Protein AF-0000000074578973 (afdb_homodimer)

Foldseek 3Di:
DPLVVLLVLLQVLLVLLCVQPNQEAEAAEEQEQFLAAPQPDAFQQDPSVVCHVVDPDRVVRGDDLLLSLLVLLLCLLQQHYYPAHEYHEDDDQVVVQLSLQLSCVSLLAAGEYEYAQDDVVSHDCQRHQAYEAAQAALPQVLSCVRGVSHDVVSSLVRLQVRVVVVHAYEYEYEADSDDDPVCLVSVLVSCVVSVHQEYEYEWRDGDPPGPCHPHDTDDLSRLLNSLSVNCVSPVNHAYEYEDELVPLLSLLSNSSSNHRYYYDYPQLLCQQAPSQVSNVVSSVVNVGHYQGGRRDLCSSVVVDGRDRHPRDRHDGDHDPVSVVVCVVCVVVSVVSSVVSSVSSVVNNVD/DPLVVLLVLLQVLLVLLCVQPNQEAEAAEEQEQFLAAPQPDAFQQDPSVVCHVVDPDRVVRGDDLLLSLLVLLLCLLQQHYYPAHEYHEDDDQVVVQLSLQSSCVSLLAAGEYEYAQDDVVSHDCQRHQAYEAAQAALPQVLSCVRGVSHPVVSSLVSLQVRVVVVHAYEYEYEADSPDDPVCLVSVLVSCVVSVHQEYEYEWRDGDPPGPCHPHDTDDLSRLLNSLSVNCVSPVNHAYEYEDELVPLLSLLSNSSSNHRYYYDYPQLLCQQAPSQVSNVVSSVVNVGHYQGGRRDLCSSVVVDGRDRHPRDRHDGDHDPVSVVVCVVCVVVSVVSSVVSSVSSVVNNVD

Structure (mmCIF, N/CA/C/O backbone):
data_AF-0000000074578973-model_v1
#
loop_
_entity.id
_entity.type
_entity.pdbx_description
1 polymer 'Radical SAM core domain-containing protein'
#
loop_
_atom_site.group_PDB
_atom_site.id
_atom_site.type_symbol
_atom_site.label_atom_id
_atom_site.label_alt_id
_atom_site.label_comp_id
_atom_site.label_asym_id
_atom_site.label_entity_id
_atom_site.label_seq_id
_atom_site.pdbx_PDB_ins_code
_atom_site.Cartn_x
_atom_site.Cartn_y
_atom_site.Cartn_z
_atom_site.occupancy
_atom_site.B_iso_or_equiv
_atom_site.auth_seq_id
_atom_site.auth_comp_id
_atom_site.auth_asym_id
_atom_site.auth_atom_id
_atom_site.pdbx_PDB_model_num
ATOM 1 N N . MET A 1 1 ? 8.625 7.176 -18.844 1 73.88 1 MET A N 1
ATOM 2 C CA . MET A 1 1 ? 7.27 6.695 -18.609 1 73.88 1 MET A CA 1
ATOM 3 C C . MET A 1 1 ? 6.281 7.859 -18.578 1 73.88 1 MET A C 1
ATOM 5 O O . MET A 1 1 ? 6.574 8.914 -18 1 73.88 1 MET A O 1
ATOM 9 N N . ASN A 1 2 ? 5.254 7.711 -19.375 1 93.31 2 ASN A N 1
ATOM 10 C CA . ASN A 1 2 ? 4.152 8.672 -19.344 1 93.31 2 ASN A CA 1
ATOM 11 C C . ASN A 1 2 ? 3.035 8.219 -18.406 1 93.31 2 ASN A C 1
ATOM 13 O O . ASN A 1 2 ? 2.207 7.387 -18.781 1 93.31 2 ASN A O 1
ATOM 17 N N . SER A 1 3 ? 3.033 8.812 -17.203 1 97.69 3 SER A N 1
ATOM 18 C CA . SER A 1 3 ? 2.16 8.336 -16.125 1 97.69 3 SER A CA 1
ATOM 19 C C . SER A 1 3 ? 0.691 8.547 -16.484 1 97.69 3 SER A C 1
ATOM 21 O O . SER A 1 3 ? -0.156 7.711 -16.172 1 97.69 3 SER A O 1
ATOM 23 N N . ALA A 1 4 ? 0.362 9.648 -17.156 1 98.38 4 ALA A N 1
ATOM 24 C CA . ALA A 1 4 ? -1.012 9.875 -17.594 1 98.38 4 ALA A CA 1
ATOM 25 C C . ALA A 1 4 ? -1.459 8.797 -18.578 1 98.38 4 ALA A C 1
ATOM 27 O O . ALA A 1 4 ? -2.596 8.32 -18.5 1 98.38 4 ALA A O 1
ATOM 28 N N . GLU A 1 5 ? -0.584 8.477 -19.484 1 98.56 5 GLU A N 1
ATOM 29 C CA . GLU A 1 5 ? -0.882 7.43 -20.453 1 98.56 5 GLU A CA 1
ATOM 30 C C . GLU A 1 5 ? -1.122 6.09 -19.766 1 98.56 5 GLU A C 1
ATOM 32 O O . GLU A 1 5 ? -1.96 5.301 -20.203 1 98.56 5 GLU A O 1
ATOM 37 N N . ILE A 1 6 ? -0.381 5.816 -18.719 1 98.81 6 ILE A N 1
ATOM 38 C CA . ILE A 1 6 ? -0.566 4.582 -17.953 1 98.81 6 ILE A CA 1
ATOM 39 C C . ILE A 1 6 ? -1.992 4.52 -17.406 1 98.81 6 ILE A C 1
ATOM 41 O O . ILE A 1 6 ? -2.65 3.48 -17.5 1 98.81 6 ILE A O 1
ATOM 45 N N . LEU A 1 7 ? -2.488 5.613 -16.844 1 98.88 7 LEU A N 1
ATOM 46 C CA . LEU A 1 7 ? -3.855 5.629 -16.328 1 98.88 7 LEU A CA 1
ATOM 47 C C . LEU A 1 7 ? -4.859 5.512 -17.469 1 98.88 7 LEU A C 1
ATOM 49 O O . LEU A 1 7 ? -5.883 4.836 -17.328 1 98.88 7 LEU A O 1
ATOM 53 N N . GLU A 1 8 ? -4.566 6.18 -18.609 1 98.88 8 GLU A N 1
ATOM 54 C CA . GLU A 1 8 ? -5.434 6.051 -19.781 1 98.88 8 GLU A CA 1
ATOM 55 C C . GLU A 1 8 ? -5.52 4.602 -20.25 1 98.88 8 GLU A C 1
ATOM 57 O O . GLU A 1 8 ? -6.613 4.09 -20.5 1 98.88 8 GLU A O 1
ATOM 62 N N . ASN A 1 9 ? -4.359 3.998 -20.344 1 98.81 9 ASN A N 1
ATOM 63 C CA . ASN A 1 9 ? -4.305 2.596 -20.734 1 98.81 9 ASN A CA 1
ATOM 64 C C . ASN A 1 9 ? -5.012 1.697 -19.719 1 98.81 9 ASN A C 1
ATOM 66 O O . ASN A 1 9 ? -5.648 0.711 -20.109 1 98.81 9 ASN A O 1
ATOM 70 N N . SER A 1 10 ? -4.918 2.033 -18.5 1 98.94 10 SER A N 1
ATOM 71 C CA . SER A 1 10 ? -5.551 1.243 -17.453 1 98.94 10 SER A CA 1
ATOM 72 C C . SER A 1 10 ? -7.07 1.311 -17.547 1 98.94 10 SER A C 1
ATOM 74 O O . SER A 1 10 ? -7.758 0.309 -17.344 1 98.94 10 SER A O 1
ATOM 76 N N . ILE A 1 11 ? -7.574 2.502 -17.906 1 98.88 11 ILE A N 1
ATOM 77 C CA . ILE A 1 11 ? -9.016 2.646 -18.109 1 98.88 11 ILE A CA 1
ATOM 78 C C . ILE A 1 11 ? -9.477 1.731 -19.25 1 98.88 11 ILE A C 1
ATOM 80 O O . ILE A 1 11 ? -10.461 1.007 -19.109 1 98.88 11 ILE A O 1
ATOM 84 N N . LYS A 1 12 ? -8.711 1.76 -20.328 1 98.88 12 LYS A N 1
ATOM 85 C CA . LYS A 1 12 ? -9.039 0.903 -21.469 1 98.88 12 LYS A CA 1
ATOM 86 C C . LYS A 1 12 ? -8.93 -0.572 -21.094 1 98.88 12 LYS A C 1
ATOM 88 O O . LYS A 1 12 ? -9.797 -1.372 -21.453 1 98.88 12 LYS A O 1
ATOM 93 N N . ALA A 1 13 ? -7.898 -0.905 -20.391 1 98.94 13 ALA A N 1
ATOM 94 C CA . ALA A 1 13 ? -7.672 -2.281 -19.953 1 98.94 13 ALA A CA 1
ATOM 95 C C . ALA A 1 13 ? -8.797 -2.76 -19.047 1 98.94 13 ALA A C 1
ATOM 97 O O . ALA A 1 13 ? -9.266 -3.895 -19.172 1 98.94 13 ALA A O 1
ATOM 98 N N . PHE A 1 14 ? -9.195 -1.897 -18.188 1 98.88 14 PHE A N 1
ATOM 99 C CA . PHE A 1 14 ? -10.266 -2.188 -17.25 1 98.88 14 PHE A CA 1
ATOM 100 C C . PHE A 1 14 ? -11.547 -2.553 -17.984 1 98.88 14 PHE A C 1
ATOM 102 O O . PHE A 1 14 ? -12.203 -3.545 -17.656 1 98.88 14 PHE A O 1
ATOM 109 N N . LYS A 1 15 ? -11.852 -1.744 -18.953 1 98.69 15 LYS A N 1
ATOM 110 C CA . LYS A 1 15 ? -13.047 -1.964 -19.766 1 98.69 15 LYS A CA 1
ATOM 111 C C . LYS A 1 15 ? -12.922 -3.23 -20.609 1 98.69 15 LYS A C 1
ATOM 113 O O . LYS A 1 15 ? -13.883 -3.988 -20.75 1 98.69 15 LYS A O 1
ATOM 118 N N . LEU A 1 16 ? -11.773 -3.473 -21.125 1 98.81 16 LEU A N 1
ATOM 119 C CA . LEU A 1 16 ? -11.531 -4.668 -21.938 1 98.81 16 LEU A CA 1
ATOM 120 C C . LEU A 1 16 ? -11.664 -5.926 -21.078 1 98.81 16 LEU A C 1
ATOM 122 O O . LEU A 1 16 ? -12.141 -6.957 -21.562 1 98.81 16 LEU A O 1
ATOM 126 N N . THR A 1 17 ? -11.227 -5.82 -19.859 1 98.81 17 THR A N 1
ATOM 127 C CA . THR A 1 17 ? -11.352 -6.953 -18.953 1 98.81 17 THR A CA 1
ATOM 128 C C . THR A 1 17 ? -12.82 -7.305 -18.734 1 98.81 17 THR A C 1
ATOM 130 O O . THR A 1 17 ? -13.195 -8.477 -18.781 1 98.81 17 THR A O 1
ATOM 133 N N . GLU A 1 18 ? -13.594 -6.316 -18.484 1 98.44 18 GLU A N 1
ATOM 134 C CA . GLU A 1 18 ? -15.023 -6.551 -18.281 1 98.44 18 GLU A CA 1
ATOM 135 C C . GLU A 1 18 ? -15.656 -7.164 -19.531 1 98.44 18 GLU A C 1
ATOM 137 O O . GLU A 1 18 ? -16.453 -8.094 -19.438 1 98.44 18 GLU A O 1
ATOM 142 N N . LYS A 1 19 ? -15.289 -6.648 -20.688 1 98.62 19 LYS A N 1
ATOM 143 C CA . LYS A 1 19 ? -15.852 -7.102 -21.953 1 98.62 19 LYS A CA 1
ATOM 144 C C . LYS A 1 19 ? -15.57 -8.578 -22.188 1 98.62 19 LYS A C 1
ATOM 146 O O . LYS A 1 19 ? -16.438 -9.328 -22.641 1 98.62 19 LYS A O 1
ATOM 151 N N . HIS A 1 20 ? -14.375 -9.039 -21.844 1 98.62 20 HIS A N 1
ATOM 152 C CA . HIS A 1 20 ? -13.945 -10.367 -22.266 1 98.62 20 HIS A CA 1
ATOM 153 C C . HIS A 1 20 ? -14.008 -11.352 -21.094 1 98.62 20 HIS A C 1
ATOM 155 O O . HIS A 1 20 ? -14.039 -12.57 -21.312 1 98.62 20 HIS A O 1
ATOM 161 N N . HIS A 1 21 ? -14.023 -10.883 -19.859 1 98.19 21 HIS A N 1
ATOM 162 C CA . HIS A 1 21 ? -13.93 -11.789 -18.719 1 98.19 21 HIS A CA 1
ATOM 163 C C . HIS A 1 21 ? -15.078 -11.562 -17.734 1 98.19 21 HIS A C 1
ATOM 165 O O . HIS A 1 21 ? -15.195 -12.281 -16.734 1 98.19 21 HIS A O 1
ATOM 171 N N . GLY A 1 22 ? -15.914 -10.523 -17.984 1 97.81 22 GLY A N 1
ATOM 172 C CA . GLY A 1 22 ? -16.984 -10.188 -17.062 1 97.81 22 GLY A CA 1
ATOM 173 C C . GLY A 1 22 ? -16.547 -9.266 -15.945 1 97.81 22 GLY A C 1
ATOM 174 O O . GLY A 1 22 ? -15.383 -8.836 -15.906 1 97.81 22 GLY A O 1
ATOM 175 N N . ASN A 1 23 ? -17.391 -8.867 -15.07 1 97.81 23 ASN A N 1
ATOM 176 C CA . ASN A 1 23 ? -17.125 -7.938 -13.984 1 97.81 23 ASN A CA 1
ATOM 177 C C . ASN A 1 23 ? -16.719 -8.672 -12.703 1 97.81 23 ASN A C 1
ATOM 179 O O . ASN A 1 23 ? -17.281 -8.422 -11.641 1 97.81 23 ASN A O 1
ATOM 183 N N . ILE A 1 24 ? -15.758 -9.594 -12.781 1 97.81 24 ILE A N 1
ATOM 184 C CA . ILE A 1 24 ? -15.414 -10.469 -11.672 1 97.81 24 ILE A CA 1
ATOM 185 C C . ILE A 1 24 ? -13.906 -10.414 -11.422 1 97.81 24 ILE A C 1
ATOM 187 O O . ILE A 1 24 ? -13.117 -10.367 -12.367 1 97.81 24 ILE A O 1
ATOM 191 N N . THR A 1 25 ? -13.547 -10.359 -10.172 1 98.38 25 THR A N 1
ATOM 192 C CA . THR A 1 25 ? -12.188 -10.617 -9.719 1 98.38 25 THR A CA 1
ATOM 193 C C . THR A 1 25 ? -12.164 -11.758 -8.703 1 98.38 25 THR A C 1
ATOM 195 O O . THR A 1 25 ? -13.102 -11.922 -7.922 1 98.38 25 THR A O 1
ATOM 198 N N . THR A 1 26 ? -11.117 -12.578 -8.695 1 98.12 26 THR A N 1
ATOM 199 C CA . THR A 1 26 ? -11 -13.695 -7.762 1 98.12 26 THR A CA 1
ATOM 200 C C . THR A 1 26 ? -9.656 -13.648 -7.039 1 98.12 26 THR A C 1
ATOM 202 O O . THR A 1 26 ? -8.766 -12.891 -7.418 1 98.12 26 THR A O 1
ATOM 205 N N . LEU A 1 27 ? -9.586 -14.359 -5.977 1 98.12 27 LEU A N 1
ATOM 206 C CA . LEU A 1 27 ? -8.328 -14.617 -5.277 1 98.12 27 LEU A CA 1
ATOM 207 C C . LEU A 1 27 ? -7.848 -16.047 -5.539 1 98.12 27 LEU A C 1
ATOM 209 O O . LEU A 1 27 ? -8.656 -16.969 -5.598 1 98.12 27 LEU A O 1
ATOM 213 N N . GLU A 1 28 ? -6.586 -16.172 -5.793 1 97.62 28 GLU A N 1
ATOM 214 C CA . GLU A 1 28 ? -5.984 -17.484 -6 1 97.62 28 GLU A CA 1
ATOM 215 C C . GLU A 1 28 ? -4.684 -17.625 -5.211 1 97.62 28 GLU A C 1
ATOM 217 O O . GLU A 1 28 ? -4.172 -16.641 -4.668 1 97.62 28 GLU A O 1
ATOM 222 N N . ARG A 1 29 ? -4.242 -18.859 -5.129 1 95.69 29 ARG A N 1
ATOM 223 C CA . ARG A 1 29 ? -3.045 -19.141 -4.344 1 95.69 29 ARG A CA 1
ATOM 224 C C . ARG A 1 29 ? -2.266 -20.312 -4.926 1 95.69 29 ARG A C 1
ATOM 226 O O . ARG A 1 29 ? -2.859 -21.297 -5.375 1 95.69 29 ARG A O 1
ATOM 233 N N . ALA A 1 30 ? -0.978 -20.172 -4.867 1 96.56 30 ALA A N 1
ATOM 234 C CA . ALA A 1 30 ? -0.124 -21.312 -5.176 1 96.56 30 ALA A CA 1
ATOM 235 C C . ALA A 1 30 ? -0.152 -22.328 -4.043 1 96.56 30 ALA A C 1
ATOM 237 O O . ALA A 1 30 ? -0.093 -21.969 -2.865 1 96.56 30 ALA A O 1
ATOM 238 N N . LEU A 1 31 ? -0.315 -23.547 -4.336 1 97 31 LEU A N 1
ATOM 239 C CA . LEU A 1 31 ? -0.186 -24.641 -3.381 1 97 31 LEU A CA 1
ATOM 240 C C . LEU A 1 31 ? 1.229 -25.219 -3.395 1 97 31 LEU A C 1
ATOM 242 O O . LEU A 1 31 ? 1.595 -25.953 -4.305 1 97 31 LEU A O 1
ATOM 246 N N . PHE A 1 32 ? 1.979 -24.953 -2.387 1 96.62 32 PHE A N 1
ATOM 247 C CA . PHE A 1 32 ? 3.383 -25.359 -2.35 1 96.62 32 PHE A CA 1
ATOM 248 C C . PHE A 1 32 ? 3.539 -26.766 -1.799 1 96.62 32 PHE A C 1
ATOM 250 O O . PHE A 1 32 ? 2.932 -27.109 -0.782 1 96.62 32 PHE A O 1
ATOM 257 N N . LEU A 1 33 ? 4.383 -27.516 -2.42 1 97 33 LEU A N 1
ATOM 258 C CA . LEU A 1 33 ? 4.625 -28.891 -2.006 1 97 33 LEU A CA 1
ATOM 259 C C . LEU A 1 33 ? 5.801 -28.969 -1.035 1 97 33 LEU A C 1
ATOM 261 O O . LEU A 1 33 ? 5.973 -29.969 -0.34 1 97 33 LEU A O 1
ATOM 265 N N . GLY A 1 34 ? 6.574 -27.984 -1.013 1 94.12 34 GLY A N 1
ATOM 266 C CA . GLY A 1 34 ? 7.766 -27.906 -0.185 1 94.12 34 GLY A CA 1
ATOM 267 C C . GLY A 1 34 ? 8.562 -26.641 -0.417 1 94.12 34 GLY A C 1
ATOM 268 O O . GLY A 1 34 ? 8.125 -25.75 -1.15 1 94.12 34 GLY A O 1
ATOM 269 N N . TRP A 1 35 ? 9.758 -26.562 0.202 1 93 35 TRP A N 1
ATOM 270 C CA . TRP A 1 35 ? 10.5 -25.312 0.13 1 93 35 TRP A CA 1
ATOM 271 C C . TRP A 1 35 ? 11.953 -25.562 -0.236 1 93 35 TRP A C 1
ATOM 273 O O . TRP A 1 35 ? 12.828 -24.75 0.076 1 93 35 TRP A O 1
ATOM 283 N N . TYR A 1 36 ? 12.148 -26.734 -0.782 1 94.5 36 TYR A N 1
ATOM 284 C CA . TYR A 1 36 ? 13.484 -27.047 -1.271 1 94.5 36 TYR A CA 1
ATOM 285 C C . TYR A 1 36 ? 13.516 -27.078 -2.795 1 94.5 36 TYR A C 1
ATOM 287 O O . TYR A 1 36 ? 12.602 -27.594 -3.434 1 94.5 36 TYR A O 1
ATOM 295 N N . CYS A 1 37 ? 14.555 -26.484 -3.342 1 95 37 CYS A N 1
ATOM 296 C CA . CYS A 1 37 ? 14.781 -26.5 -4.781 1 95 37 CYS A CA 1
ATOM 297 C C . CYS A 1 37 ? 16.109 -27.172 -5.121 1 95 37 CYS A C 1
ATOM 299 O O . CYS A 1 37 ? 17.156 -26.766 -4.613 1 95 37 CYS A O 1
ATOM 301 N N . ASN A 1 38 ? 16.109 -28.109 -6 1 93.19 38 ASN A N 1
ATOM 302 C CA . ASN A 1 38 ? 17.281 -28.938 -6.246 1 93.19 38 ASN A CA 1
ATOM 303 C C . ASN A 1 38 ? 18.188 -28.328 -7.316 1 93.19 38 ASN A C 1
ATOM 305 O O . ASN A 1 38 ? 19.156 -28.953 -7.746 1 93.19 38 ASN A O 1
ATOM 309 N N . LEU A 1 39 ? 17.875 -27.156 -7.816 1 94.88 39 LEU A N 1
ATOM 310 C CA . LEU A 1 39 ? 18.75 -26.5 -8.789 1 94.88 39 LEU A CA 1
ATOM 311 C C . LEU A 1 39 ? 20.156 -26.312 -8.211 1 94.88 39 LEU A C 1
ATOM 313 O O . LEU A 1 39 ? 20.297 -25.906 -7.059 1 94.88 39 LEU A O 1
ATOM 317 N N . ASP A 1 40 ? 21.109 -26.641 -9.016 1 93.31 40 ASP A N 1
ATOM 318 C CA . ASP A 1 40 ? 22.484 -26.469 -8.578 1 93.31 40 ASP A CA 1
ATOM 319 C C . ASP A 1 40 ? 22.828 -24.984 -8.422 1 93.31 40 ASP A C 1
ATOM 321 O O . ASP A 1 40 ? 23.5 -24.594 -7.469 1 93.31 40 ASP A O 1
ATOM 325 N N . ASP A 1 41 ? 22.438 -24.203 -9.367 1 95.25 41 ASP A N 1
ATOM 326 C CA . ASP A 1 41 ? 22.609 -22.75 -9.359 1 95.25 41 ASP A CA 1
ATOM 327 C C . ASP A 1 41 ? 21.25 -22.031 -9.258 1 95.25 41 ASP A C 1
ATOM 329 O O . ASP A 1 41 ? 20.656 -21.672 -10.273 1 95.25 41 ASP A O 1
ATOM 333 N N . PRO A 1 42 ? 20.781 -21.812 -8.062 1 94.94 42 PRO A N 1
ATOM 334 C CA . PRO A 1 42 ? 19.406 -21.328 -7.867 1 94.94 42 PRO A CA 1
ATOM 335 C C . PRO A 1 42 ? 19.25 -19.844 -8.211 1 94.94 42 PRO A C 1
ATOM 337 O O . PRO A 1 42 ? 20.25 -19.141 -8.398 1 94.94 42 PRO A O 1
ATOM 340 N N . CYS A 1 43 ? 18 -19.438 -8.352 1 97.38 43 CYS A N 1
ATOM 341 C CA . CYS A 1 43 ? 17.672 -18.047 -8.648 1 97.38 43 CYS A CA 1
ATOM 342 C C . CYS A 1 43 ? 18.141 -17.125 -7.531 1 97.38 43 CYS A C 1
ATOM 344 O O . CYS A 1 43 ? 18 -17.438 -6.352 1 97.38 43 CYS A O 1
ATOM 346 N N . LYS A 1 44 ? 18.578 -15.961 -7.812 1 97.69 44 LYS A N 1
ATOM 347 C CA . LYS A 1 44 ? 19.312 -15.102 -6.895 1 97.69 44 LYS A CA 1
ATOM 348 C C . LYS A 1 44 ? 18.375 -14.242 -6.055 1 97.69 44 LYS A C 1
ATOM 350 O O . LYS A 1 44 ? 18.797 -13.578 -5.109 1 97.69 44 LYS A O 1
ATOM 355 N N . PHE A 1 45 ? 17.094 -14.305 -6.367 1 97.75 45 PHE A N 1
ATOM 356 C CA . PHE A 1 45 ? 16.109 -13.523 -5.633 1 97.75 45 PHE A CA 1
ATOM 357 C C . PHE A 1 45 ? 15.273 -14.414 -4.727 1 97.75 45 PHE A C 1
ATOM 359 O O . PHE A 1 45 ? 14.539 -13.93 -3.871 1 97.75 45 PHE A O 1
ATOM 366 N N . CYS A 1 46 ? 15.398 -15.641 -4.812 1 96.5 46 CYS A N 1
ATOM 367 C CA . CYS A 1 46 ? 14.422 -16.594 -4.285 1 96.5 46 CYS A CA 1
ATOM 368 C C . CYS A 1 46 ? 14.719 -16.906 -2.822 1 96.5 46 CYS A C 1
ATOM 370 O O . CYS A 1 46 ? 15.852 -17.234 -2.469 1 96.5 46 CYS A O 1
ATOM 372 N N . PHE A 1 47 ? 13.711 -16.875 -2.039 1 94.12 47 PHE A N 1
ATOM 373 C CA . PHE A 1 47 ? 13.828 -17.234 -0.634 1 94.12 47 PHE A CA 1
ATOM 374 C C . PHE A 1 47 ? 14.359 -18.656 -0.49 1 94.12 47 PHE A C 1
ATOM 376 O O . PHE A 1 47 ? 15.195 -18.922 0.379 1 94.12 47 PHE A O 1
ATOM 383 N N . MET A 1 48 ? 13.953 -19.609 -1.302 1 94.06 48 MET A N 1
ATOM 384 C CA . MET A 1 48 ? 14.359 -21.016 -1.2 1 94.06 48 MET A CA 1
ATOM 385 C C . MET A 1 48 ? 15.867 -21.156 -1.387 1 94.06 48 MET A C 1
ATOM 387 O O . MET A 1 48 ? 16.484 -22.062 -0.811 1 94.06 48 MET A O 1
ATOM 391 N N . SER A 1 49 ? 16.422 -20.266 -2.195 1 94.5 49 SER A N 1
ATOM 392 C CA . SER A 1 49 ? 17.859 -20.328 -2.412 1 94.5 49 SER A CA 1
ATOM 393 C C . SER A 1 49 ? 18.625 -20.047 -1.124 1 94.5 49 SER A C 1
ATOM 395 O O . SER A 1 49 ? 19.703 -20.609 -0.904 1 94.5 49 SER A O 1
ATOM 397 N N . THR A 1 50 ? 18.062 -19.203 -0.29 1 94.38 50 THR A N 1
ATOM 398 C CA . THR A 1 50 ? 18.719 -18.844 0.964 1 94.38 50 THR A CA 1
ATOM 399 C C . THR A 1 50 ? 18.578 -19.984 1.977 1 94.38 50 THR A C 1
ATOM 401 O O . THR A 1 50 ? 19.344 -20.062 2.939 1 94.38 50 THR A O 1
ATOM 404 N N . GLN A 1 51 ? 17.641 -20.859 1.758 1 92.88 51 GLN A N 1
ATOM 405 C CA . GLN A 1 51 ? 17.359 -21.938 2.695 1 92.88 51 GLN A CA 1
ATOM 406 C C . GLN A 1 51 ? 18.109 -23.203 2.312 1 92.88 51 GLN A C 1
ATOM 408 O O . GLN A 1 51 ? 18.297 -24.094 3.145 1 92.88 51 GLN A O 1
ATOM 413 N N . LYS A 1 52 ? 18.516 -23.359 1.139 1 93.06 52 LYS A N 1
ATOM 414 C CA . LYS A 1 52 ? 18.984 -24.609 0.557 1 93.06 52 LYS A CA 1
ATOM 415 C C . LYS A 1 52 ? 20.109 -25.219 1.403 1 93.06 52 LYS A C 1
ATOM 417 O O . LYS A 1 52 ? 20.031 -26.391 1.767 1 93.06 52 LYS A O 1
ATOM 422 N N . GLU A 1 53 ? 21.062 -24.375 1.78 1 91.88 53 GLU A N 1
ATOM 423 C CA . GLU A 1 53 ? 22.219 -24.906 2.516 1 91.88 53 GLU A CA 1
ATOM 424 C C . GLU A 1 53 ? 21.859 -25.203 3.969 1 91.88 53 GLU A C 1
ATOM 426 O O . GLU A 1 53 ? 22.578 -25.906 4.66 1 91.88 53 GLU A O 1
ATOM 431 N N . LYS A 1 54 ? 20.797 -24.625 4.387 1 93.38 54 LYS A N 1
ATOM 432 C CA . LYS A 1 54 ? 20.375 -24.812 5.773 1 93.38 54 LYS A CA 1
ATOM 433 C C . LYS A 1 54 ? 19.562 -26.094 5.934 1 93.38 54 LYS A C 1
ATOM 435 O O . LYS A 1 54 ? 19.375 -26.578 7.055 1 93.38 54 LYS A O 1
ATOM 440 N N . ILE A 1 55 ? 19.062 -26.656 4.824 1 93.88 55 ILE A N 1
ATOM 441 C CA . ILE A 1 55 ? 18.266 -27.875 4.812 1 93.88 55 ILE A CA 1
ATOM 442 C C . ILE A 1 55 ? 19.172 -29.094 4.602 1 93.88 55 ILE A C 1
ATOM 444 O O . ILE A 1 55 ? 19.719 -29.281 3.516 1 93.88 55 ILE A O 1
ATOM 448 N N . LYS A 1 56 ? 19.312 -29.938 5.633 1 93.75 56 LYS A N 1
ATOM 449 C CA . LYS A 1 56 ? 20.203 -31.094 5.586 1 93.75 56 LYS A CA 1
ATOM 450 C C . LYS A 1 56 ? 19.578 -32.25 4.805 1 93.75 56 LYS A C 1
ATOM 452 O O . LYS A 1 56 ? 20.266 -32.938 4.039 1 93.75 56 LYS A O 1
ATOM 457 N N . ASP A 1 57 ? 18.297 -32.438 5.031 1 93.62 57 ASP A N 1
ATOM 458 C CA . ASP A 1 57 ? 17.547 -33.469 4.359 1 93.62 57 ASP A CA 1
ATOM 459 C C . ASP A 1 57 ? 16.406 -32.875 3.535 1 93.62 57 ASP A C 1
ATOM 461 O O . ASP A 1 57 ? 15.352 -32.531 4.082 1 93.62 57 ASP A O 1
ATOM 465 N N . PRO A 1 58 ? 16.516 -32.844 2.195 1 91.19 58 PRO A N 1
ATOM 466 C CA . PRO A 1 58 ? 15.516 -32.25 1.312 1 91.19 58 PRO A CA 1
ATOM 467 C C . PRO A 1 58 ? 14.125 -32.844 1.502 1 91.19 58 PRO A C 1
ATOM 469 O O . PRO A 1 58 ? 13.117 -32.125 1.367 1 91.19 58 PRO A O 1
ATOM 472 N N . LEU A 1 59 ? 14.062 -34.062 1.783 1 90.94 59 LEU A N 1
ATOM 473 C CA . LEU A 1 59 ? 12.773 -34.719 1.926 1 90.94 59 LEU A CA 1
ATOM 474 C C . LEU A 1 59 ? 12.008 -34.188 3.129 1 90.94 59 LEU A C 1
ATOM 476 O O . LEU A 1 59 ? 10.773 -34.219 3.152 1 90.94 59 LEU A O 1
ATOM 480 N N . LYS A 1 60 ? 12.781 -33.688 4.047 1 92.19 60 LYS A N 1
ATOM 481 C CA . LYS A 1 60 ? 12.148 -33.156 5.238 1 92.19 60 LYS A CA 1
ATOM 482 C C . LYS A 1 60 ? 11.547 -31.766 4.953 1 92.19 60 LYS A C 1
ATOM 484 O O . LYS A 1 60 ? 10.766 -31.25 5.75 1 92.19 60 LYS A O 1
ATOM 489 N N . ALA A 1 61 ? 11.867 -31.203 3.82 1 93.44 61 ALA A N 1
ATOM 490 C CA . ALA A 1 61 ? 11.344 -29.906 3.422 1 93.44 61 ALA A CA 1
ATOM 491 C C . ALA A 1 61 ? 10.062 -30.047 2.607 1 93.44 61 ALA A C 1
ATOM 493 O O . ALA A 1 61 ? 9.492 -29.047 2.154 1 93.44 61 ALA A O 1
ATOM 494 N N . ARG A 1 62 ? 9.609 -31.344 2.475 1 94.62 62 ARG A N 1
ATOM 495 C CA . ARG A 1 62 ? 8.359 -31.609 1.774 1 94.62 62 ARG A CA 1
ATOM 496 C C . ARG A 1 62 ? 7.176 -31.547 2.73 1 94.62 62 ARG A C 1
ATOM 498 O O . ARG A 1 62 ? 7.27 -31.984 3.877 1 94.62 62 ARG A O 1
ATOM 505 N N . ARG A 1 63 ? 6.145 -30.984 2.266 1 95.31 63 ARG A N 1
ATOM 506 C CA . ARG A 1 63 ? 4.918 -30.969 3.059 1 95.31 63 ARG A CA 1
ATOM 507 C C . ARG A 1 63 ? 4.25 -32.344 3.066 1 95.31 63 ARG A C 1
ATOM 509 O O . ARG A 1 63 ? 4.312 -33.062 2.076 1 95.31 63 ARG A O 1
ATOM 516 N N . LYS A 1 64 ? 3.57 -32.625 4.129 1 94.75 64 LYS A N 1
ATOM 517 C CA . LYS A 1 64 ? 2.838 -33.906 4.246 1 94.75 64 LYS A CA 1
ATOM 518 C C . LYS A 1 64 ? 1.526 -33.844 3.467 1 94.75 64 LYS A C 1
ATOM 520 O O . LYS A 1 64 ? 0.91 -32.781 3.348 1 94.75 64 LYS A O 1
ATOM 525 N N . PRO A 1 65 ? 1.121 -35.031 2.963 1 96 65 PRO A N 1
ATOM 526 C CA . PRO A 1 65 ? -0.111 -35.062 2.172 1 96 65 PRO A CA 1
ATOM 527 C C . PRO A 1 65 ? -1.312 -34.5 2.924 1 96 65 PRO A C 1
ATOM 529 O O . PRO A 1 65 ? -2.133 -33.781 2.338 1 96 65 PRO A O 1
ATOM 532 N N . GLU A 1 66 ? -1.405 -34.75 4.219 1 96.81 66 GLU A N 1
ATOM 533 C CA . GLU A 1 66 ? -2.566 -34.281 4.965 1 96.81 66 GLU A CA 1
ATOM 534 C C . GLU A 1 66 ? -2.602 -32.75 5.02 1 96.81 66 GLU A C 1
ATOM 536 O O . GLU A 1 66 ? -3.68 -32.156 5.02 1 96.81 66 GLU A O 1
ATOM 541 N N . SER A 1 67 ? -1.439 -32.094 5.121 1 96.5 67 SER A N 1
ATOM 542 C CA . SER A 1 67 ? -1.376 -30.641 5.125 1 96.5 67 SER A CA 1
ATOM 543 C C . SER A 1 67 ? -1.765 -30.062 3.77 1 96.5 67 SER A C 1
ATOM 545 O O . SER A 1 67 ? -2.512 -29.078 3.695 1 96.5 67 SER A O 1
ATOM 547 N N . ILE A 1 68 ? -1.286 -30.688 2.738 1 97.62 68 ILE A N 1
ATOM 548 C CA . ILE A 1 68 ? -1.571 -30.25 1.373 1 97.62 68 ILE A CA 1
ATOM 549 C C . ILE A 1 68 ? -3.07 -30.375 1.1 1 97.62 68 ILE A C 1
ATOM 551 O O . ILE A 1 68 ? -3.691 -29.422 0.608 1 97.62 68 ILE A O 1
ATOM 555 N N . LEU A 1 69 ? -3.604 -31.484 1.46 1 98.25 69 LEU A N 1
ATOM 556 C CA . LEU A 1 69 ? -5.008 -31.75 1.179 1 98.25 69 LEU A CA 1
ATOM 557 C C . LEU A 1 69 ? -5.914 -30.891 2.051 1 98.25 69 LEU A C 1
ATOM 559 O O . LEU A 1 69 ? -6.938 -30.391 1.582 1 98.25 69 LEU A O 1
ATOM 563 N N . ALA A 1 70 ? -5.523 -30.688 3.299 1 97.88 70 ALA A N 1
ATOM 564 C CA . ALA A 1 70 ? -6.305 -29.828 4.188 1 97.88 70 ALA A CA 1
ATOM 565 C C . ALA A 1 70 ? -6.363 -28.406 3.656 1 97.88 70 ALA A C 1
ATOM 567 O O . ALA A 1 70 ? -7.43 -27.781 3.645 1 97.88 70 ALA A O 1
ATOM 568 N N . GLU A 1 71 ? -5.238 -27.922 3.223 1 97.06 71 GLU A N 1
ATOM 569 C CA . GLU A 1 71 ? -5.199 -26.594 2.631 1 97.06 71 GLU A CA 1
ATOM 570 C C . GLU A 1 71 ? -6.07 -26.516 1.382 1 97.06 71 GLU A C 1
ATOM 572 O O . GLU A 1 71 ? -6.789 -25.531 1.18 1 97.06 71 GLU A O 1
ATOM 577 N N . SER A 1 72 ? -6.008 -27.5 0.58 1 97.69 72 SER A N 1
ATOM 578 C CA . SER A 1 72 ? -6.812 -27.547 -0.638 1 97.69 72 SER A CA 1
ATOM 579 C C . SER A 1 72 ? -8.305 -27.516 -0.319 1 97.69 72 SER A C 1
ATOM 581 O O . SER A 1 72 ? -9.078 -26.859 -1.019 1 97.69 72 SER A O 1
ATOM 583 N N . ILE A 1 73 ? -8.703 -28.219 0.693 1 97.25 73 ILE A N 1
ATOM 584 C CA . ILE A 1 73 ? -10.102 -28.25 1.108 1 97.25 73 ILE A CA 1
ATOM 585 C C . ILE A 1 73 ? -10.531 -26.844 1.536 1 97.25 73 ILE A C 1
ATOM 587 O O . ILE A 1 73 ? -11.586 -26.359 1.112 1 97.25 73 ILE A O 1
ATOM 591 N N . LEU A 1 74 ? -9.711 -26.203 2.307 1 97.56 74 LEU A N 1
ATOM 592 C CA . LEU A 1 74 ? -10.055 -24.875 2.812 1 97.56 74 LEU A CA 1
ATOM 593 C C . LEU A 1 74 ? -10.078 -23.859 1.681 1 97.56 74 LEU A C 1
ATOM 595 O O . LEU A 1 74 ? -10.906 -22.953 1.677 1 97.56 74 LEU A O 1
ATOM 599 N N . MET A 1 75 ? -9.172 -24 0.734 1 97.06 75 MET A N 1
ATOM 600 C CA . MET A 1 75 ? -9.133 -23.109 -0.419 1 97.06 75 MET A CA 1
ATOM 601 C C . MET A 1 75 ? -10.438 -23.172 -1.209 1 97.06 75 MET A C 1
ATOM 603 O O . MET A 1 75 ? -10.984 -22.156 -1.616 1 97.06 75 MET A O 1
ATOM 607 N N . LYS A 1 76 ? -10.898 -24.344 -1.404 1 96.56 76 LYS A N 1
ATOM 608 C CA . LYS A 1 76 ? -12.172 -24.516 -2.098 1 96.56 76 LYS A CA 1
ATOM 609 C C . LYS A 1 76 ? -13.32 -23.891 -1.308 1 96.56 76 LYS A C 1
ATOM 611 O O . LYS A 1 76 ? -14.18 -23.219 -1.879 1 96.56 76 LYS A O 1
ATOM 616 N N . ARG A 1 77 ? -13.297 -24.094 -0.064 1 96.31 77 ARG A N 1
ATOM 617 C CA . ARG A 1 77 ? -14.344 -23.578 0.819 1 96.31 77 ARG A CA 1
ATOM 618 C C . ARG A 1 77 ? -14.469 -22.062 0.709 1 96.31 77 ARG A C 1
ATOM 620 O O . ARG A 1 77 ? -15.578 -21.531 0.682 1 96.31 77 ARG A O 1
ATOM 627 N N . ILE A 1 78 ? -13.375 -21.359 0.595 1 97.5 78 ILE A N 1
ATOM 628 C CA . ILE A 1 78 ? -13.383 -19.891 0.636 1 97.5 78 ILE A CA 1
ATOM 629 C C . ILE A 1 78 ? -13.352 -19.344 -0.786 1 97.5 78 ILE A C 1
ATOM 631 O O . ILE A 1 78 ? -13.242 -18.125 -0.982 1 97.5 78 ILE A O 1
ATOM 635 N N . GLY A 1 79 ? -13.344 -20.219 -1.776 1 97.06 79 GLY A N 1
ATOM 636 C CA . GLY A 1 79 ? -13.469 -19.828 -3.172 1 97.06 79 GLY A CA 1
ATOM 637 C C . GLY A 1 79 ? -12.148 -19.422 -3.789 1 97.06 79 GLY A C 1
ATOM 638 O O . GLY A 1 79 ? -12.117 -18.656 -4.758 1 97.06 79 GLY A O 1
ATOM 639 N N . TRP A 1 80 ? -11.016 -19.781 -3.23 1 96.62 80 TRP A N 1
ATOM 640 C CA . TRP A 1 80 ? -9.695 -19.516 -3.791 1 96.62 80 TRP A CA 1
ATOM 641 C C . TRP A 1 80 ? -9.234 -20.656 -4.688 1 96.62 80 TRP A C 1
ATOM 643 O O . TRP A 1 80 ? -8.547 -21.578 -4.23 1 96.62 80 TRP A O 1
ATOM 653 N N . LYS A 1 81 ? -9.617 -20.625 -5.887 1 95.12 81 LYS A N 1
ATOM 654 C CA . LYS A 1 81 ? -9.086 -21.641 -6.781 1 95.12 81 LYS A CA 1
ATOM 655 C C . LYS A 1 81 ? -7.559 -21.672 -6.754 1 95.12 81 LYS A C 1
ATOM 657 O O . LYS A 1 81 ? -6.922 -20.609 -6.676 1 95.12 81 LYS A O 1
ATOM 662 N N . LEU A 1 82 ? -7.023 -22.875 -6.797 1 95.75 82 LEU A N 1
ATOM 663 C CA . LEU A 1 82 ? -5.566 -22.984 -6.809 1 95.75 82 LEU A CA 1
ATOM 664 C C . LEU A 1 82 ? -4.984 -22.391 -8.086 1 95.75 82 LEU A C 1
ATOM 666 O O . LEU A 1 82 ? -5.43 -22.719 -9.188 1 95.75 82 LEU A O 1
ATOM 670 N N . GLU A 1 83 ? -4.098 -21.469 -7.883 1 96.69 83 GLU A N 1
ATOM 671 C CA . GLU A 1 83 ? -3.395 -20.891 -9.023 1 96.69 83 GLU A CA 1
ATOM 672 C C . GLU A 1 83 ? -2.566 -21.953 -9.758 1 96.69 83 GLU A C 1
ATOM 674 O O . GLU A 1 83 ? -2.629 -22.047 -10.984 1 96.69 83 GLU A O 1
ATOM 679 N N . PHE A 1 84 ? -1.844 -22.703 -9.07 1 97.94 84 PHE A N 1
ATOM 680 C CA . PHE A 1 84 ? -1.097 -23.875 -9.523 1 97.94 84 PHE A CA 1
ATOM 681 C C . PHE A 1 84 ? -0.48 -24.625 -8.352 1 97.94 84 PHE A C 1
ATOM 683 O O . PHE A 1 84 ? -0.364 -24.062 -7.254 1 97.94 84 PHE A O 1
ATOM 690 N N . ILE A 1 85 ? -0.227 -25.891 -8.562 1 97.38 85 ILE A N 1
ATOM 691 C CA . ILE A 1 85 ? 0.62 -26.672 -7.668 1 97.38 85 ILE A CA 1
ATOM 692 C C . ILE A 1 85 ? 2.088 -26.344 -7.938 1 97.38 85 ILE A C 1
ATOM 694 O O . ILE A 1 85 ? 2.541 -26.391 -9.086 1 97.38 85 ILE A O 1
ATOM 698 N N . SER A 1 86 ? 2.707 -25.938 -6.926 1 96.31 86 SER A N 1
ATOM 699 C CA . SER A 1 86 ? 4.082 -25.484 -7.094 1 96.31 86 SER A CA 1
ATOM 700 C C . SER A 1 86 ? 5.012 -26.125 -6.07 1 96.31 86 SER A C 1
ATOM 702 O O . SER A 1 86 ? 4.555 -26.719 -5.102 1 96.31 86 SER A O 1
ATOM 704 N N . GLY A 1 87 ? 6.172 -26.031 -6.465 1 88.44 87 GLY A N 1
ATOM 705 C CA . GLY A 1 87 ? 7.285 -26.5 -5.66 1 88.44 87 GLY A CA 1
ATOM 706 C C . GLY A 1 87 ? 8.633 -26.281 -6.312 1 88.44 87 GLY A C 1
ATOM 707 O O . GLY A 1 87 ? 8.711 -25.812 -7.453 1 88.44 87 GLY A O 1
ATOM 708 N N . GLY A 1 88 ? 9.68 -26.062 -5.641 1 86.38 88 GLY A N 1
ATOM 709 C CA . GLY A 1 88 ? 11.016 -26.047 -6.223 1 86.38 88 GLY A CA 1
ATOM 710 C C . GLY A 1 88 ? 11.273 -27.203 -7.152 1 86.38 88 GLY A C 1
ATOM 711 O O . GLY A 1 88 ? 10.414 -28.078 -7.32 1 86.38 88 GLY A O 1
ATOM 712 N N . TYR A 1 89 ? 12.344 -27.234 -7.859 1 86.44 89 TYR A N 1
ATOM 713 C CA . TYR A 1 89 ? 12.734 -28.328 -8.742 1 86.44 89 TYR A CA 1
ATOM 714 C C . TYR A 1 89 ? 13.062 -29.578 -7.941 1 86.44 89 TYR A C 1
ATOM 716 O O . TYR A 1 89 ? 13.539 -29.5 -6.809 1 86.44 89 TYR A O 1
ATOM 724 N N . GLY A 1 90 ? 12.664 -30.766 -8.562 1 86.19 90 GLY A N 1
ATOM 725 C CA . GLY A 1 90 ? 13.195 -31.953 -7.934 1 86.19 90 GLY A CA 1
ATOM 726 C C . GLY A 1 90 ? 12.125 -32.969 -7.582 1 86.19 90 GLY A C 1
ATOM 727 O O . GLY A 1 90 ? 12.406 -34 -6.934 1 86.19 90 GLY A O 1
ATOM 728 N N . TYR A 1 91 ? 10.953 -32.844 -7.984 1 91 91 TYR A N 1
ATOM 729 C CA . TYR A 1 91 ? 9.891 -33.781 -7.699 1 91 91 TYR A CA 1
ATOM 730 C C . TYR A 1 91 ? 9.852 -34.906 -8.758 1 91 91 TYR A C 1
ATOM 732 O O . TYR A 1 91 ? 10.008 -34.625 -9.945 1 91 91 TYR A O 1
ATOM 740 N N . LYS A 1 92 ? 9.617 -36.094 -8.242 1 90.69 92 LYS A N 1
ATOM 741 C CA . LYS A 1 92 ? 9.477 -37.219 -9.148 1 90.69 92 LYS A CA 1
ATOM 742 C C . LYS A 1 92 ? 8.07 -37.25 -9.75 1 90.69 92 LYS A C 1
ATOM 744 O O . LYS A 1 92 ? 7.102 -36.875 -9.109 1 90.69 92 LYS A O 1
ATOM 749 N N . THR A 1 93 ? 8 -37.781 -10.875 1 92.06 93 THR A N 1
ATOM 750 C CA . THR A 1 93 ? 6.746 -37.812 -11.617 1 92.06 93 THR A CA 1
ATOM 751 C C . THR A 1 93 ? 5.684 -38.594 -10.844 1 92.06 93 THR A C 1
ATOM 753 O O . THR A 1 93 ? 4.516 -38.188 -10.82 1 92.06 93 THR A O 1
ATOM 756 N N . GLU A 1 94 ? 6.098 -39.656 -10.227 1 91.25 94 GLU A N 1
ATOM 757 C CA . GLU A 1 94 ? 5.148 -40.469 -9.477 1 91.25 94 GLU A CA 1
ATOM 758 C C . GLU A 1 94 ? 4.535 -39.688 -8.32 1 91.25 94 GLU A C 1
ATOM 760 O O . GLU A 1 94 ? 3.328 -39.75 -8.086 1 91.25 94 GLU A O 1
ATOM 765 N N . GLU A 1 95 ? 5.398 -39 -7.637 1 91.62 95 GLU A N 1
ATOM 766 C CA . GLU A 1 95 ? 4.926 -38.188 -6.531 1 91.62 95 GLU A CA 1
ATOM 767 C C . GLU A 1 95 ? 3.977 -37.094 -7.023 1 91.62 95 GLU A C 1
ATOM 769 O O . GLU A 1 95 ? 2.977 -36.781 -6.367 1 91.62 95 GLU A O 1
ATOM 774 N N . LEU A 1 96 ? 4.324 -36.531 -8.133 1 94.75 96 LEU A N 1
ATOM 775 C CA . LEU A 1 96 ? 3.486 -35.469 -8.719 1 94.75 96 LEU A CA 1
ATOM 776 C C . LEU A 1 96 ? 2.127 -36.031 -9.125 1 94.75 96 LEU A C 1
ATOM 778 O O . LEU A 1 96 ? 1.093 -35.438 -8.844 1 94.75 96 LEU A O 1
ATOM 782 N N . ASN A 1 97 ? 2.137 -37.188 -9.773 1 95.44 97 ASN A N 1
ATOM 783 C CA . ASN A 1 97 ? 0.886 -37.812 -10.195 1 95.44 97 ASN A CA 1
ATOM 784 C C . ASN A 1 97 ? -0.041 -38.062 -9.008 1 95.44 97 ASN A C 1
ATOM 786 O O . ASN A 1 97 ? -1.241 -37.781 -9.086 1 95.44 97 ASN A O 1
ATOM 790 N N . ASP A 1 98 ? 0.545 -38.594 -7.941 1 96.5 98 ASP A N 1
ATOM 791 C CA . ASP A 1 98 ? -0.257 -38.844 -6.75 1 96.5 98 ASP A CA 1
ATOM 792 C C . ASP A 1 98 ? -0.861 -37.562 -6.211 1 96.5 98 ASP A C 1
ATOM 794 O O . ASP A 1 98 ? -2.055 -37.5 -5.906 1 96.5 98 ASP A O 1
ATOM 798 N N . THR A 1 99 ? -0.039 -36.531 -6.078 1 96.62 99 THR A N 1
ATOM 799 C CA . THR A 1 99 ? -0.48 -35.25 -5.547 1 96.62 99 THR A CA 1
ATOM 800 C C . THR A 1 99 ? -1.557 -34.656 -6.441 1 96.62 99 THR A C 1
ATOM 802 O O . THR A 1 99 ? -2.588 -34.188 -5.949 1 96.62 99 THR A O 1
ATOM 805 N N . ILE A 1 100 ? -1.345 -34.688 -7.754 1 96.75 100 ILE A N 1
ATOM 806 C CA . ILE A 1 100 ? -2.275 -34.094 -8.719 1 96.75 100 ILE A CA 1
ATOM 807 C C . ILE A 1 100 ? -3.629 -34.812 -8.609 1 96.75 100 ILE A C 1
ATOM 809 O O . ILE A 1 100 ? -4.672 -34.156 -8.547 1 96.75 100 ILE A O 1
ATOM 813 N N . GLU A 1 101 ? -3.609 -36.094 -8.578 1 97.25 101 GLU A N 1
ATOM 814 C CA . GLU A 1 101 ? -4.844 -36.875 -8.484 1 97.25 101 GLU A CA 1
ATOM 815 C C . GLU A 1 101 ? -5.625 -36.5 -7.223 1 97.25 101 GLU A C 1
ATOM 817 O O . GLU A 1 101 ? -6.824 -36.219 -7.289 1 97.25 101 GLU A O 1
ATOM 822 N N . MET A 1 102 ? -4.945 -36.5 -6.105 1 98 102 MET A N 1
ATOM 823 C CA . MET A 1 102 ? -5.613 -36.281 -4.824 1 98 102 MET A CA 1
ATOM 824 C C . MET A 1 102 ? -6.137 -34.875 -4.723 1 98 102 MET A C 1
ATOM 826 O O . MET A 1 102 ? -7.273 -34.656 -4.312 1 98 102 MET A O 1
ATOM 830 N N . VAL A 1 103 ? -5.324 -33.875 -5.125 1 98 103 VAL A N 1
ATOM 831 C CA . VAL A 1 103 ? -5.727 -32.5 -5.055 1 98 103 VAL A CA 1
ATOM 832 C C . VAL A 1 103 ? -6.879 -32.219 -6.023 1 98 103 VAL A C 1
ATOM 834 O O . VAL A 1 103 ? -7.852 -31.562 -5.676 1 98 103 VAL A O 1
ATOM 837 N N . SER A 1 104 ? -6.77 -32.781 -7.25 1 97.88 104 SER A N 1
ATOM 838 C CA . SER A 1 104 ? -7.84 -32.594 -8.227 1 97.88 104 SER A CA 1
ATOM 839 C C . SER A 1 104 ? -9.148 -33.219 -7.723 1 97.88 104 SER A C 1
ATOM 841 O O . SER A 1 104 ? -10.219 -32.656 -7.926 1 97.88 104 SER A O 1
ATOM 843 N N . TYR A 1 105 ? -9.016 -34.344 -7.137 1 97.19 105 TYR A N 1
ATOM 844 C CA . TYR A 1 105 ? -10.195 -35.031 -6.605 1 97.19 105 TYR A CA 1
ATOM 845 C C . TYR A 1 105 ? -10.867 -34.188 -5.527 1 97.19 105 TYR A C 1
ATOM 847 O O . TYR A 1 105 ? -12.078 -33.969 -5.551 1 97.19 105 TYR A O 1
ATOM 855 N N . ILE A 1 106 ? -10.062 -33.656 -4.617 1 96.38 106 ILE A N 1
ATOM 856 C CA . ILE A 1 106 ? -10.578 -32.844 -3.52 1 96.38 106 ILE A CA 1
ATOM 857 C C . ILE A 1 106 ? -11.195 -31.562 -4.07 1 96.38 106 ILE A C 1
ATOM 859 O O . ILE A 1 106 ? -12.281 -31.156 -3.648 1 96.38 106 ILE A O 1
ATOM 863 N N . GLN A 1 107 ? -10.523 -30.953 -5.031 1 96.69 107 GLN A N 1
ATOM 864 C CA . GLN A 1 107 ? -10.961 -29.688 -5.605 1 96.69 107 GLN A CA 1
ATOM 865 C C . GLN A 1 107 ? -12.094 -29.891 -6.605 1 96.69 107 GLN A C 1
ATOM 867 O O . GLN A 1 107 ? -12.805 -28.938 -6.953 1 96.69 107 GLN A O 1
ATOM 872 N N . GLN A 1 108 ? -12.211 -31.141 -7.117 1 96.69 108 GLN A N 1
ATOM 873 C CA . GLN A 1 108 ? -13.102 -31.438 -8.234 1 96.69 108 GLN A CA 1
ATOM 874 C C . GLN A 1 108 ? -12.836 -30.516 -9.414 1 96.69 108 GLN A C 1
ATOM 876 O O . GLN A 1 108 ? -13.773 -29.953 -10 1 96.69 108 GLN A O 1
ATOM 881 N N . ALA A 1 109 ? -11.578 -30.281 -9.68 1 96.44 109 ALA A N 1
ATOM 882 C CA . ALA A 1 109 ? -11.102 -29.422 -10.766 1 96.44 109 ALA A CA 1
ATOM 883 C C . ALA A 1 109 ? -9.68 -29.812 -11.18 1 96.44 109 ALA A C 1
ATOM 885 O O . ALA A 1 109 ? -8.859 -30.172 -10.336 1 96.44 109 ALA A O 1
ATOM 886 N N . LYS A 1 110 ? -9.383 -29.734 -12.484 1 96.69 110 LYS A N 1
ATOM 887 C CA . LYS A 1 110 ? -8.023 -29.969 -12.984 1 96.69 110 LYS A CA 1
ATOM 888 C C . LYS A 1 110 ? -7.07 -28.891 -12.484 1 96.69 110 LYS A C 1
ATOM 890 O O . LYS A 1 110 ? -7.496 -27.781 -12.125 1 96.69 110 LYS A O 1
ATOM 895 N N . GLN A 1 111 ? -5.848 -29.203 -12.461 1 96.56 111 GLN A N 1
ATOM 896 C CA . GLN A 1 111 ? -4.887 -28.328 -11.805 1 96.56 111 GLN A CA 1
ATOM 897 C C . GLN A 1 111 ? -3.875 -27.766 -12.805 1 96.56 111 GLN A C 1
ATOM 899 O O . GLN A 1 111 ? -3.672 -28.359 -13.875 1 96.56 111 GLN A O 1
ATOM 904 N N . TYR A 1 112 ? -3.336 -26.609 -12.469 1 97.56 112 TYR A N 1
ATOM 905 C CA . TYR A 1 112 ? -2.131 -26.109 -13.125 1 97.56 112 TYR A CA 1
ATOM 906 C C . TYR A 1 112 ? -0.881 -26.547 -12.367 1 97.56 112 TYR A C 1
ATOM 908 O O . TYR A 1 112 ? -0.905 -26.672 -11.141 1 97.56 112 TYR A O 1
ATOM 916 N N . LEU A 1 113 ? 0.196 -26.734 -13.102 1 97.31 113 LEU A N 1
ATOM 917 C CA . LEU A 1 113 ? 1.462 -27.125 -12.492 1 97.31 113 LEU A CA 1
ATOM 918 C C . LEU A 1 113 ? 2.529 -26.062 -12.727 1 97.31 113 LEU A C 1
ATOM 920 O O . LEU A 1 113 ? 2.602 -25.484 -13.812 1 97.31 113 LEU A O 1
ATOM 924 N N . ASN A 1 114 ? 3.293 -25.75 -11.773 1 97.19 114 ASN A N 1
ATOM 925 C CA . ASN A 1 114 ? 4.512 -24.953 -11.812 1 97.19 114 ASN A CA 1
ATOM 926 C C . ASN A 1 114 ? 5.613 -25.562 -10.953 1 97.19 114 ASN A C 1
ATOM 928 O O . ASN A 1 114 ? 5.898 -25.062 -9.859 1 97.19 114 ASN A O 1
ATOM 932 N N . VAL A 1 115 ? 6.207 -26.672 -11.484 1 95.44 115 VAL A N 1
ATOM 933 C CA . VAL A 1 115 ? 7.145 -27.453 -10.688 1 95.44 115 VAL A CA 1
ATOM 934 C C . VAL A 1 115 ? 8.453 -27.641 -11.453 1 95.44 115 VAL A C 1
ATOM 936 O O . VAL A 1 115 ? 9.078 -28.703 -11.383 1 95.44 115 VAL A O 1
ATOM 939 N N . GLY A 1 116 ? 8.805 -26.656 -12.25 1 94.31 116 GLY A N 1
ATOM 940 C CA . GLY A 1 116 ? 10 -26.766 -13.07 1 94.31 116 GLY A CA 1
ATOM 941 C C . GLY A 1 116 ? 9.766 -27.453 -14.398 1 94.31 116 GLY A C 1
ATOM 942 O O . GLY A 1 116 ? 8.688 -27.328 -14.977 1 94.31 116 GLY A O 1
ATOM 943 N N . ILE A 1 117 ? 10.836 -28.047 -14.914 1 93.56 117 ILE A N 1
ATOM 944 C CA . ILE A 1 117 ? 10.742 -28.75 -16.188 1 93.56 117 ILE A CA 1
ATOM 945 C C . ILE A 1 117 ? 10.133 -30.125 -15.984 1 93.56 117 ILE A C 1
ATOM 947 O O . ILE A 1 117 ? 10.656 -30.938 -15.211 1 93.56 117 ILE A O 1
ATOM 951 N N . ILE A 1 118 ? 9.055 -30.359 -16.656 1 89.88 118 ILE A N 1
ATOM 952 C CA . ILE A 1 118 ? 8.258 -31.562 -16.438 1 89.88 118 ILE A CA 1
ATOM 953 C C . ILE A 1 118 ? 8.453 -32.531 -17.609 1 89.88 118 ILE A C 1
ATOM 955 O O . ILE A 1 118 ? 8.477 -32.094 -18.766 1 89.88 118 ILE A O 1
ATOM 959 N N . ASP A 1 119 ? 8.492 -33.781 -17.25 1 87.19 119 ASP A N 1
ATOM 960 C CA . ASP A 1 119 ? 8.406 -34.844 -18.234 1 87.19 119 ASP A CA 1
ATOM 961 C C . ASP A 1 119 ? 6.961 -35.281 -18.453 1 87.19 119 ASP A C 1
ATOM 963 O O . ASP A 1 119 ? 6.422 -36.094 -17.688 1 87.19 119 ASP A O 1
ATOM 967 N N . PHE A 1 120 ? 6.371 -34.969 -19.547 1 90.5 120 PHE A N 1
ATOM 968 C CA . PHE A 1 120 ? 4.945 -35.125 -19.797 1 90.5 120 PHE A CA 1
ATOM 969 C C . PHE A 1 120 ? 4.605 -36.594 -20.078 1 90.5 120 PHE A C 1
ATOM 971 O O . PHE A 1 120 ? 3.477 -37.031 -19.859 1 90.5 120 PHE A O 1
ATOM 978 N N . GLU A 1 121 ? 5.531 -37.312 -20.562 1 88.19 121 GLU A N 1
ATOM 979 C CA . GLU A 1 121 ? 5.285 -38.688 -21 1 88.19 121 GLU A CA 1
ATOM 980 C C . GLU A 1 121 ? 4.82 -39.531 -19.844 1 88.19 121 GLU A C 1
ATOM 982 O O . GLU A 1 121 ? 4.027 -40.469 -20.031 1 88.19 121 GLU A O 1
ATOM 987 N N . ASN A 1 122 ? 5.23 -39.219 -18.703 1 88.62 122 ASN A N 1
ATOM 988 C CA . ASN A 1 122 ? 4.91 -40.031 -17.547 1 88.62 122 ASN A CA 1
ATOM 989 C C . ASN A 1 122 ? 3.914 -39.344 -16.609 1 88.62 122 ASN A C 1
ATOM 991 O O . ASN A 1 122 ? 3.617 -39.875 -15.531 1 88.62 122 ASN A O 1
ATOM 995 N N . LEU A 1 123 ? 3.441 -38.25 -16.984 1 90.75 123 LEU A N 1
ATOM 996 C CA . LEU A 1 123 ? 2.5 -37.5 -16.156 1 90.75 123 LEU A CA 1
ATOM 997 C C . LEU A 1 123 ? 1.062 -37.781 -16.578 1 90.75 123 LEU A C 1
ATOM 999 O O . LEU A 1 123 ? 0.761 -37.906 -17.766 1 90.75 123 LEU A O 1
ATOM 1003 N N . ASN A 1 124 ? 0.157 -38 -15.602 1 87.88 124 ASN A N 1
ATOM 1004 C CA . ASN A 1 124 ? -1.265 -38.156 -15.898 1 87.88 124 ASN A CA 1
ATOM 1005 C C . ASN A 1 124 ? -1.888 -36.812 -16.312 1 87.88 124 ASN A C 1
ATOM 1007 O O . ASN A 1 124 ? -2.377 -36.062 -15.477 1 87.88 124 ASN A O 1
ATOM 1011 N N . LEU A 1 125 ? -2.059 -36.594 -17.516 1 92.38 125 LEU A N 1
ATOM 1012 C CA . LEU A 1 125 ? -2.477 -35.312 -18.094 1 92.38 125 LEU A CA 1
ATOM 1013 C C . LEU A 1 125 ? -3.982 -35.125 -17.969 1 92.38 125 LEU A C 1
ATOM 1015 O O . LEU A 1 125 ? -4.492 -34.031 -18.125 1 92.38 125 LEU A O 1
ATOM 1019 N N . ASN A 1 126 ? -4.68 -36.188 -17.641 1 92.62 126 ASN A N 1
ATOM 1020 C CA . ASN A 1 126 ? -6.133 -36.125 -17.562 1 92.62 126 ASN A CA 1
ATOM 1021 C C . ASN A 1 126 ? -6.59 -35.188 -16.453 1 92.62 126 ASN A C 1
ATOM 1023 O O . ASN A 1 126 ? -7.703 -34.656 -16.5 1 92.62 126 ASN A O 1
ATOM 1027 N N . ASN A 1 127 ? -5.723 -35 -15.453 1 95.31 127 ASN A N 1
ATOM 1028 C CA . ASN A 1 127 ? -6.078 -34.156 -14.312 1 95.31 127 ASN A CA 1
ATOM 1029 C C . ASN A 1 127 ? -5.32 -32.812 -14.344 1 95.31 127 ASN A C 1
ATOM 1031 O O . ASN A 1 127 ? -5.27 -32.125 -13.336 1 95.31 127 ASN A O 1
ATOM 1035 N N . ILE A 1 128 ? -4.746 -32.531 -15.469 1 95.88 128 ILE A N 1
ATOM 1036 C CA . ILE A 1 128 ? -3.969 -31.297 -15.602 1 95.88 128 ILE A CA 1
ATOM 1037 C C . ILE A 1 128 ? -4.652 -30.359 -16.594 1 95.88 128 ILE A C 1
ATOM 1039 O O . ILE A 1 128 ? -4.988 -30.766 -17.719 1 95.88 128 ILE A O 1
ATOM 1043 N N . GLU A 1 129 ? -4.906 -29.188 -16.141 1 96.44 129 GLU A N 1
ATOM 1044 C CA . GLU A 1 129 ? -5.477 -28.156 -17 1 96.44 129 GLU A CA 1
ATOM 1045 C C . GLU A 1 129 ? -4.391 -27.438 -17.797 1 96.44 129 GLU A C 1
ATOM 1047 O O . GLU A 1 129 ? -4.586 -27.094 -18.969 1 96.44 129 GLU A O 1
ATOM 1052 N N . GLY A 1 130 ? -3.285 -27.219 -17.141 1 97.81 130 GLY A N 1
ATOM 1053 C CA . GLY A 1 130 ? -2.242 -26.469 -17.812 1 97.81 130 GLY A CA 1
ATOM 1054 C C . GLY A 1 130 ? -0.923 -26.469 -17.062 1 97.81 130 GLY A C 1
ATOM 1055 O O . GLY A 1 130 ? -0.82 -27.047 -15.977 1 97.81 130 GLY A O 1
ATOM 1056 N N . VAL A 1 131 ? 0.087 -25.891 -17.719 1 97.88 131 VAL A N 1
ATOM 1057 C CA . VAL A 1 131 ? 1.444 -25.812 -17.188 1 97.88 131 VAL A CA 1
ATOM 1058 C C . VAL A 1 131 ? 1.942 -24.359 -17.25 1 97.88 131 VAL A C 1
ATOM 1060 O O . VAL A 1 131 ? 1.729 -23.672 -18.234 1 97.88 131 VAL A O 1
ATOM 1063 N N . VAL A 1 132 ? 2.561 -23.953 -16.172 1 98.38 132 VAL A N 1
ATOM 1064 C CA . VAL A 1 132 ? 3.109 -22.609 -16.078 1 98.38 132 VAL A CA 1
ATOM 1065 C C . VAL A 1 132 ? 4.633 -22.672 -15.992 1 98.38 132 VAL A C 1
ATOM 1067 O O . VAL A 1 132 ? 5.188 -23.484 -15.25 1 98.38 132 VAL A O 1
ATOM 1070 N N . GLY A 1 133 ? 5.266 -21.859 -16.797 1 97.88 133 GLY A N 1
ATOM 1071 C CA . GLY A 1 133 ? 6.711 -21.719 -16.719 1 97.88 133 GLY A CA 1
ATOM 1072 C C . GLY A 1 133 ? 7.141 -20.484 -15.945 1 97.88 133 GLY A C 1
ATOM 1073 O O . GLY A 1 133 ? 6.727 -19.359 -16.266 1 97.88 133 GLY A O 1
ATOM 1074 N N . ALA A 1 134 ? 7.969 -20.672 -14.961 1 97.19 134 ALA A N 1
ATOM 1075 C CA . ALA A 1 134 ? 8.516 -19.562 -14.188 1 97.19 134 ALA A CA 1
ATOM 1076 C C . ALA A 1 134 ? 9.641 -18.859 -14.945 1 97.19 134 ALA A C 1
ATOM 1078 O O . ALA A 1 134 ? 10.82 -19.141 -14.711 1 97.19 134 ALA A O 1
ATOM 1079 N N . VAL A 1 135 ? 9.32 -17.922 -15.758 1 97.81 135 VAL A N 1
ATOM 1080 C CA . VAL A 1 135 ? 10.281 -17.188 -16.562 1 97.81 135 VAL A CA 1
ATOM 1081 C C . VAL A 1 135 ? 11.016 -16.172 -15.695 1 97.81 135 VAL A C 1
ATOM 1083 O O . VAL A 1 135 ? 12.227 -15.977 -15.836 1 97.81 135 VAL A O 1
ATOM 1086 N N . GLU A 1 136 ? 10.297 -15.508 -14.883 1 97.88 136 GLU A N 1
ATOM 1087 C CA . GLU A 1 136 ? 10.797 -14.57 -13.883 1 97.88 136 GLU A CA 1
ATOM 1088 C C . GLU A 1 136 ? 11.117 -13.211 -14.508 1 97.88 136 GLU A C 1
ATOM 1090 O O . GLU A 1 136 ? 10.547 -12.195 -14.125 1 97.88 136 GLU A O 1
ATOM 1095 N N . THR A 1 137 ? 11.977 -13.172 -15.461 1 98.12 137 THR A N 1
ATOM 1096 C CA . THR A 1 137 ? 12.242 -11.938 -16.203 1 98.12 137 THR A CA 1
ATOM 1097 C C . THR A 1 137 ? 12.516 -12.234 -17.672 1 98.12 137 THR A C 1
ATOM 1099 O O . THR A 1 137 ? 13.156 -13.242 -18 1 98.12 137 THR A O 1
ATOM 1102 N N . VAL A 1 138 ? 12.125 -11.328 -18.531 1 97.5 138 VAL A N 1
ATOM 1103 C CA . VAL A 1 138 ? 12.172 -11.594 -19.969 1 97.5 138 VAL A CA 1
ATOM 1104 C C . VAL A 1 138 ? 13.438 -10.984 -20.562 1 97.5 138 VAL A C 1
ATOM 1106 O O . VAL A 1 138 ? 13.805 -11.289 -21.703 1 97.5 138 VAL A O 1
ATOM 1109 N N . ASN A 1 139 ? 14.031 -10.07 -19.828 1 97.62 139 ASN A N 1
ATOM 1110 C CA . ASN A 1 139 ? 15.312 -9.547 -20.281 1 97.62 139 ASN A CA 1
ATOM 1111 C C . ASN A 1 139 ? 16.406 -10.617 -20.266 1 97.62 139 ASN A C 1
ATOM 1113 O O . ASN A 1 139 ? 16.734 -11.148 -19.203 1 97.62 139 ASN A O 1
ATOM 1117 N N . PRO A 1 140 ? 16.984 -10.914 -21.406 1 97.06 140 PRO A N 1
ATOM 1118 C CA . PRO A 1 140 ? 17.891 -12.062 -21.469 1 97.06 140 PRO A CA 1
ATOM 1119 C C . PRO A 1 140 ? 19.109 -11.906 -20.562 1 97.06 140 PRO A C 1
ATOM 1121 O O . PRO A 1 140 ? 19.516 -12.867 -19.906 1 97.06 140 PRO A O 1
ATOM 1124 N N . LYS A 1 141 ? 19.703 -10.766 -20.578 1 97.5 141 LYS A N 1
ATOM 1125 C CA . LYS A 1 141 ? 20.875 -10.531 -19.734 1 97.5 141 LYS A CA 1
ATOM 1126 C C . LYS A 1 141 ? 20.516 -10.648 -18.266 1 97.5 141 LYS A C 1
ATOM 1128 O O . LYS A 1 141 ? 21.219 -11.289 -17.5 1 97.5 141 LYS A O 1
ATOM 1133 N N . LEU A 1 142 ? 19.422 -10.008 -17.891 1 97.94 142 LEU A N 1
ATOM 1134 C CA . LEU A 1 142 ? 18.953 -10.07 -16.516 1 97.94 142 LEU A CA 1
ATOM 1135 C C . LEU A 1 142 ? 18.594 -11.508 -16.125 1 97.94 142 LEU A C 1
ATOM 1137 O O . LEU A 1 142 ? 18.906 -11.945 -15.023 1 97.94 142 LEU A O 1
ATOM 1141 N N . HIS A 1 143 ? 17.984 -12.227 -17.016 1 98.31 143 HIS A N 1
ATOM 1142 C CA . HIS A 1 143 ? 17.594 -13.609 -16.766 1 98.31 143 HIS A CA 1
ATOM 1143 C C . HIS A 1 143 ? 18.797 -14.492 -16.5 1 98.31 143 HIS A C 1
ATOM 1145 O O . HIS A 1 143 ? 18.828 -15.258 -15.539 1 98.31 143 HIS A O 1
ATOM 1151 N N . GLU A 1 144 ? 19.797 -14.383 -17.359 1 97.69 144 GLU A N 1
ATOM 1152 C CA . GLU A 1 144 ? 21.016 -15.172 -17.203 1 97.69 144 GLU A CA 1
ATOM 1153 C C . GLU A 1 144 ? 21.672 -14.898 -15.859 1 97.69 144 GLU A C 1
ATOM 1155 O O . GLU A 1 144 ? 22.188 -15.812 -15.219 1 97.69 144 GLU A O 1
ATOM 1160 N N . GLU A 1 145 ? 21.641 -13.688 -15.453 1 97.88 145 GLU A N 1
ATOM 1161 C CA . GLU A 1 145 ? 22.281 -13.281 -14.203 1 97.88 145 GLU A CA 1
ATOM 1162 C C . GLU A 1 145 ? 21.484 -13.789 -13 1 97.88 145 GLU A C 1
ATOM 1164 O O . GLU A 1 145 ? 22.078 -14.281 -12.031 1 97.88 145 GLU A O 1
ATOM 1169 N N . LEU A 1 146 ? 20.156 -13.711 -13.039 1 98.25 146 LEU A N 1
ATOM 1170 C CA . LEU A 1 146 ? 19.328 -13.922 -11.852 1 98.25 146 LEU A CA 1
ATOM 1171 C C . LEU A 1 146 ? 18.844 -15.359 -11.781 1 98.25 146 LEU A C 1
ATOM 1173 O O . LEU A 1 146 ? 18.469 -15.844 -10.711 1 98.25 146 LEU A O 1
ATOM 1177 N N . CYS A 1 147 ? 18.781 -15.992 -12.938 1 97.62 147 CYS A N 1
ATOM 1178 C CA . CYS A 1 147 ? 18.297 -17.359 -13.008 1 97.62 147 CYS A CA 1
ATOM 1179 C C . CYS A 1 147 ? 19.281 -18.25 -13.773 1 97.62 147 CYS A C 1
ATOM 1181 O O . CYS A 1 147 ? 18.891 -18.922 -14.727 1 97.62 147 CYS A O 1
ATOM 1183 N N . PRO A 1 148 ? 20.438 -18.406 -13.297 1 96.56 148 PRO A N 1
ATOM 1184 C CA . PRO A 1 148 ? 21.469 -19.109 -14.078 1 96.56 148 PRO A CA 1
ATOM 1185 C C . PRO A 1 148 ? 21.156 -20.594 -14.242 1 96.56 148 PRO A C 1
ATOM 1187 O O . PRO A 1 148 ? 21.578 -21.203 -15.227 1 96.56 148 PRO A O 1
ATOM 1190 N N . GLY A 1 149 ? 20.469 -21.203 -13.367 1 95.31 149 GLY A N 1
ATOM 1191 C CA . GLY A 1 149 ? 20.156 -22.625 -13.445 1 95.31 149 GLY A CA 1
ATOM 1192 C C . GLY A 1 149 ? 18.891 -22.906 -14.242 1 95.31 149 GLY A C 1
ATOM 1193 O O . GLY A 1 149 ? 18.484 -24.062 -14.367 1 95.31 149 GLY A O 1
ATOM 1194 N N . LYS A 1 150 ? 18.219 -21.875 -14.82 1 95.19 150 LYS A N 1
ATOM 1195 C CA . LYS A 1 150 ? 16.953 -22 -15.523 1 95.19 150 LYS A CA 1
ATOM 1196 C C . LYS A 1 150 ? 17.031 -21.359 -16.906 1 95.19 150 LYS A C 1
ATOM 1198 O O . LYS A 1 150 ? 16.344 -20.359 -17.172 1 95.19 150 LYS A O 1
ATOM 1203 N N . PRO A 1 151 ? 17.781 -22 -17.781 1 95.12 151 PRO A N 1
ATOM 1204 C CA . PRO A 1 151 ? 17.766 -21.406 -19.109 1 95.12 151 PRO A CA 1
ATOM 1205 C C . PRO A 1 151 ? 16.359 -21.266 -19.688 1 95.12 151 PRO A C 1
ATOM 1207 O O . PRO A 1 151 ? 15.547 -22.188 -19.578 1 95.12 151 PRO A O 1
ATOM 1210 N N . LEU A 1 152 ? 16.109 -20.156 -20.312 1 96.62 152 LEU A N 1
ATOM 1211 C CA . LEU A 1 152 ? 14.766 -19.828 -20.797 1 96.62 152 LEU A CA 1
ATOM 1212 C C . LEU A 1 152 ? 14.344 -20.797 -21.891 1 96.62 152 LEU A C 1
ATOM 1214 O O . LEU A 1 152 ? 13.156 -21.109 -22.016 1 96.62 152 LEU A O 1
ATOM 1218 N N . SER A 1 153 ? 15.289 -21.281 -22.672 1 96.69 153 SER A N 1
ATOM 1219 C CA . SER A 1 153 ? 15.016 -22.203 -23.766 1 96.69 153 SER A CA 1
ATOM 1220 C C . SER A 1 153 ? 14.305 -23.453 -23.281 1 96.69 153 SER A C 1
ATOM 1222 O O . SER A 1 153 ? 13.414 -23.984 -23.953 1 96.69 153 SER A O 1
ATOM 1224 N N . ASN A 1 154 ? 14.711 -23.953 -22.109 1 96.62 154 ASN A N 1
ATOM 1225 C CA . ASN A 1 154 ? 14.078 -25.141 -21.547 1 96.62 154 ASN A CA 1
ATOM 1226 C C . ASN A 1 154 ? 12.602 -24.891 -21.234 1 96.62 154 ASN A C 1
ATOM 1228 O O . ASN A 1 154 ? 11.758 -25.75 -21.5 1 96.62 154 ASN A O 1
ATOM 1232 N N . THR A 1 155 ? 12.375 -23.734 -20.656 1 97.12 155 THR A N 1
ATOM 1233 C CA . THR A 1 155 ? 11.008 -23.359 -20.312 1 97.12 155 THR A CA 1
ATOM 1234 C C . THR A 1 155 ? 10.164 -23.219 -21.578 1 97.12 155 THR A C 1
ATOM 1236 O O . THR A 1 155 ? 9.039 -23.703 -21.641 1 97.12 155 THR A O 1
ATOM 1239 N N . LYS A 1 156 ? 10.703 -22.594 -22.578 1 97.88 156 LYS A N 1
ATOM 1240 C CA . LYS A 1 156 ? 9.992 -22.406 -23.828 1 97.88 156 LYS A CA 1
ATOM 1241 C C . LYS A 1 156 ? 9.648 -23.75 -24.469 1 97.88 156 LYS A C 1
ATOM 1243 O O . LYS A 1 156 ? 8.516 -23.953 -24.922 1 97.88 156 LYS A O 1
ATOM 1248 N N . GLU A 1 157 ? 10.625 -24.609 -24.516 1 97.81 157 GLU A N 1
ATOM 1249 C CA . GLU A 1 157 ? 10.414 -25.922 -25.109 1 97.81 157 GLU A CA 1
ATOM 1250 C C . GLU A 1 157 ? 9.336 -26.703 -24.359 1 97.81 157 GLU A C 1
ATOM 1252 O O . GLU A 1 157 ? 8.477 -27.328 -24.969 1 97.81 157 GLU A O 1
ATOM 1257 N N . MET A 1 158 ? 9.391 -26.625 -23.062 1 97.44 158 MET A N 1
ATOM 1258 C CA . MET A 1 158 ? 8.391 -27.312 -22.25 1 97.44 158 MET A CA 1
ATOM 1259 C C . MET A 1 158 ? 6.988 -26.797 -22.531 1 97.44 158 MET A C 1
ATOM 1261 O O . MET A 1 158 ? 6.055 -27.578 -22.703 1 97.44 158 MET A O 1
ATOM 1265 N N . LEU A 1 159 ? 6.863 -25.453 -22.641 1 98.44 159 LEU A N 1
ATOM 1266 C CA . LEU A 1 159 ? 5.551 -24.859 -22.844 1 98.44 159 LEU A CA 1
ATOM 1267 C C . LEU A 1 159 ? 5.023 -25.172 -24.234 1 98.44 159 LEU A C 1
ATOM 1269 O O . LEU A 1 159 ? 3.824 -25.391 -24.422 1 98.44 159 LEU A O 1
ATOM 1273 N N . LYS A 1 160 ? 5.91 -25.234 -25.219 1 98.06 160 LYS A N 1
ATOM 1274 C CA . LYS A 1 160 ? 5.496 -25.625 -26.578 1 98.06 160 LYS A CA 1
ATOM 1275 C C . LYS A 1 160 ? 5.004 -27.062 -26.609 1 98.06 160 LYS A C 1
ATOM 1277 O O . LYS A 1 160 ? 3.977 -27.359 -27.219 1 98.06 160 LYS A O 1
ATOM 1282 N N . LYS A 1 161 ? 5.754 -27.906 -25.969 1 97.06 161 LYS A N 1
ATOM 1283 C CA . LYS A 1 161 ? 5.344 -29.312 -25.875 1 97.06 161 LYS A CA 1
ATOM 1284 C C . LYS A 1 161 ? 3.992 -29.453 -25.188 1 97.06 161 LYS A C 1
ATOM 1286 O O . LYS A 1 161 ? 3.137 -30.219 -25.625 1 97.06 161 LYS A O 1
ATOM 1291 N N . ALA A 1 162 ? 3.838 -28.703 -24.062 1 97.38 162 ALA A N 1
ATOM 1292 C CA . ALA A 1 162 ? 2.57 -28.719 -23.328 1 97.38 162 ALA A CA 1
ATOM 1293 C C . ALA A 1 162 ? 1.415 -28.297 -24.234 1 97.38 162 ALA A C 1
ATOM 1295 O O . ALA A 1 162 ? 0.356 -28.922 -24.234 1 97.38 162 ALA A O 1
ATOM 1296 N N . LYS A 1 163 ? 1.655 -27.266 -24.984 1 96.38 163 LYS A N 1
ATOM 1297 C CA . LYS A 1 163 ? 0.634 -26.766 -25.891 1 96.38 163 LYS A CA 1
ATOM 1298 C C . LYS A 1 163 ? 0.28 -27.812 -26.938 1 96.38 163 LYS A C 1
ATOM 1300 O O . LYS A 1 163 ? -0.895 -28.016 -27.266 1 96.38 163 LYS A O 1
ATOM 1305 N N . ASP A 1 164 ? 1.252 -28.469 -27.469 1 95.81 164 ASP A N 1
ATOM 1306 C CA . ASP A 1 164 ? 1.055 -29.516 -28.469 1 95.81 164 ASP A CA 1
ATOM 1307 C C . ASP A 1 164 ? 0.228 -30.672 -27.906 1 95.81 164 ASP A C 1
ATOM 1309 O O . ASP A 1 164 ? -0.465 -31.359 -28.641 1 95.81 164 ASP A O 1
ATOM 1313 N N . MET A 1 165 ? 0.269 -30.812 -26.625 1 95.69 165 MET A N 1
ATOM 1314 C CA . MET A 1 165 ? -0.457 -31.891 -25.969 1 95.69 165 MET A CA 1
ATOM 1315 C C . MET A 1 165 ? -1.854 -31.438 -25.562 1 95.69 165 MET A C 1
ATOM 1317 O O . MET A 1 165 ? -2.574 -32.156 -24.875 1 95.69 165 MET A O 1
ATOM 1321 N N . GLY A 1 166 ? -2.166 -30.203 -25.906 1 95.56 166 GLY A N 1
ATOM 1322 C CA . GLY A 1 166 ? -3.512 -29.703 -25.672 1 95.56 166 GLY A CA 1
ATOM 1323 C C . GLY A 1 166 ? -3.682 -29.047 -24.328 1 95.56 166 GLY A C 1
ATOM 1324 O O . GLY A 1 166 ? -4.805 -28.766 -23.891 1 95.56 166 GLY A O 1
ATOM 1325 N N . LEU A 1 167 ? -2.609 -28.797 -23.578 1 97.44 167 LEU A N 1
ATOM 1326 C CA . LEU A 1 167 ? -2.668 -28.141 -22.281 1 97.44 167 LEU A CA 1
ATOM 1327 C C . LEU A 1 167 ? -2.645 -26.625 -22.406 1 97.44 167 LEU A C 1
ATOM 1329 O O . LEU A 1 167 ? -2.113 -26.094 -23.391 1 97.44 167 LEU A O 1
ATOM 1333 N N . LYS A 1 168 ? -3.258 -25.953 -21.5 1 98.31 168 LYS A N 1
ATOM 1334 C CA . LYS A 1 168 ? -3.08 -24.5 -21.406 1 98.31 168 LYS A CA 1
ATOM 1335 C C . LYS A 1 168 ? -1.696 -24.156 -20.859 1 98.31 168 LYS A C 1
ATOM 1337 O O . LYS A 1 168 ? -1.094 -24.953 -20.125 1 98.31 168 LYS A O 1
ATOM 1342 N N . THR A 1 169 ? -1.209 -23.031 -21.266 1 98.75 169 THR A N 1
ATOM 1343 C CA . THR A 1 169 ? 0.139 -22.641 -20.859 1 98.75 169 THR A CA 1
ATOM 1344 C C . THR A 1 169 ? 0.165 -21.219 -20.328 1 98.75 169 THR A C 1
ATOM 1346 O O . THR A 1 169 ? -0.702 -20.406 -20.672 1 98.75 169 THR A O 1
ATOM 1349 N N . GLY A 1 170 ? 1.056 -20.922 -19.438 1 98.69 170 GLY A N 1
ATOM 1350 C CA . GLY A 1 170 ? 1.286 -19.609 -18.891 1 98.69 170 GLY A CA 1
ATOM 1351 C C . GLY A 1 170 ? 2.707 -19.406 -18.391 1 98.69 170 GLY A C 1
ATOM 1352 O O . GLY A 1 170 ? 3.512 -20.344 -18.406 1 98.69 170 GLY A O 1
ATOM 1353 N N . ILE A 1 171 ? 2.975 -18.172 -18.016 1 98.81 171 ILE A N 1
ATOM 1354 C CA . ILE A 1 171 ? 4.285 -17.891 -17.438 1 98.81 171 ILE A CA 1
ATOM 1355 C C . ILE A 1 171 ? 4.133 -16.984 -16.219 1 98.81 171 ILE A C 1
ATOM 1357 O O . ILE A 1 171 ? 3.08 -16.375 -16.016 1 98.81 171 ILE A O 1
ATOM 1361 N N . THR A 1 172 ? 5.117 -16.969 -15.422 1 98.44 172 THR A N 1
ATOM 1362 C CA . THR A 1 172 ? 5.238 -16.047 -14.297 1 98.44 172 THR A CA 1
ATOM 1363 C C . THR A 1 172 ? 6.383 -15.07 -14.531 1 98.44 172 THR A C 1
ATOM 1365 O O . THR A 1 172 ? 7.461 -15.461 -14.984 1 98.44 172 THR A O 1
ATOM 1368 N N . ILE A 1 173 ? 6.098 -13.836 -14.258 1 98.56 173 ILE A N 1
ATOM 1369 C CA . ILE A 1 173 ? 7.059 -12.742 -14.352 1 98.56 173 ILE 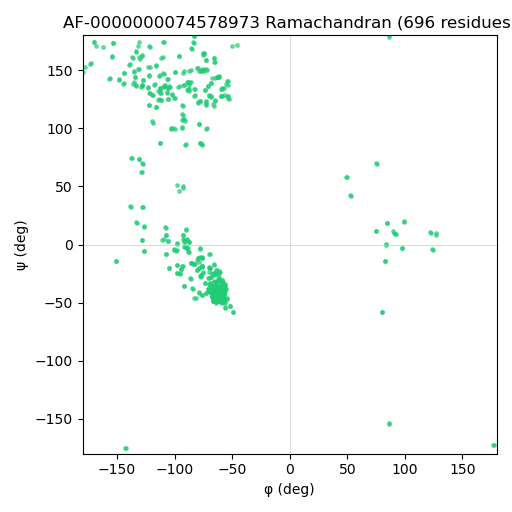A CA 1
ATOM 1370 C C . ILE A 1 173 ? 7.16 -12.039 -13 1 98.56 173 ILE A C 1
ATOM 1372 O O . ILE A 1 173 ? 6.145 -11.789 -12.344 1 98.56 173 ILE A O 1
ATOM 1376 N N . ILE A 1 174 ? 8.375 -11.758 -12.562 1 98.25 174 ILE A N 1
ATOM 1377 C CA . ILE A 1 174 ? 8.602 -10.945 -11.367 1 98.25 174 ILE A CA 1
ATOM 1378 C C . ILE A 1 174 ? 9.078 -9.555 -11.766 1 98.25 174 ILE A C 1
ATOM 1380 O O . ILE A 1 174 ? 10.055 -9.414 -12.508 1 98.25 174 ILE A O 1
ATOM 1384 N N . LEU A 1 175 ? 8.398 -8.562 -11.297 1 98.44 175 LEU A N 1
ATOM 1385 C CA . LEU A 1 175 ? 8.742 -7.18 -11.602 1 98.44 175 LEU A CA 1
ATOM 1386 C C . LEU A 1 175 ? 9.531 -6.543 -10.461 1 98.44 175 LEU A C 1
ATOM 1388 O O . LEU A 1 175 ? 9.258 -6.812 -9.289 1 98.44 175 LEU A O 1
ATOM 1392 N N . GLY A 1 176 ? 10.43 -5.617 -10.797 1 97.38 176 GLY A N 1
ATOM 1393 C CA . GLY A 1 176 ? 11.234 -4.902 -9.82 1 97.38 176 GLY A CA 1
ATOM 1394 C C . GLY A 1 176 ? 12.633 -5.469 -9.664 1 97.38 176 GLY A C 1
ATOM 1395 O O . GLY A 1 176 ? 13.281 -5.266 -8.641 1 97.38 176 GLY A O 1
ATOM 1396 N N . MET A 1 177 ? 13.094 -6.211 -10.641 1 97.62 177 MET A N 1
ATOM 1397 C CA . MET A 1 177 ? 14.391 -6.879 -10.508 1 97.62 177 MET A CA 1
ATOM 1398 C C . MET A 1 177 ? 15.453 -6.18 -11.352 1 97.62 177 MET A C 1
ATOM 1400 O O . MET A 1 177 ? 16.578 -6.672 -11.469 1 97.62 177 MET A O 1
ATOM 1404 N N . GLY A 1 178 ? 15.07 -5.109 -11.977 1 97 178 GLY A N 1
ATOM 1405 C CA . GLY A 1 178 ? 16.016 -4.375 -12.797 1 97 178 GLY A CA 1
ATOM 1406 C C . GLY A 1 178 ? 15.562 -4.195 -14.227 1 97 178 GLY A C 1
ATOM 1407 O O . GLY A 1 178 ? 16.219 -3.514 -15.016 1 97 178 GLY A O 1
ATOM 1408 N N . GLU A 1 179 ? 14.414 -4.789 -14.57 1 97.69 179 GLU A N 1
ATOM 1409 C CA . GLU A 1 179 ? 13.852 -4.617 -15.906 1 97.69 179 GLU A CA 1
ATOM 1410 C C . GLU A 1 179 ? 13.422 -3.17 -16.141 1 97.69 179 GLU A C 1
ATOM 1412 O O . GLU A 1 179 ? 13.242 -2.406 -15.188 1 97.69 179 GLU A O 1
ATOM 1417 N N . THR A 1 180 ? 13.273 -2.797 -17.406 1 95.69 180 THR A N 1
ATOM 1418 C CA . THR A 1 180 ? 12.844 -1.461 -17.812 1 95.69 180 THR A CA 1
ATOM 1419 C C . THR A 1 180 ? 11.57 -1.527 -18.656 1 95.69 180 THR A C 1
ATOM 1421 O O . THR A 1 180 ? 11.141 -2.611 -19.047 1 95.69 180 THR A O 1
ATOM 1424 N N . GLU A 1 181 ? 11.023 -0.438 -18.875 1 95.44 181 GLU A N 1
ATOM 1425 C CA . GLU A 1 181 ? 9.812 -0.344 -19.688 1 95.44 181 GLU A CA 1
ATOM 1426 C C . GLU A 1 181 ? 10.039 -0.922 -21.078 1 95.44 181 GLU A C 1
ATOM 1428 O O . GLU A 1 181 ? 9.117 -1.478 -21.688 1 95.44 181 GLU A O 1
ATOM 1433 N N . LYS A 1 182 ? 11.227 -0.799 -21.594 1 96.06 182 LYS A N 1
ATOM 1434 C CA . LYS A 1 182 ? 11.555 -1.299 -22.922 1 96.06 182 LYS A CA 1
ATOM 1435 C C . LYS A 1 182 ? 11.414 -2.816 -22.984 1 96.06 182 LYS A C 1
ATOM 1437 O O . LYS A 1 182 ? 11.234 -3.381 -24.062 1 96.06 182 LYS A O 1
ATOM 1442 N N . ASP A 1 183 ? 11.477 -3.463 -21.859 1 98.31 183 ASP A N 1
ATOM 1443 C CA . ASP A 1 183 ? 11.414 -4.922 -21.812 1 98.31 183 ASP A CA 1
ATOM 1444 C C . ASP A 1 183 ? 9.984 -5.414 -22.016 1 98.31 183 ASP A C 1
ATOM 1446 O O . ASP A 1 183 ? 9.758 -6.602 -22.234 1 98.31 183 ASP A O 1
ATOM 1450 N N . ILE A 1 184 ? 9.016 -4.551 -21.969 1 98.44 184 ILE A N 1
ATOM 1451 C CA . ILE A 1 184 ? 7.625 -4.941 -22.156 1 98.44 184 ILE A CA 1
ATOM 1452 C C . ILE A 1 184 ? 7.438 -5.562 -23.531 1 98.44 184 ILE A C 1
ATOM 1454 O O . ILE A 1 184 ? 6.699 -6.539 -23.688 1 98.44 184 ILE A O 1
ATOM 1458 N N . ASP A 1 185 ? 8.133 -5.004 -24.5 1 98.31 185 ASP A N 1
ATOM 1459 C CA . ASP A 1 185 ? 8.031 -5.535 -25.859 1 98.31 185 ASP A CA 1
ATOM 1460 C C . ASP A 1 185 ? 8.531 -6.977 -25.922 1 98.31 185 ASP A C 1
ATOM 1462 O O . ASP A 1 185 ? 7.992 -7.797 -26.656 1 98.31 185 ASP A O 1
ATOM 1466 N N . LEU A 1 186 ? 9.586 -7.258 -25.203 1 98.62 186 LEU A N 1
ATOM 1467 C CA . LEU A 1 186 ? 10.094 -8.625 -25.141 1 98.62 186 LEU A CA 1
ATOM 1468 C C . LEU A 1 186 ? 9.039 -9.57 -24.578 1 98.62 186 LEU A C 1
ATOM 1470 O O . LEU A 1 186 ? 8.891 -10.695 -25.062 1 98.62 186 LEU A O 1
ATOM 1474 N N . LEU A 1 187 ? 8.344 -9.094 -23.625 1 98.81 187 LEU A N 1
ATOM 1475 C CA . LEU A 1 187 ? 7.289 -9.906 -23.031 1 98.81 187 LEU A CA 1
ATOM 1476 C C . LEU A 1 187 ? 6.16 -10.156 -24.031 1 98.81 187 LEU A C 1
ATOM 1478 O O . LEU A 1 187 ? 5.691 -11.281 -24.172 1 98.81 187 LEU A O 1
ATOM 1482 N N . LEU A 1 188 ? 5.727 -9.062 -24.672 1 98.81 188 LEU A N 1
ATOM 1483 C CA . LEU A 1 188 ? 4.645 -9.195 -25.641 1 98.81 188 LEU A CA 1
ATOM 1484 C C . LEU A 1 188 ? 5.016 -10.195 -26.734 1 98.81 188 LEU A C 1
ATOM 1486 O O . LEU A 1 188 ? 4.199 -11.039 -27.109 1 98.81 188 LEU A O 1
ATOM 1490 N N . ASN A 1 189 ? 6.238 -10.117 -27.172 1 98.62 189 ASN A N 1
ATOM 1491 C CA . ASN A 1 189 ? 6.715 -11.047 -28.203 1 98.62 189 ASN A CA 1
ATOM 1492 C C . ASN A 1 189 ? 6.719 -12.484 -27.688 1 98.62 189 ASN A C 1
ATOM 1494 O O . ASN A 1 189 ? 6.363 -13.414 -28.422 1 98.62 189 ASN A O 1
ATOM 1498 N N . LEU A 1 190 ? 7.145 -12.672 -26.469 1 98.75 190 LEU A N 1
ATOM 1499 C CA . LEU A 1 190 ? 7.184 -14 -25.875 1 98.75 190 LEU A CA 1
ATOM 1500 C C . LEU A 1 190 ? 5.781 -14.586 -25.766 1 98.75 190 LEU A C 1
ATOM 1502 O O . LEU A 1 190 ? 5.566 -15.766 -26.062 1 98.75 190 LEU A O 1
ATOM 1506 N N . ILE A 1 191 ? 4.844 -13.766 -25.312 1 98.81 191 ILE A N 1
ATOM 1507 C CA . ILE A 1 191 ? 3.453 -14.195 -25.172 1 98.81 191 ILE A CA 1
ATOM 1508 C C . ILE A 1 191 ? 2.92 -14.648 -26.531 1 98.81 191 ILE A C 1
ATOM 1510 O O . ILE A 1 191 ? 2.277 -15.695 -26.625 1 98.81 191 ILE A O 1
ATOM 1514 N N . GLU A 1 192 ? 3.227 -13.883 -27.531 1 98.44 192 GLU A N 1
ATOM 1515 C CA . GLU A 1 192 ? 2.779 -14.219 -28.875 1 98.44 192 GLU A CA 1
ATOM 1516 C C . GLU A 1 192 ? 3.447 -15.492 -29.375 1 98.44 192 GLU A C 1
ATOM 1518 O O . GLU A 1 192 ? 2.777 -16.375 -29.906 1 98.44 192 GLU A O 1
ATOM 1523 N N . GLU A 1 193 ? 4.742 -15.562 -29.219 1 98.19 193 GLU A N 1
ATOM 1524 C CA . GLU A 1 193 ? 5.523 -16.703 -29.672 1 98.19 193 GLU A CA 1
ATOM 1525 C C . GLU A 1 193 ? 4.988 -18 -29.062 1 98.19 193 GLU A C 1
ATOM 1527 O O . GLU A 1 193 ? 4.887 -19.016 -29.766 1 98.19 193 GLU A O 1
ATOM 1532 N N . LEU A 1 194 ? 4.562 -17.969 -27.828 1 98.44 194 LEU A N 1
ATOM 1533 C CA . LEU A 1 194 ? 4.203 -19.172 -27.094 1 98.44 194 LEU A CA 1
ATOM 1534 C C . LEU A 1 194 ? 2.689 -19.359 -27.062 1 98.44 194 LEU A C 1
ATOM 1536 O O . LEU A 1 194 ? 2.195 -20.359 -26.531 1 98.44 194 LEU A O 1
ATOM 1540 N N . ASN A 1 195 ? 1.983 -18.391 -27.594 1 98.19 195 ASN A N 1
ATOM 1541 C CA . ASN A 1 195 ? 0.525 -18.438 -27.594 1 98.19 195 ASN A CA 1
ATOM 1542 C C . ASN A 1 195 ? -0.021 -18.75 -26.203 1 98.19 195 ASN A C 1
ATOM 1544 O O . ASN A 1 195 ? -0.787 -19.703 -26.031 1 98.19 195 ASN A O 1
ATOM 1548 N N . LEU A 1 196 ? 0.326 -17.922 -25.234 1 98.75 196 LEU A N 1
ATOM 1549 C CA . LEU A 1 196 ? 0.067 -18.188 -23.812 1 98.75 196 LEU A CA 1
ATOM 1550 C C . LEU A 1 196 ? -1.402 -17.953 -23.484 1 98.75 196 LEU A C 1
ATOM 1552 O O . LEU A 1 196 ? -2.045 -17.078 -24.062 1 98.75 196 LEU A O 1
ATOM 1556 N N . ASP A 1 197 ? -1.882 -18.688 -22.5 1 98.62 197 ASP A N 1
ATOM 1557 C CA . ASP A 1 197 ? -3.262 -18.578 -22.031 1 98.62 197 ASP A CA 1
ATOM 1558 C C . ASP A 1 197 ? -3.35 -17.688 -20.797 1 98.62 197 ASP A C 1
ATOM 1560 O O . ASP A 1 197 ? -4.406 -17.125 -20.516 1 98.62 197 ASP A O 1
ATOM 1564 N N . ARG A 1 198 ? -2.299 -17.578 -20.078 1 98.75 198 ARG A N 1
ATOM 1565 C CA . ARG A 1 198 ? -2.318 -16.781 -18.859 1 98.75 198 ARG A CA 1
ATOM 1566 C C . ARG A 1 198 ? -0.923 -16.281 -18.516 1 98.75 198 ARG A C 1
ATOM 1568 O O . ARG A 1 198 ? 0.076 -16.812 -19 1 98.75 198 ARG A O 1
ATOM 1575 N N . ILE A 1 199 ? -0.887 -15.297 -17.688 1 98.88 199 ILE A N 1
ATOM 1576 C CA . ILE A 1 199 ? 0.367 -14.742 -17.188 1 98.88 199 ILE A CA 1
ATOM 1577 C C . ILE A 1 199 ? 0.189 -14.305 -15.734 1 98.88 199 ILE A C 1
ATOM 1579 O O . ILE A 1 199 ? -0.857 -13.766 -15.367 1 98.88 199 ILE A O 1
ATOM 1583 N N . THR A 1 200 ? 1.141 -14.57 -14.938 1 98.81 200 THR A N 1
ATOM 1584 C CA . THR A 1 200 ? 1.203 -14.109 -13.555 1 98.81 200 THR A CA 1
ATOM 1585 C C . THR A 1 200 ? 2.326 -13.086 -13.375 1 98.81 200 THR A C 1
ATOM 1587 O O . THR A 1 200 ? 3.471 -13.344 -13.75 1 98.81 200 THR A O 1
ATOM 1590 N N . PHE A 1 201 ? 1.962 -11.93 -12.875 1 98.81 201 PHE A N 1
ATOM 1591 C CA . PHE A 1 201 ? 2.951 -10.938 -12.453 1 98.81 201 PHE A CA 1
ATOM 1592 C C . PHE A 1 201 ? 3.102 -10.938 -10.938 1 98.81 201 PHE A C 1
ATOM 1594 O O . PHE A 1 201 ? 2.107 -10.883 -10.211 1 98.81 201 PHE A O 1
ATOM 1601 N N . TYR A 1 202 ? 4.32 -11.023 -10.539 1 97.81 202 TYR A N 1
ATOM 1602 C CA . TYR A 1 202 ? 4.629 -10.797 -9.133 1 97.81 202 TYR A CA 1
ATOM 1603 C C . TYR A 1 202 ? 5.457 -9.531 -8.953 1 97.81 202 TYR A C 1
ATOM 1605 O O . TYR A 1 202 ? 6.242 -9.164 -9.836 1 97.81 202 TYR A O 1
ATOM 1613 N N . SER A 1 203 ? 5.195 -8.859 -7.852 1 97.06 203 SER A N 1
ATOM 1614 C CA . SER A 1 203 ? 6.137 -7.848 -7.391 1 97.06 203 SER A CA 1
ATOM 1615 C C . SER A 1 203 ? 7.281 -8.477 -6.598 1 97.06 203 SER A C 1
ATOM 1617 O O . SER A 1 203 ? 7.055 -9.32 -5.727 1 97.06 203 SER A O 1
ATOM 1619 N N . LEU A 1 204 ? 8.469 -8.047 -6.914 1 96.94 204 LEU A N 1
ATOM 1620 C CA . LEU A 1 204 ? 9.609 -8.508 -6.137 1 96.94 204 LEU A CA 1
ATOM 1621 C C . LEU A 1 204 ? 9.398 -8.25 -4.648 1 96.94 204 LEU A C 1
ATOM 1623 O O . LEU A 1 204 ? 8.977 -7.16 -4.258 1 96.94 204 LEU A O 1
ATOM 1627 N N . ASN A 1 205 ? 9.562 -9.219 -3.912 1 94.44 205 ASN A N 1
ATOM 1628 C CA . ASN A 1 205 ? 9.719 -9.078 -2.467 1 94.44 205 ASN A CA 1
ATOM 1629 C C . ASN A 1 205 ? 11.18 -9.227 -2.045 1 94.44 205 ASN A C 1
ATOM 1631 O O . ASN A 1 205 ? 11.672 -10.352 -1.891 1 94.44 205 ASN A O 1
ATOM 1635 N N . PRO A 1 206 ? 11.836 -8.172 -1.824 1 94.75 206 PRO A N 1
ATOM 1636 C CA . PRO A 1 206 ? 13.25 -8.297 -1.45 1 94.75 206 PRO A CA 1
ATOM 1637 C C . PRO A 1 206 ? 13.453 -9.148 -0.201 1 94.75 206 PRO A C 1
ATOM 1639 O O . PRO A 1 206 ? 12.797 -8.93 0.817 1 94.75 206 PRO A O 1
ATOM 1642 N N . GLN A 1 207 ? 14.336 -10.125 -0.313 1 93.94 207 GLN A N 1
ATOM 1643 C CA . GLN A 1 207 ? 14.586 -11.062 0.779 1 93.94 207 GLN A CA 1
ATOM 1644 C C . GLN A 1 207 ? 15.961 -10.82 1.396 1 93.94 207 GLN A C 1
ATOM 1646 O O . GLN A 1 207 ? 16.922 -10.492 0.688 1 93.94 207 GLN A O 1
ATOM 1651 N N . ASP A 1 208 ? 16 -11.078 2.713 1 93.44 208 ASP A N 1
ATOM 1652 C CA . ASP A 1 208 ? 17.297 -11.055 3.371 1 93.44 208 ASP A CA 1
ATOM 1653 C C . ASP A 1 208 ? 18.234 -12.117 2.789 1 93.44 208 ASP A C 1
ATOM 1655 O O . ASP A 1 208 ? 17.781 -13.195 2.391 1 93.44 208 ASP A O 1
ATOM 1659 N N . GLU A 1 209 ? 19.453 -11.812 2.709 1 94.81 209 GLU A N 1
ATOM 1660 C CA . GLU A 1 209 ? 20.5 -12.742 2.295 1 94.81 209 GLU A CA 1
ATOM 1661 C C . GLU A 1 209 ? 20.469 -12.984 0.79 1 94.81 209 GLU A C 1
ATOM 1663 O O . GLU A 1 209 ? 20.984 -13.992 0.304 1 94.81 209 GLU A O 1
ATOM 1668 N N . THR A 1 210 ? 19.734 -12.211 0.016 1 96.62 210 THR A N 1
ATOM 1669 C CA . THR A 1 210 ? 19.781 -12.234 -1.441 1 96.62 210 THR A CA 1
ATOM 1670 C C . THR A 1 210 ? 20.422 -10.953 -1.984 1 96.62 210 THR A C 1
ATOM 1672 O O . THR A 1 210 ? 20.719 -10.031 -1.223 1 96.62 210 THR A O 1
ATOM 1675 N N . VAL A 1 211 ? 20.609 -10.93 -3.266 1 96.88 211 VAL A N 1
ATOM 1676 C CA . VAL A 1 211 ? 21.219 -9.766 -3.9 1 96.88 211 VAL A CA 1
ATOM 1677 C C . VAL A 1 211 ? 20.266 -8.578 -3.848 1 96.88 211 VAL A C 1
ATOM 1679 O O . VAL A 1 211 ? 20.672 -7.445 -4.117 1 96.88 211 VAL A O 1
ATOM 1682 N N . PHE A 1 212 ? 19.016 -8.797 -3.408 1 97.12 212 PHE A N 1
ATOM 1683 C CA . PHE A 1 212 ? 18.016 -7.73 -3.408 1 97.12 212 PHE A CA 1
ATOM 1684 C C . PHE A 1 212 ? 17.734 -7.254 -1.987 1 97.12 212 PHE A C 1
ATOM 1686 O O . PHE A 1 212 ? 16.781 -6.5 -1.756 1 97.12 212 PHE A O 1
ATOM 1693 N N . GLN A 1 213 ? 18.531 -7.738 -1.079 1 94.94 213 GLN A N 1
ATOM 1694 C CA . GLN A 1 213 ? 18.359 -7.301 0.302 1 94.94 213 GLN A CA 1
ATOM 1695 C C . GLN A 1 213 ? 18.359 -5.777 0.404 1 94.94 213 GLN A C 1
ATOM 1697 O O . GLN A 1 213 ? 19.266 -5.121 -0.123 1 94.94 213 GLN A O 1
ATOM 1702 N N . GLY A 1 214 ? 17.281 -5.223 1.013 1 92.38 214 GLY A N 1
ATOM 1703 C CA . GLY A 1 214 ? 17.219 -3.793 1.26 1 92.38 214 GLY A CA 1
ATOM 1704 C C . GLY A 1 214 ? 16.734 -3.002 0.063 1 92.38 214 GLY A C 1
ATOM 1705 O O . GLY A 1 214 ? 16.562 -1.782 0.143 1 92.38 214 GLY A O 1
ATOM 1706 N N . LYS A 1 215 ? 16.422 -3.666 -1.04 1 95.31 215 LYS A N 1
ATOM 1707 C CA . LYS A 1 215 ? 15.93 -2.986 -2.234 1 95.31 215 LYS A CA 1
ATOM 1708 C C . LYS A 1 215 ? 14.422 -2.777 -2.166 1 95.31 215 LYS A C 1
ATOM 1710 O O . LYS A 1 215 ? 13.766 -3.238 -1.228 1 95.31 215 LYS A O 1
ATOM 1715 N N . THR A 1 216 ? 13.961 -2 -3.064 1 96.44 216 THR A N 1
ATOM 1716 C CA . THR A 1 216 ? 12.539 -1.703 -3.117 1 96.44 216 THR A CA 1
ATOM 1717 C C . THR A 1 216 ? 11.828 -2.609 -4.121 1 96.44 216 THR A C 1
ATOM 1719 O O . THR A 1 216 ? 12.477 -3.227 -4.969 1 96.44 216 THR A O 1
ATOM 1722 N N . SER A 1 217 ? 10.523 -2.717 -4.02 1 96.44 217 SER A N 1
ATOM 1723 C CA . SER A 1 217 ? 9.68 -3.393 -5.004 1 96.44 217 SER A CA 1
ATOM 1724 C C . SER A 1 217 ? 9.336 -2.469 -6.168 1 96.44 217 SER A C 1
ATOM 1726 O O . SER A 1 217 ? 9.711 -1.294 -6.164 1 96.44 217 SER A O 1
ATOM 1728 N N . VAL A 1 218 ? 8.703 -3.018 -7.137 1 97.62 218 VAL A N 1
ATOM 1729 C CA . VAL A 1 218 ? 8.203 -2.236 -8.266 1 97.62 218 VAL A CA 1
ATOM 1730 C C . VAL A 1 218 ? 7.16 -1.229 -7.773 1 97.62 218 VAL A C 1
ATOM 1732 O O . VAL A 1 218 ? 6.414 -1.506 -6.832 1 97.62 218 VAL A O 1
ATOM 1735 N N . THR A 1 219 ? 7.125 -0.058 -8.359 1 98.19 219 THR A N 1
ATOM 1736 C CA . THR A 1 219 ? 6.141 0.948 -7.98 1 98.19 219 THR A CA 1
ATOM 1737 C C . THR A 1 219 ? 4.762 0.589 -8.531 1 98.19 219 THR A C 1
ATOM 1739 O O . THR A 1 219 ? 4.645 -0.22 -9.453 1 98.19 219 THR A O 1
ATOM 1742 N N . THR A 1 220 ? 3.777 1.194 -8.008 1 98.75 220 THR A N 1
ATOM 1743 C CA . THR A 1 220 ? 2.4 0.897 -8.398 1 98.75 220 THR A CA 1
ATOM 1744 C C . THR A 1 220 ? 2.166 1.236 -9.867 1 98.75 220 THR A C 1
ATOM 1746 O O . THR A 1 220 ? 1.634 0.418 -10.617 1 98.75 220 THR A O 1
ATOM 1749 N N . LEU A 1 221 ? 2.617 2.385 -10.32 1 98.81 221 LEU A N 1
ATOM 1750 C CA . LEU A 1 221 ? 2.363 2.812 -11.688 1 98.81 221 LEU A CA 1
ATOM 1751 C C . LEU A 1 221 ? 3.135 1.948 -12.68 1 98.81 221 LEU A C 1
ATOM 1753 O O . LEU A 1 221 ? 2.621 1.617 -13.75 1 98.81 221 LEU A O 1
ATOM 1757 N N . GLU A 1 222 ? 4.352 1.634 -12.32 1 98.5 222 GLU A N 1
ATOM 1758 C CA . GLU A 1 222 ? 5.117 0.745 -13.195 1 98.5 222 GLU A CA 1
ATOM 1759 C C . GLU A 1 222 ? 4.438 -0.615 -13.328 1 98.5 222 GLU A C 1
ATOM 1761 O O . GLU A 1 222 ? 4.355 -1.17 -14.422 1 98.5 222 GLU A O 1
ATOM 1766 N N . TYR A 1 223 ? 3.98 -1.142 -12.211 1 98.75 223 TYR A N 1
ATOM 1767 C CA . TYR A 1 223 ? 3.25 -2.402 -12.203 1 98.75 223 TYR A CA 1
ATOM 1768 C C . TYR A 1 223 ? 2.012 -2.322 -13.094 1 98.75 223 TYR A C 1
ATOM 1770 O O . TYR A 1 223 ? 1.787 -3.191 -13.938 1 98.75 223 TYR A O 1
ATOM 1778 N N . MET A 1 224 ? 1.291 -1.248 -12.953 1 98.88 224 MET A N 1
ATOM 1779 C CA . MET A 1 224 ? 0.104 -1.009 -13.766 1 98.88 224 MET A CA 1
ATOM 1780 C C . MET A 1 224 ? 0.458 -1 -15.25 1 98.88 224 MET A C 1
ATOM 1782 O O . MET A 1 224 ? -0.292 -1.525 -16.078 1 98.88 224 MET A O 1
ATOM 1786 N N . ASN A 1 225 ? 1.536 -0.367 -15.562 1 98.81 225 ASN A N 1
ATOM 1787 C CA . ASN A 1 225 ? 1.951 -0.254 -16.953 1 98.81 225 ASN A CA 1
ATOM 1788 C C . ASN A 1 225 ? 2.146 -1.626 -17.594 1 98.81 225 ASN A C 1
ATOM 1790 O O . ASN A 1 225 ? 1.667 -1.872 -18.703 1 98.81 225 ASN A O 1
ATOM 1794 N N . TRP A 1 226 ? 2.816 -2.498 -16.906 1 98.81 226 TRP A N 1
ATOM 1795 C CA . TRP A 1 226 ? 3.033 -3.848 -17.406 1 98.81 226 TRP A CA 1
ATOM 1796 C C . TRP A 1 226 ? 1.71 -4.582 -17.594 1 98.81 226 TRP A C 1
ATOM 1798 O O . TRP A 1 226 ? 1.461 -5.172 -18.656 1 98.81 226 TRP A O 1
ATOM 1808 N N . VAL A 1 227 ? 0.872 -4.492 -16.625 1 98.88 227 VAL A N 1
ATOM 1809 C CA . VAL A 1 227 ? -0.387 -5.23 -16.609 1 98.88 227 VAL A CA 1
ATOM 1810 C C . VAL A 1 227 ? -1.306 -4.703 -17.719 1 98.88 227 VAL A C 1
ATOM 1812 O O . VAL A 1 227 ? -1.837 -5.48 -18.516 1 98.88 227 VAL A O 1
ATOM 1815 N N . SER A 1 228 ? -1.45 -3.381 -17.781 1 98.94 228 SER A N 1
ATOM 1816 C CA . SER A 1 228 ? -2.377 -2.795 -18.75 1 98.94 228 SER A CA 1
ATOM 1817 C C . SER A 1 228 ? -1.9 -3.023 -20.188 1 98.94 228 SER A C 1
ATOM 1819 O O . SER A 1 228 ? -2.711 -3.25 -21.078 1 98.94 228 SER A O 1
ATOM 1821 N N . THR A 1 229 ? -0.603 -2.941 -20.391 1 98.81 229 THR A N 1
ATOM 1822 C CA . THR A 1 229 ? -0.067 -3.172 -21.734 1 98.81 229 THR A CA 1
ATOM 1823 C C . THR A 1 229 ? -0.375 -4.59 -22.203 1 98.81 229 THR A C 1
ATOM 1825 O O . THR A 1 229 ? -0.795 -4.797 -23.344 1 98.81 229 THR A O 1
ATOM 1828 N N . VAL A 1 230 ? -0.187 -5.559 -21.312 1 98.94 230 VAL A N 1
ATOM 1829 C CA . VAL A 1 230 ? -0.48 -6.941 -21.688 1 98.94 230 VAL A CA 1
ATOM 1830 C C . VAL A 1 230 ? -1.973 -7.094 -21.969 1 98.94 230 VAL A C 1
ATOM 1832 O O . VAL A 1 230 ? -2.365 -7.734 -22.953 1 98.94 230 VAL A O 1
ATOM 1835 N N . ARG A 1 231 ? -2.861 -6.539 -21.141 1 98.94 231 ARG A N 1
ATOM 1836 C CA . ARG A 1 231 ? -4.305 -6.621 -21.344 1 98.94 231 ARG A CA 1
ATOM 1837 C C . ARG A 1 231 ? -4.699 -6.016 -22.688 1 98.94 231 ARG A C 1
ATOM 1839 O O . ARG A 1 231 ? -5.496 -6.602 -23.422 1 98.94 231 ARG A O 1
ATOM 1846 N N . LEU A 1 232 ? -4.148 -4.879 -22.984 1 98.88 232 LEU A N 1
ATOM 1847 C CA . LEU A 1 232 ? -4.512 -4.184 -24.219 1 98.88 232 LEU A CA 1
ATOM 1848 C C . LEU A 1 232 ? -4.098 -4.996 -25.453 1 98.88 232 LEU A C 1
ATOM 1850 O O . LEU A 1 232 ? -4.797 -5 -26.469 1 98.88 232 LEU A O 1
ATOM 1854 N N . ASN A 1 233 ? -2.992 -5.688 -25.359 1 98.88 233 ASN A N 1
ATOM 1855 C CA . ASN A 1 233 ? -2.48 -6.441 -26.5 1 98.88 233 ASN A CA 1
ATOM 1856 C C . ASN A 1 233 ? -3.09 -7.84 -26.562 1 98.88 233 ASN A C 1
ATOM 1858 O O . ASN A 1 233 ? -3.203 -8.422 -27.641 1 98.88 233 ASN A O 1
ATOM 1862 N N . PHE A 1 234 ? -3.457 -8.414 -25.469 1 98.81 234 PHE A N 1
ATOM 1863 C CA . PHE A 1 234 ? -4.035 -9.75 -25.375 1 98.81 234 PHE A CA 1
ATOM 1864 C C . PHE A 1 234 ? -5.297 -9.734 -24.516 1 98.81 234 PHE A C 1
ATOM 1866 O O . PHE A 1 234 ? -5.309 -10.289 -23.406 1 98.81 234 PHE A O 1
ATOM 1873 N N . PRO A 1 235 ? -6.383 -9.227 -24.984 1 98.69 235 PRO A N 1
ATOM 1874 C CA . PRO A 1 235 ? -7.594 -8.938 -24.219 1 98.69 235 PRO A CA 1
ATOM 1875 C C . PRO A 1 235 ? -8.203 -10.188 -23.578 1 98.69 235 PRO A C 1
ATOM 1877 O O . PRO A 1 235 ? -8.867 -10.094 -22.547 1 98.69 235 PRO A O 1
ATOM 1880 N N . LYS A 1 236 ? -7.922 -11.32 -24.109 1 98.5 236 LYS A N 1
ATOM 1881 C CA . LYS A 1 236 ? -8.57 -12.539 -23.625 1 98.5 236 LYS A CA 1
ATOM 1882 C C . LYS A 1 236 ? -7.684 -13.289 -22.641 1 98.5 236 LYS A C 1
ATOM 1884 O O . LYS A 1 236 ? -8.109 -14.281 -22.047 1 98.5 236 LYS A O 1
ATOM 1889 N N . MET A 1 237 ? -6.492 -12.844 -22.438 1 98.44 237 MET A N 1
ATOM 1890 C CA . MET A 1 237 ? -5.535 -13.523 -21.562 1 98.44 237 MET A CA 1
ATOM 1891 C C . MET A 1 237 ? -5.941 -13.383 -20.094 1 98.44 237 MET A C 1
ATOM 1893 O O . MET A 1 237 ? -6.363 -12.312 -19.672 1 98.44 237 MET A O 1
ATOM 1897 N N . LYS A 1 238 ? -5.848 -14.477 -19.344 1 98.69 238 LYS A N 1
ATOM 1898 C CA . LYS A 1 238 ? -5.98 -14.375 -17.891 1 98.69 238 LYS A CA 1
ATOM 1899 C C . LYS A 1 238 ? -4.738 -13.734 -17.281 1 98.69 238 LYS A C 1
ATOM 1901 O O . LYS A 1 238 ? -3.621 -14.211 -17.469 1 98.69 238 LYS A O 1
ATOM 1906 N N . ILE A 1 239 ? -4.918 -12.664 -16.562 1 98.94 239 ILE A N 1
ATOM 1907 C CA . ILE A 1 239 ? -3.803 -11.961 -15.953 1 98.94 239 ILE A CA 1
ATOM 1908 C C . ILE A 1 239 ? -3.93 -12.008 -14.43 1 98.94 239 ILE A C 1
ATOM 1910 O O . ILE A 1 239 ? -4.91 -11.516 -13.867 1 98.94 239 ILE A O 1
ATOM 1914 N N . ILE A 1 240 ? -2.967 -12.609 -13.789 1 98.88 240 ILE A N 1
ATOM 1915 C CA . ILE A 1 240 ? -2.887 -12.742 -12.344 1 98.88 240 ILE A CA 1
ATOM 1916 C C . ILE A 1 240 ? -1.811 -11.805 -11.797 1 98.88 240 ILE A C 1
ATOM 1918 O O . ILE A 1 240 ? -0.702 -11.742 -12.336 1 98.88 240 ILE A O 1
ATOM 1922 N N . THR A 1 241 ? -2.139 -11.047 -10.789 1 98.81 241 THR A N 1
ATOM 1923 C CA . THR A 1 241 ? -1.159 -10.148 -10.188 1 98.81 241 THR A CA 1
ATOM 1924 C C . THR A 1 241 ? -0.987 -10.461 -8.703 1 98.81 241 THR A C 1
ATOM 1926 O O . THR A 1 241 ? -1.97 -10.672 -7.988 1 98.81 241 THR A O 1
ATOM 1929 N N . GLY A 1 242 ? 0.25 -10.586 -8.328 1 97.75 242 GLY A N 1
ATOM 1930 C CA . GLY A 1 242 ? 0.568 -10.859 -6.938 1 97.75 242 GLY A CA 1
ATOM 1931 C C . GLY A 1 242 ? 1.124 -9.648 -6.203 1 97.75 242 GLY A C 1
ATOM 1932 O O . GLY A 1 242 ? 1.918 -8.891 -6.762 1 97.75 242 GLY A O 1
ATOM 1933 N N . THR A 1 243 ? 0.602 -9.438 -5.008 1 92.94 243 THR A N 1
ATOM 1934 C CA . THR A 1 243 ? 1.141 -8.383 -4.148 1 92.94 243 THR A CA 1
ATOM 1935 C C . THR A 1 243 ? 1.391 -8.914 -2.74 1 92.94 243 THR A C 1
ATOM 1937 O O . THR A 1 243 ? 1.111 -10.078 -2.449 1 92.94 243 THR A O 1
ATOM 1940 N N . TRP A 1 244 ? 2.066 -8.086 -1.892 1 93.38 244 TRP A N 1
ATOM 1941 C CA . TRP A 1 244 ? 2.473 -8.484 -0.546 1 93.38 244 TRP A CA 1
ATOM 1942 C C . TRP A 1 244 ? 1.655 -7.742 0.508 1 93.38 244 TRP A C 1
ATOM 1944 O O . TRP A 1 244 ? 1.066 -6.699 0.225 1 93.38 244 TRP A O 1
ATOM 1954 N N . VAL A 1 245 ? 1.663 -8.281 1.662 1 94.56 245 VAL A N 1
ATOM 1955 C CA . VAL A 1 245 ? 0.805 -7.805 2.742 1 94.56 245 VAL A CA 1
ATOM 1956 C C . VAL A 1 245 ? 1.104 -6.336 3.035 1 94.56 245 VAL A C 1
ATOM 1958 O O . VAL A 1 245 ? 0.205 -5.574 3.4 1 94.56 245 VAL A O 1
ATOM 1961 N N . ASP A 1 246 ? 2.264 -5.887 2.842 1 93 246 ASP A N 1
ATOM 1962 C CA . ASP A 1 246 ? 2.621 -4.504 3.143 1 93 246 ASP A CA 1
ATOM 1963 C C . ASP A 1 246 ? 2.398 -3.602 1.929 1 93 246 ASP A C 1
ATOM 1965 O O . ASP A 1 246 ? 2.861 -2.459 1.903 1 93 246 ASP A O 1
ATOM 1969 N N . LYS A 1 247 ? 1.694 -4.09 0.911 1 96.44 247 LYS A N 1
ATOM 1970 C CA . LYS A 1 247 ? 1.474 -3.322 -0.311 1 96.44 247 LYS A CA 1
ATOM 1971 C C . LYS A 1 247 ? 0.038 -3.479 -0.807 1 96.44 247 LYS A C 1
ATOM 1973 O O . LYS A 1 247 ? -0.215 -3.439 -2.012 1 96.44 247 LYS A O 1
ATOM 1978 N N . LEU A 1 248 ? -0.868 -3.623 0.013 1 97.31 248 LEU A N 1
ATOM 1979 C CA . LEU A 1 248 ? -2.229 -4.016 -0.341 1 97.31 248 LEU A CA 1
ATOM 1980 C C . LEU A 1 248 ? -2.938 -2.893 -1.093 1 97.31 248 LEU A C 1
ATOM 1982 O O . LEU A 1 248 ? -3.873 -3.146 -1.854 1 97.31 248 LEU A O 1
ATOM 1986 N N . THR A 1 249 ? -2.451 -1.662 -0.952 1 97.88 249 THR A N 1
ATOM 1987 C CA . THR A 1 249 ? -3.145 -0.516 -1.528 1 97.88 249 THR A CA 1
ATOM 1988 C C . THR A 1 249 ? -2.889 -0.427 -3.029 1 97.88 249 THR A C 1
ATOM 1990 O O . THR A 1 249 ? -3.496 0.394 -3.721 1 97.88 249 THR A O 1
ATOM 1993 N N . ASN A 1 250 ? -2.076 -1.293 -3.562 1 98.31 250 ASN A N 1
ATOM 1994 C CA . ASN A 1 250 ? -1.9 -1.276 -5.012 1 98.31 250 ASN A CA 1
ATOM 1995 C C . ASN A 1 250 ? -2.896 -2.197 -5.707 1 98.31 250 ASN A C 1
ATOM 1997 O O . ASN A 1 250 ? -2.943 -2.254 -6.938 1 98.31 250 ASN A O 1
ATOM 2001 N N . ILE A 1 251 ? -3.74 -2.92 -4.934 1 98.75 251 ILE A N 1
ATOM 2002 C CA . ILE A 1 251 ? -4.676 -3.887 -5.5 1 98.75 251 ILE A CA 1
ATOM 2003 C C . ILE A 1 251 ? -5.691 -3.164 -6.379 1 98.75 251 ILE A C 1
ATOM 2005 O O . ILE A 1 251 ? -5.938 -3.572 -7.52 1 98.75 251 ILE A O 1
ATOM 2009 N N . GLY A 1 252 ? -6.336 -2.078 -5.887 1 98.81 252 GLY A N 1
ATOM 2010 C CA . GLY A 1 252 ? -7.27 -1.322 -6.707 1 98.81 252 GLY A CA 1
ATOM 2011 C C . GLY A 1 252 ? -6.688 -0.902 -8.039 1 98.81 252 GLY A C 1
ATOM 2012 O O . GLY A 1 252 ? -7.238 -1.227 -9.094 1 98.81 252 GLY A O 1
ATOM 2013 N N . PRO A 1 253 ? -5.539 -0.267 -7.977 1 98.94 253 PRO A N 1
ATOM 2014 C CA . PRO A 1 253 ? -4.852 0.138 -9.203 1 98.94 253 PRO A CA 1
ATOM 2015 C C . PRO A 1 253 ? -4.57 -1.037 -10.141 1 98.94 253 PRO A C 1
ATOM 2017 O O . PRO A 1 253 ? -4.734 -0.915 -11.359 1 98.94 253 PRO A O 1
ATOM 2020 N N . LEU A 1 254 ? -4.195 -2.162 -9.648 1 98.94 254 LEU A N 1
ATOM 2021 C CA . LEU A 1 254 ? -3.869 -3.309 -10.484 1 98.94 254 LEU A CA 1
ATOM 2022 C C . LEU A 1 254 ? -5.125 -3.883 -11.133 1 98.94 254 LEU A C 1
ATOM 2024 O O . LEU A 1 254 ? -5.098 -4.301 -12.289 1 98.94 254 LEU A O 1
ATOM 2028 N N . VAL A 1 255 ? -6.207 -3.918 -10.352 1 98.94 255 VAL A N 1
ATOM 2029 C CA . VAL A 1 255 ? -7.48 -4.344 -10.922 1 98.94 255 VAL A CA 1
ATOM 2030 C C . VAL A 1 255 ? -7.887 -3.393 -12.047 1 98.94 255 VAL A C 1
ATOM 2032 O O . VAL A 1 255 ? -8.297 -3.834 -13.125 1 98.94 255 VAL A O 1
ATOM 2035 N N . MET A 1 256 ? -7.699 -2.098 -11.844 1 98.94 256 MET A N 1
ATOM 2036 C CA . MET A 1 256 ? -7.992 -1.107 -12.875 1 98.94 256 MET A CA 1
ATOM 2037 C C . MET A 1 256 ? -7.121 -1.328 -14.109 1 98.94 256 MET A C 1
ATOM 2039 O O . MET A 1 256 ? -7.559 -1.093 -15.234 1 98.94 256 MET A O 1
ATOM 2043 N N . ALA A 1 257 ? -5.922 -1.832 -13.906 1 98.94 257 ALA A N 1
ATOM 2044 C CA . ALA A 1 257 ? -4.957 -2.008 -14.992 1 98.94 257 ALA A CA 1
ATOM 2045 C C . ALA A 1 257 ? -5.266 -3.26 -15.805 1 98.94 257 ALA A C 1
ATOM 2047 O O . ALA A 1 257 ? -4.652 -3.498 -16.844 1 98.94 257 ALA A O 1
ATOM 2048 N N . GLY A 1 258 ? -6.176 -4.102 -15.289 1 98.88 258 GLY A N 1
ATOM 2049 C CA . GLY A 1 258 ? -6.613 -5.207 -16.125 1 98.88 258 GLY A CA 1
ATOM 2050 C C . GLY A 1 258 ? -6.387 -6.562 -15.484 1 98.88 258 GLY A C 1
ATOM 2051 O O . GLY A 1 258 ? -6.551 -7.598 -16.141 1 98.88 258 GLY A O 1
ATOM 2052 N N . SER A 1 259 ? -6.039 -6.594 -14.219 1 98.81 259 SER A N 1
ATOM 2053 C CA . SER A 1 259 ? -5.855 -7.863 -13.523 1 98.81 259 SER A CA 1
ATOM 2054 C C . SER A 1 259 ? -7.184 -8.594 -13.352 1 98.81 259 SER A C 1
ATOM 2056 O O . SER A 1 259 ? -8.195 -7.98 -13.016 1 98.81 259 SER A O 1
ATOM 2058 N N . ASN A 1 260 ? -7.195 -9.906 -13.539 1 98.31 260 ASN A N 1
ATOM 2059 C CA . ASN A 1 260 ? -8.344 -10.758 -13.289 1 98.31 260 ASN A CA 1
ATOM 2060 C C . ASN A 1 260 ? -8.336 -11.32 -11.867 1 98.31 260 ASN A C 1
ATOM 2062 O O . ASN A 1 260 ? -9.391 -11.57 -11.289 1 98.31 260 ASN A O 1
ATOM 2066 N N . VAL A 1 261 ? -7.156 -11.586 -11.453 1 98.62 261 VAL A N 1
ATOM 2067 C CA . VAL A 1 261 ? -6.945 -12.367 -10.234 1 98.62 261 VAL A CA 1
ATOM 2068 C C . VAL A 1 261 ? -5.891 -11.68 -9.367 1 98.62 261 VAL A C 1
ATOM 2070 O O . VAL A 1 261 ? -4.895 -11.164 -9.875 1 98.62 261 VAL A O 1
ATOM 2073 N N . ILE A 1 262 ? -6.152 -11.625 -8.109 1 98.56 262 ILE A N 1
ATOM 2074 C CA . ILE A 1 262 ? -5.152 -11.172 -7.148 1 98.56 262 ILE A CA 1
ATOM 2075 C C . ILE A 1 262 ? -4.652 -12.352 -6.32 1 98.56 262 ILE A C 1
ATOM 2077 O O . ILE A 1 262 ? -5.438 -13.211 -5.91 1 98.56 262 ILE A O 1
ATOM 2081 N N . THR A 1 263 ? -3.305 -12.383 -6.117 1 97.75 263 THR A N 1
ATOM 2082 C CA . THR A 1 263 ? -2.711 -13.508 -5.406 1 97.75 263 THR A CA 1
ATOM 2083 C C . THR A 1 263 ? -1.562 -13.039 -4.516 1 97.75 263 THR A C 1
ATOM 2085 O O . THR A 1 263 ? -1.376 -11.844 -4.312 1 97.75 263 THR A O 1
ATOM 2088 N N . LYS A 1 264 ? -0.897 -13.992 -3.916 1 91.25 264 LYS A N 1
ATOM 2089 C CA . LYS A 1 264 ? 0.323 -13.852 -3.127 1 91.25 264 LYS A CA 1
ATOM 2090 C C . LYS A 1 264 ? 0.023 -13.25 -1.757 1 91.25 264 LYS A C 1
ATOM 2092 O O . LYS A 1 264 ? 0.461 -12.141 -1.451 1 91.25 264 LYS A O 1
ATOM 2097 N N . PHE A 1 265 ? -0.66 -14.031 -0.875 1 86.75 265 PHE A N 1
ATOM 2098 C CA . PHE A 1 265 ? -1.003 -13.672 0.495 1 86.75 265 PHE A CA 1
ATOM 2099 C C . PHE A 1 265 ? -0.708 -14.82 1.447 1 86.75 265 PHE A C 1
ATOM 2101 O O . PHE A 1 265 ? -0.854 -15.992 1.081 1 86.75 265 PHE A O 1
ATOM 2108 N N . PRO A 1 266 ? -0.279 -14.383 2.598 1 90.06 266 PRO A N 1
ATOM 2109 C CA . PRO A 1 266 ? -0.338 -15.422 3.627 1 90.06 266 PRO A CA 1
ATOM 2110 C C . PRO A 1 266 ? -1.755 -15.664 4.141 1 90.06 266 PRO A C 1
ATOM 2112 O O . PRO A 1 266 ? -2.133 -15.133 5.191 1 90.06 266 PRO A O 1
ATOM 2115 N N . LEU A 1 267 ? -2.443 -16.438 3.535 1 88.62 267 LEU A N 1
ATOM 2116 C CA . LEU A 1 267 ? -3.885 -16.625 3.682 1 88.62 267 LEU A CA 1
ATOM 2117 C C . LEU A 1 267 ? -4.266 -16.781 5.152 1 88.62 267 LEU A C 1
ATOM 2119 O O . LEU A 1 267 ? -4.949 -15.914 5.715 1 88.62 267 LEU A O 1
ATOM 2123 N N . PHE A 1 268 ? -3.746 -17.734 5.848 1 90.94 268 PHE A N 1
ATOM 2124 C CA . PHE A 1 268 ? -4.254 -18.125 7.156 1 90.94 268 PHE A CA 1
ATOM 2125 C C . PHE A 1 268 ? -3.838 -17.109 8.227 1 90.94 268 PHE A C 1
ATOM 2127 O O . PHE A 1 268 ? -4.531 -16.953 9.227 1 90.94 268 PHE A O 1
ATOM 2134 N N . SER A 1 269 ? -2.793 -16.422 7.961 1 92.25 269 SER A N 1
ATOM 2135 C CA . SER A 1 269 ? -2.285 -15.508 8.977 1 92.25 269 SER A CA 1
ATOM 2136 C C . SER A 1 269 ? -3.076 -14.203 8.984 1 92.25 269 SER A C 1
ATOM 2138 O O . SER A 1 269 ? -3.117 -13.5 10 1 92.25 269 SER A O 1
ATOM 2140 N N . ILE A 1 270 ? -3.748 -13.906 7.852 1 94.31 270 ILE A N 1
ATOM 2141 C CA . ILE A 1 270 ? -4.363 -12.586 7.836 1 94.31 270 ILE A CA 1
ATOM 2142 C C . ILE A 1 270 ? -5.84 -12.703 7.461 1 94.31 270 ILE A C 1
ATOM 2144 O O . ILE A 1 270 ? -6.539 -11.695 7.352 1 94.31 270 ILE A O 1
ATOM 2148 N N . TYR A 1 271 ? -6.305 -13.898 7.312 1 97 271 TYR A N 1
ATOM 2149 C CA . TYR A 1 271 ? -7.723 -14.102 7.039 1 97 271 TYR A CA 1
ATOM 2150 C C . TYR A 1 271 ? -8.578 -13.531 8.164 1 97 271 TYR A C 1
ATOM 2152 O O . TYR A 1 271 ? -8.359 -13.844 9.336 1 97 271 TYR A O 1
ATOM 2160 N N . GLY A 1 272 ? -9.523 -12.719 7.809 1 96.06 272 GLY A N 1
ATOM 2161 C CA . GLY A 1 272 ? -10.438 -12.156 8.789 1 96.06 272 GLY A CA 1
ATOM 2162 C C . GLY A 1 272 ? -9.883 -10.938 9.5 1 96.06 272 GLY A C 1
ATOM 2163 O O . GLY A 1 272 ? -10.617 -10.234 10.195 1 96.06 272 GLY A O 1
ATOM 2164 N N . LYS A 1 273 ? -8.633 -10.727 9.375 1 95.25 273 LYS A N 1
ATOM 2165 C CA . LYS A 1 273 ? -8.016 -9.547 9.977 1 95.25 273 LYS A CA 1
ATOM 2166 C C . LYS A 1 273 ? -8.18 -8.32 9.086 1 95.25 273 LYS A C 1
ATOM 2168 O O . LYS A 1 273 ? -8.797 -8.398 8.023 1 95.25 273 LYS A O 1
ATOM 2173 N N . LYS A 1 274 ? -7.688 -7.219 9.508 1 94.81 274 LYS A N 1
ATOM 2174 C CA . LYS A 1 274 ? -7.793 -5.957 8.781 1 94.81 274 LYS A CA 1
ATOM 2175 C C . LYS A 1 274 ? -7.164 -6.062 7.398 1 94.81 274 LYS A C 1
ATOM 2177 O O . LYS A 1 274 ? -7.668 -5.48 6.434 1 94.81 274 LYS A O 1
ATOM 2182 N N . GLU A 1 275 ? -6.133 -6.828 7.297 1 95.88 275 GLU A N 1
ATOM 2183 C CA . GLU A 1 275 ? -5.453 -6.984 6.016 1 95.88 275 GLU A CA 1
ATOM 2184 C C . GLU A 1 275 ? -6.344 -7.688 4.996 1 95.88 275 GLU A C 1
ATOM 2186 O O . GLU A 1 275 ? -6.473 -7.238 3.857 1 95.88 275 GLU A O 1
ATOM 2191 N N . GLY A 1 276 ? -6.938 -8.82 5.449 1 96.94 276 GLY A N 1
ATOM 2192 C CA . GLY A 1 276 ? -7.867 -9.508 4.57 1 96.94 276 GLY A CA 1
ATOM 2193 C C . GLY A 1 276 ? -9.039 -8.641 4.141 1 96.94 276 GLY A C 1
ATOM 2194 O O . GLY A 1 276 ? -9.422 -8.648 2.969 1 96.94 276 G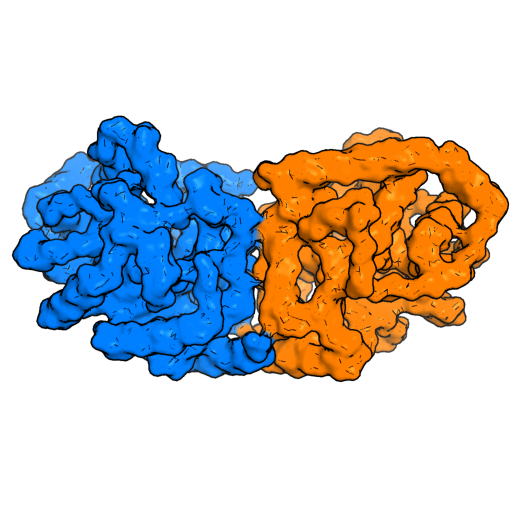LY A O 1
ATOM 2195 N N . LYS A 1 277 ? -9.578 -7.902 5.035 1 97.12 277 LYS A N 1
ATOM 2196 C CA . LYS A 1 277 ? -10.68 -6.992 4.742 1 97.12 277 LYS A CA 1
ATOM 2197 C C . LYS A 1 277 ? -10.242 -5.895 3.773 1 97.12 277 LYS A C 1
ATOM 2199 O O . LYS A 1 277 ? -11.023 -5.473 2.914 1 97.12 277 LYS A O 1
ATOM 2204 N N . THR A 1 278 ? -9.031 -5.438 3.959 1 97.31 278 THR A N 1
ATOM 2205 C CA . THR A 1 278 ? -8.484 -4.422 3.068 1 97.31 278 THR A CA 1
ATOM 2206 C C . THR A 1 278 ? -8.43 -4.93 1.633 1 97.31 278 THR A C 1
ATOM 2208 O O . THR A 1 278 ? -8.781 -4.207 0.697 1 97.31 278 THR A O 1
ATOM 2211 N N . VAL A 1 279 ? -8.008 -6.172 1.457 1 98.25 279 VAL A N 1
ATOM 2212 C CA . VAL A 1 279 ? -7.961 -6.766 0.125 1 98.25 279 VAL A CA 1
ATOM 2213 C C . VAL A 1 279 ? -9.344 -6.711 -0.515 1 98.25 279 VAL A C 1
ATOM 2215 O O . VAL A 1 279 ? -9.492 -6.254 -1.651 1 98.25 279 VAL A O 1
ATOM 2218 N N . GLU A 1 280 ? -10.336 -7.129 0.212 1 98.25 280 GLU A N 1
ATOM 2219 C CA . GLU A 1 280 ? -11.703 -7.148 -0.299 1 98.25 280 GLU A CA 1
ATOM 2220 C C . GLU A 1 280 ? -12.195 -5.738 -0.62 1 98.25 280 GLU A C 1
ATOM 2222 O O . GLU A 1 280 ? -12.812 -5.512 -1.66 1 98.25 280 GLU A O 1
ATOM 2227 N N . ASN A 1 281 ? -11.883 -4.797 0.236 1 98.12 281 ASN A N 1
ATOM 2228 C CA . ASN A 1 281 ? -12.336 -3.424 0.041 1 98.12 281 ASN A CA 1
ATOM 2229 C C . ASN A 1 281 ? -11.672 -2.785 -1.176 1 98.12 281 ASN A C 1
ATOM 2231 O O . ASN A 1 281 ? -12.305 -2.027 -1.91 1 98.12 281 ASN A O 1
ATOM 2235 N N . GLU A 1 282 ? -10.383 -3.018 -1.348 1 98.56 282 GLU A N 1
ATOM 2236 C CA . GLU A 1 282 ? -9.68 -2.49 -2.514 1 98.56 282 GLU A CA 1
ATOM 2237 C C . GLU A 1 282 ? -10.312 -2.988 -3.811 1 98.56 282 GLU A C 1
ATOM 2239 O O . GLU A 1 282 ? -10.5 -2.213 -4.75 1 98.56 282 GLU A O 1
ATOM 2244 N N . ILE A 1 283 ? -10.609 -4.234 -3.846 1 98.62 283 ILE A N 1
ATOM 2245 C CA . ILE A 1 283 ? -11.234 -4.801 -5.035 1 98.62 283 ILE A CA 1
ATOM 2246 C C . ILE A 1 283 ? -12.625 -4.203 -5.227 1 98.62 283 ILE A C 1
ATOM 2248 O O . ILE A 1 283 ? -12.984 -3.775 -6.324 1 98.62 283 ILE A O 1
ATOM 2252 N N . ALA A 1 284 ? -13.406 -4.148 -4.156 1 98.25 284 ALA A N 1
ATOM 2253 C CA . ALA A 1 284 ? -14.773 -3.623 -4.219 1 98.25 284 ALA A CA 1
ATOM 2254 C C . ALA A 1 284 ? -14.781 -2.182 -4.715 1 98.25 284 ALA A C 1
ATOM 2256 O O . ALA A 1 284 ? -15.703 -1.768 -5.422 1 98.25 284 ALA A O 1
ATOM 2257 N N . SER A 1 285 ? -13.797 -1.429 -4.379 1 98.25 285 SER A N 1
ATOM 2258 C CA . SER A 1 285 ? -13.727 -0.017 -4.742 1 98.25 285 SER A CA 1
ATOM 2259 C C . SER A 1 285 ? -13.609 0.159 -6.25 1 98.25 285 SER A C 1
ATOM 2261 O O . SER A 1 285 ? -13.828 1.255 -6.77 1 98.25 285 SER A O 1
ATOM 2263 N N . THR A 1 286 ? -13.25 -0.85 -6.953 1 98.69 286 THR A N 1
ATOM 2264 C CA . THR A 1 286 ? -13.125 -0.763 -8.406 1 98.69 286 THR A CA 1
ATOM 2265 C C . THR A 1 286 ? -14.469 -1.025 -9.086 1 98.69 286 THR A C 1
ATOM 2267 O O . THR A 1 286 ? -14.625 -0.77 -10.281 1 98.69 286 THR A O 1
ATOM 2270 N N . GLY A 1 287 ? -15.375 -1.578 -8.352 1 98.06 287 GLY A N 1
ATOM 2271 C CA . GLY A 1 287 ? -16.656 -1.954 -8.914 1 98.06 287 GLY A CA 1
ATOM 2272 C C . GLY A 1 287 ? -16.734 -3.418 -9.305 1 98.06 287 GLY A C 1
ATOM 2273 O O . GLY A 1 287 ? -17.797 -3.904 -9.703 1 98.06 287 GLY A O 1
ATOM 2274 N N . ARG A 1 288 ? -15.672 -4.164 -9.172 1 98.38 288 ARG A N 1
ATOM 2275 C CA . ARG A 1 288 ? -15.664 -5.586 -9.492 1 98.38 288 ARG A CA 1
ATOM 2276 C C . ARG A 1 288 ? -16.344 -6.395 -8.383 1 98.38 288 ARG A C 1
ATOM 2278 O O . ARG A 1 288 ? -16.266 -6.031 -7.211 1 98.38 288 ARG A O 1
ATOM 2285 N N . GLU A 1 289 ? -16.906 -7.473 -8.805 1 97.81 289 GLU A N 1
ATOM 2286 C CA . GLU A 1 289 ? -17.422 -8.453 -7.852 1 97.81 289 GLU A CA 1
ATOM 2287 C C . GLU A 1 289 ? -16.344 -9.469 -7.477 1 97.81 289 GLU A C 1
ATOM 2289 O O . GLU A 1 289 ? -15.68 -10.023 -8.352 1 97.81 289 GLU A O 1
ATOM 2294 N N . LEU A 1 290 ? -16.234 -9.695 -6.23 1 98.19 290 LEU A N 1
ATOM 2295 C CA . LEU A 1 290 ? -15.242 -10.664 -5.773 1 98.19 290 LEU A CA 1
ATOM 2296 C C . LEU A 1 290 ? -15.859 -12.047 -5.633 1 98.19 290 LEU A C 1
ATOM 2298 O O . LEU A 1 290 ? -16.812 -12.234 -4.879 1 98.19 290 LEU A O 1
ATOM 2302 N N . TYR A 1 291 ? -15.383 -13.023 -6.344 1 98 291 TYR A N 1
ATOM 2303 C CA . TYR A 1 291 ? -15.859 -14.398 -6.281 1 98 291 TYR A CA 1
ATOM 2304 C C . TYR A 1 291 ? -14.992 -15.242 -5.355 1 98 291 TYR A C 1
ATOM 2306 O O . TYR A 1 291 ? -14.562 -16.344 -5.727 1 98 291 TYR A O 1
ATOM 2314 N N . SER A 1 292 ? -14.641 -14.789 -4.176 1 97.88 292 SER A N 1
ATOM 2315 C CA . SER A 1 292 ? -13.875 -15.336 -3.061 1 97.88 292 SER A CA 1
ATOM 2316 C C . SER A 1 292 ? -14.141 -14.562 -1.775 1 97.88 292 SER A C 1
ATOM 2318 O O . SER A 1 292 ? -14.82 -13.531 -1.795 1 97.88 292 SER A O 1
ATOM 2320 N N . THR A 1 293 ? -13.672 -15.094 -0.786 1 97.88 293 THR A N 1
ATOM 2321 C CA . THR A 1 293 ? -13.695 -14.297 0.435 1 97.88 293 THR A CA 1
ATOM 2322 C C . THR A 1 293 ? -12.359 -14.383 1.167 1 97.88 293 THR A C 1
ATOM 2324 O O . THR A 1 293 ? -11.648 -15.383 1.05 1 97.88 293 THR A O 1
ATOM 2327 N N . PHE A 1 294 ? -12.055 -13.312 1.83 1 97.56 294 PHE A N 1
ATOM 2328 C CA . PHE A 1 294 ? -10.844 -13.234 2.643 1 97.56 294 PHE A CA 1
ATOM 2329 C C . PHE A 1 294 ? -11.172 -12.797 4.062 1 97.56 294 PHE A C 1
ATOM 2331 O O . PHE A 1 294 ? -10.289 -12.359 4.805 1 97.56 294 PHE A O 1
ATOM 2338 N N . SER A 1 295 ? -12.5 -12.875 4.422 1 96.94 295 SER A N 1
ATOM 2339 C CA . SER A 1 295 ? -12.797 -12.32 5.738 1 96.94 295 SER A CA 1
ATOM 2340 C C . SER A 1 295 ? -14 -13.016 6.371 1 96.94 295 SER A C 1
ATOM 2342 O O . SER A 1 295 ? -14.266 -12.844 7.562 1 96.94 295 SER A O 1
ATOM 2344 N N . ASP A 1 296 ? -14.75 -13.766 5.609 1 97.38 296 ASP A N 1
ATOM 2345 C CA . ASP A 1 296 ? -15.969 -14.383 6.129 1 97.38 296 ASP A CA 1
ATOM 2346 C C . ASP A 1 296 ? -15.641 -15.625 6.957 1 97.38 296 ASP A C 1
ATOM 2348 O O . ASP A 1 296 ? -15.391 -16.703 6.406 1 97.38 296 ASP A O 1
ATOM 2352 N N . LEU A 1 297 ? -15.711 -15.508 8.242 1 96.94 297 LEU A N 1
ATOM 2353 C CA . LEU A 1 297 ? -15.312 -16.578 9.156 1 96.94 297 LEU A CA 1
ATOM 2354 C C . LEU A 1 297 ? -16.297 -17.734 9.102 1 96.94 297 LEU A C 1
ATOM 2356 O O . LEU A 1 297 ? -15.922 -18.891 9.289 1 96.94 297 LEU A O 1
ATOM 2360 N N . ASP A 1 298 ? -17.516 -17.438 8.805 1 97.56 298 ASP A N 1
ATOM 2361 C CA . ASP A 1 298 ? -18.5 -18.5 8.703 1 97.56 298 ASP A CA 1
ATOM 2362 C C . ASP A 1 298 ? -18.234 -19.391 7.5 1 97.56 298 ASP A C 1
ATOM 2364 O O . ASP A 1 298 ? -18.484 -20.609 7.547 1 97.56 298 ASP A O 1
ATOM 2368 N N . VAL A 1 299 ? -17.75 -18.812 6.434 1 98 299 VAL A N 1
ATOM 2369 C CA . VAL A 1 299 ? -17.391 -19.594 5.258 1 9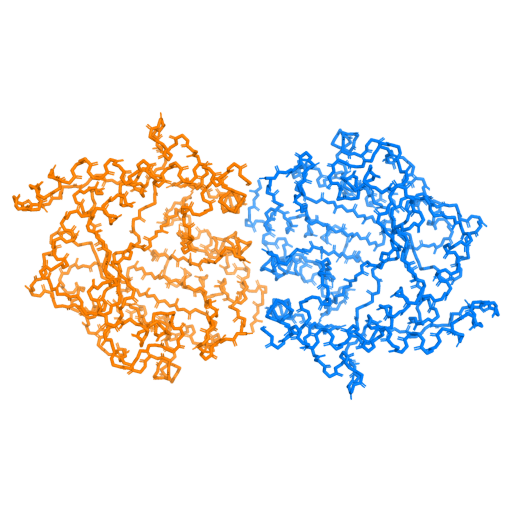8 299 VAL A CA 1
ATOM 2370 C C . VAL A 1 299 ? -16.156 -20.438 5.566 1 98 299 VAL A C 1
ATOM 2372 O O . VAL A 1 299 ? -16.094 -21.625 5.227 1 98 299 VAL A O 1
ATOM 2375 N N . LEU A 1 300 ? -15.219 -19.859 6.281 1 97.62 300 LEU A N 1
ATOM 2376 C CA . LEU A 1 300 ? -13.992 -20.562 6.633 1 97.62 300 LEU A CA 1
ATOM 2377 C C . LEU A 1 300 ? -14.289 -21.781 7.5 1 97.62 300 LEU A C 1
ATOM 2379 O O . LEU A 1 300 ? -13.703 -22.844 7.309 1 97.62 300 LEU A O 1
ATOM 2383 N N . THR A 1 301 ? -15.242 -21.688 8.398 1 96.31 301 THR A N 1
ATOM 2384 C CA . THR A 1 301 ? -15.555 -22.75 9.359 1 96.31 301 THR A CA 1
ATOM 2385 C C . THR A 1 301 ? -16.469 -23.797 8.719 1 96.31 301 THR A C 1
ATOM 2387 O O . THR A 1 301 ? -16.641 -24.891 9.273 1 96.31 301 THR A O 1
ATOM 2390 N N . GLY A 1 302 ? -17.109 -23.453 7.594 1 95.81 302 GLY A N 1
ATOM 2391 C CA . GLY A 1 302 ? -18.031 -24.375 6.938 1 95.81 302 GLY A CA 1
ATOM 2392 C C . GLY A 1 302 ? -19.469 -24.188 7.391 1 95.81 302 GLY A C 1
ATOM 2393 O O . GLY A 1 302 ? -20.359 -24.938 6.977 1 95.81 302 GLY A O 1
ATOM 2394 N N . GLU A 1 303 ? -19.703 -23.141 8.133 1 96.25 303 GLU A N 1
ATOM 2395 C CA . GLU A 1 303 ? -21.062 -22.859 8.602 1 96.25 303 GLU A CA 1
ATOM 2396 C C . GLU A 1 303 ? -21.906 -22.234 7.5 1 96.25 303 GLU A C 1
ATOM 2398 O O . GLU A 1 303 ? -23.141 -22.328 7.535 1 96.25 303 GLU A O 1
ATOM 2403 N N . LYS A 1 304 ? -21.234 -21.562 6.609 1 96.75 304 LYS A N 1
ATOM 2404 C CA . LYS A 1 304 ? -21.859 -20.938 5.449 1 96.75 304 LYS A CA 1
ATOM 2405 C C . LYS A 1 304 ? -21.172 -21.359 4.156 1 96.75 304 LYS A C 1
ATOM 2407 O O . LYS A 1 304 ? -19.969 -21.594 4.137 1 96.75 304 LYS A O 1
ATOM 2412 N N . THR A 1 305 ? -21.922 -21.562 3.143 1 96 305 THR A N 1
ATOM 2413 C CA . THR A 1 305 ? -21.359 -21.844 1.829 1 96 305 THR A CA 1
ATOM 2414 C C . THR A 1 305 ? -21.172 -20.562 1.029 1 96 305 THR A C 1
ATOM 2416 O O . THR A 1 305 ? -22.062 -19.703 1.003 1 96 305 THR A O 1
ATOM 2419 N N . LEU A 1 306 ? -20.094 -20.484 0.404 1 96.19 306 LEU A N 1
ATOM 2420 C CA . LEU A 1 306 ? -19.797 -19.312 -0.414 1 96.19 306 LEU A CA 1
ATOM 2421 C C . LEU A 1 306 ? -20.688 -19.281 -1.649 1 96.19 306 LEU A C 1
ATOM 2423 O O . LEU A 1 306 ? -20.766 -20.25 -2.4 1 96.19 306 LEU A O 1
ATOM 2427 N N . LYS A 1 307 ? -21.328 -18.219 -1.9 1 90.62 307 LYS A N 1
ATOM 2428 C CA . LYS A 1 307 ? -22.297 -18.109 -2.99 1 90.62 307 LYS A CA 1
ATOM 2429 C C . LYS A 1 307 ? -21.594 -17.812 -4.316 1 90.62 307 LYS A C 1
ATOM 2431 O O . LYS A 1 307 ? -21.922 -18.406 -5.34 1 90.62 307 LYS A O 1
ATOM 2436 N N . ASN A 1 308 ? -20.656 -16.875 -4.352 1 92.56 308 ASN A N 1
ATOM 2437 C CA . ASN A 1 308 ? -19.953 -16.438 -5.559 1 92.56 308 ASN A CA 1
ATOM 2438 C C . ASN A 1 308 ? -18.578 -17.078 -5.68 1 92.56 308 ASN A C 1
ATOM 2440 O O . ASN A 1 308 ? -17.625 -16.625 -5.047 1 92.56 308 ASN A O 1
ATOM 2444 N N . THR A 1 309 ? -18.469 -18.156 -6.52 1 94.44 309 THR A N 1
ATOM 2445 C CA . THR A 1 309 ? -17.203 -18.859 -6.711 1 94.44 309 THR A CA 1
ATOM 2446 C C . THR A 1 309 ? -17 -19.219 -8.18 1 94.44 309 THR A C 1
ATOM 2448 O O . THR A 1 309 ? -17.969 -19.391 -8.922 1 94.44 309 THR A O 1
ATOM 2451 N N . LYS A 1 310 ? -15.82 -19.375 -8.562 1 92.38 310 LYS A N 1
ATOM 2452 C CA . LYS A 1 310 ? -15.492 -19.766 -9.938 1 92.38 310 LYS A CA 1
ATOM 2453 C C . LYS A 1 310 ? -15.391 -21.281 -10.07 1 92.38 310 LYS A C 1
ATOM 2455 O O . LYS A 1 310 ? -15.227 -21.797 -11.18 1 92.38 310 LYS A O 1
ATOM 2460 N N . TYR A 1 311 ? -15.562 -21.969 -9.008 1 93.06 311 TYR A N 1
ATOM 2461 C CA . TYR A 1 311 ? -15.477 -23.422 -9.062 1 93.06 311 TYR A CA 1
ATOM 2462 C C . TYR A 1 311 ? -16.656 -24.016 -9.844 1 93.06 311 TYR A C 1
ATOM 2464 O O . TYR A 1 311 ? -17.812 -23.656 -9.594 1 93.06 311 TYR A O 1
ATOM 2472 N N . VAL A 1 312 ? -16.281 -24.797 -10.789 1 91 312 VAL A N 1
ATOM 2473 C CA . VAL A 1 312 ? -17.219 -25.641 -11.531 1 91 312 VAL A CA 1
ATOM 2474 C C . VAL A 1 312 ? -16.797 -27.109 -11.414 1 91 312 VAL A C 1
ATOM 2476 O O . VAL A 1 312 ? -15.711 -27.484 -11.828 1 91 312 VAL A O 1
ATOM 2479 N N . PRO A 1 313 ? -17.656 -27.875 -10.883 1 90.94 313 PRO A N 1
ATOM 2480 C CA . PRO A 1 313 ? -17.281 -29.281 -10.688 1 90.94 313 PRO A CA 1
ATOM 2481 C C . PRO A 1 313 ? -16.938 -29.984 -12 1 90.94 313 PRO A C 1
ATOM 2483 O O . PRO A 1 313 ? -17.641 -29.812 -13 1 90.94 313 PRO A O 1
ATOM 2486 N N . GLU A 1 314 ? -15.875 -30.688 -12.008 1 93.88 314 GLU A N 1
ATOM 2487 C CA . GLU A 1 314 ? -15.414 -31.5 -13.133 1 93.88 314 GLU A CA 1
ATOM 2488 C C . GLU A 1 314 ? -15.273 -32.969 -12.727 1 93.88 314 GLU A C 1
ATOM 2490 O O . GLU A 1 314 ? -15.125 -33.281 -11.547 1 93.88 314 GLU A O 1
ATOM 2495 N N . LYS A 1 315 ? -15.422 -33.844 -13.742 1 91.38 315 LYS A N 1
ATOM 2496 C CA . LYS A 1 315 ? -15.125 -35.25 -13.492 1 91.38 315 LYS A CA 1
ATOM 2497 C C . LYS A 1 315 ? -13.625 -35.5 -13.367 1 91.38 315 LYS A C 1
ATOM 2499 O O . LYS A 1 315 ? -12.859 -35.156 -14.266 1 91.38 315 LYS A O 1
ATOM 2504 N N . ILE A 1 316 ? -13.242 -36 -12.234 1 95.12 316 ILE A N 1
ATOM 2505 C CA . ILE A 1 316 ? -11.828 -36.25 -11.977 1 95.12 316 ILE A CA 1
ATOM 2506 C C . ILE A 1 316 ? -11.555 -37.75 -11.891 1 95.12 316 ILE A C 1
ATOM 2508 O O . ILE A 1 316 ? -12.281 -38.469 -11.203 1 95.12 316 ILE A O 1
ATOM 2512 N N . ASP A 1 317 ? -10.57 -38.156 -12.617 1 91.5 317 ASP A N 1
ATOM 2513 C CA . ASP A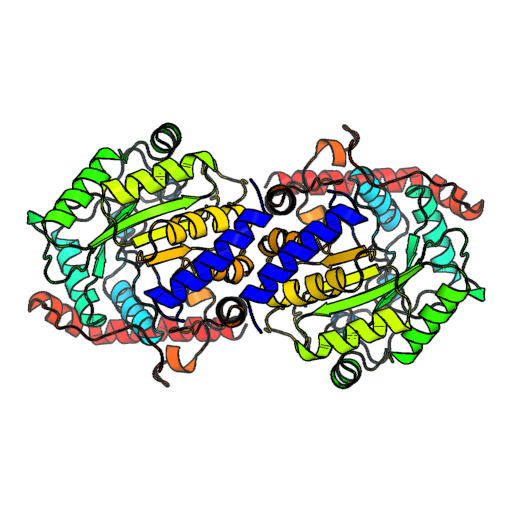 1 317 ? -10.109 -39.531 -12.523 1 91.5 317 ASP A CA 1
ATOM 2514 C C . ASP A 1 317 ? -9.148 -39.719 -11.352 1 91.5 317 ASP A C 1
ATOM 2516 O O . ASP A 1 317 ? -8.172 -38.969 -11.227 1 91.5 317 ASP A O 1
ATOM 2520 N N . ILE A 1 318 ? -9.43 -40.719 -10.5 1 95.75 318 ILE A N 1
ATOM 2521 C CA . ILE A 1 318 ? -8.539 -41 -9.383 1 95.75 318 ILE A CA 1
ATOM 2522 C C . ILE A 1 318 ? -8.305 -42.5 -9.273 1 95.75 318 ILE A C 1
ATOM 2524 O O . ILE A 1 318 ? -9.234 -43.281 -9.461 1 95.75 318 ILE A O 1
ATOM 2528 N N . SER A 1 319 ? -7.117 -42.875 -9 1 96.19 319 SER A N 1
ATOM 2529 C CA . SER A 1 319 ? -6.777 -44.281 -8.836 1 96.19 319 SER A CA 1
ATOM 2530 C C . SER A 1 319 ? -7.328 -44.812 -7.52 1 96.19 319 SER A C 1
ATOM 2532 O O . SER A 1 319 ? -7.562 -44.062 -6.574 1 96.19 319 SER A O 1
ATOM 2534 N N . GLU A 1 320 ? -7.461 -46.125 -7.461 1 97.5 320 GLU A N 1
ATOM 2535 C CA . GLU A 1 320 ? -7.906 -46.781 -6.23 1 97.5 320 GLU A CA 1
ATOM 2536 C C . GLU A 1 320 ? -6.922 -46.531 -5.094 1 97.5 320 GLU A C 1
ATOM 2538 O O . GLU A 1 320 ? -7.328 -46.312 -3.949 1 97.5 320 GLU A O 1
ATOM 2543 N N . LYS A 1 321 ? -5.754 -46.594 -5.406 1 97 321 LYS A N 1
ATOM 2544 C CA . LYS A 1 321 ? -4.695 -46.375 -4.43 1 97 321 LYS A CA 1
ATOM 2545 C C . LYS A 1 321 ? -4.855 -45 -3.754 1 97 321 LYS A C 1
ATOM 2547 O O . LYS A 1 321 ? -4.871 -44.906 -2.525 1 97 321 LYS A O 1
ATOM 2552 N N . ASN A 1 322 ? -4.941 -43.969 -4.566 1 97.44 322 ASN A N 1
ATOM 2553 C CA . ASN A 1 322 ? -5.023 -42.594 -4.039 1 97.44 322 ASN A CA 1
ATOM 2554 C C . ASN A 1 322 ? -6.359 -42.344 -3.346 1 97.44 322 ASN A C 1
ATOM 2556 O O . ASN A 1 322 ? -6.426 -41.594 -2.365 1 97.44 322 ASN A O 1
ATOM 2560 N N . LEU A 1 323 ? -7.414 -42.969 -3.844 1 97.44 323 LEU A N 1
ATOM 2561 C CA . LEU A 1 323 ? -8.711 -42.875 -3.18 1 97.44 323 LEU A CA 1
ATOM 2562 C C . LEU A 1 323 ? -8.656 -43.5 -1.786 1 97.44 323 LEU A C 1
ATOM 2564 O O . LEU A 1 323 ? -9.188 -42.906 -0.83 1 97.44 323 LEU A O 1
ATOM 2568 N N . GLU A 1 324 ? -8.023 -44.625 -1.702 1 97.81 324 GLU A N 1
ATOM 2569 C CA . GLU A 1 324 ? -7.855 -45.281 -0.411 1 97.81 324 GLU A CA 1
ATOM 2570 C C . GLU A 1 324 ? -7.004 -44.438 0.534 1 97.81 324 GLU A C 1
ATOM 2572 O O . GLU A 1 324 ? -7.281 -44.375 1.733 1 97.81 324 GLU A O 1
ATOM 2577 N N . LEU A 1 325 ? -6.012 -43.875 -0.03 1 96.88 325 LEU A N 1
ATOM 2578 C CA . LEU A 1 325 ? -5.156 -43.031 0.792 1 96.88 325 LEU A CA 1
ATOM 2579 C C . LEU A 1 325 ? -5.941 -41.844 1.35 1 96.88 325 LEU A C 1
ATOM 2581 O O . LEU A 1 325 ? -5.844 -41.531 2.539 1 96.88 325 LEU A O 1
ATOM 2585 N N . ILE A 1 326 ? -6.746 -41.125 0.534 1 97.44 326 ILE A N 1
ATOM 2586 C CA . ILE A 1 326 ? -7.57 -40 0.986 1 97.44 326 ILE A CA 1
ATOM 2587 C C . ILE A 1 326 ? -8.5 -40.469 2.109 1 97.44 326 ILE A C 1
ATOM 2589 O O . ILE A 1 326 ? -8.617 -39.812 3.139 1 97.44 326 ILE A O 1
ATOM 2593 N N . ASN A 1 327 ? -9.055 -41.625 1.93 1 97.31 327 ASN A N 1
ATOM 2594 C CA . ASN A 1 327 ? -9.969 -42.156 2.928 1 97.31 327 ASN A CA 1
ATOM 2595 C C . ASN A 1 327 ? -9.25 -42.5 4.234 1 97.31 327 ASN A C 1
ATOM 2597 O O . ASN A 1 327 ? -9.789 -42.281 5.316 1 97.31 327 ASN A O 1
ATOM 2601 N N . SER A 1 328 ? -8.125 -42.969 4.137 1 97.69 328 SER A N 1
ATOM 2602 C CA . SER A 1 328 ? -7.363 -43.344 5.324 1 97.69 328 SER A CA 1
ATOM 2603 C C . SER A 1 328 ? -6.922 -42.125 6.102 1 97.69 328 SER A C 1
ATOM 2605 O O . SER A 1 328 ? -6.641 -42.219 7.301 1 97.69 328 SER A O 1
ATOM 2607 N N . LEU A 1 329 ? -6.824 -40.969 5.398 1 97.25 329 LEU A N 1
ATOM 2608 C CA . LEU A 1 329 ? -6.355 -39.75 6.02 1 97.25 329 LEU A CA 1
ATOM 2609 C C . LEU A 1 329 ? -7.523 -38.906 6.555 1 97.25 329 LEU A C 1
ATOM 2611 O O . LEU A 1 329 ? -7.332 -37.812 7.031 1 97.25 329 LEU A O 1
ATOM 2615 N N . SER A 1 330 ? -8.703 -39.438 6.539 1 96.38 330 SER A N 1
ATOM 2616 C CA . SER A 1 330 ? -9.906 -38.688 6.832 1 96.38 330 SER A CA 1
ATOM 2617 C C . SER A 1 330 ? -9.828 -38.031 8.211 1 96.38 330 SER A C 1
ATOM 2619 O O . SER A 1 330 ? -10.117 -36.844 8.367 1 96.38 330 SER A O 1
ATOM 2621 N N . LYS A 1 331 ? -9.453 -38.844 9.305 1 95.06 331 LYS A N 1
ATOM 2622 C CA . LYS A 1 331 ? -9.375 -38.312 10.664 1 95.06 331 LYS A CA 1
ATOM 2623 C C . LYS A 1 331 ? -8.281 -37.25 10.789 1 95.06 331 LYS A C 1
ATOM 2625 O O . LYS A 1 331 ? -8.469 -36.219 11.461 1 95.06 331 LYS A O 1
ATOM 2630 N N . GLN A 1 332 ? -7.172 -37.469 10.109 1 97.31 332 GLN A N 1
ATOM 2631 C CA . GLN A 1 332 ? -6.062 -36.531 10.133 1 97.31 332 GLN A CA 1
ATOM 2632 C C . GLN A 1 332 ? -6.434 -35.219 9.422 1 97.31 332 GLN A C 1
ATOM 2634 O O . GLN A 1 332 ? -6.051 -34.125 9.867 1 97.31 332 GLN A O 1
ATOM 2639 N N . LEU A 1 333 ? -7.105 -35.344 8.336 1 97.56 333 LEU A N 1
ATOM 2640 C CA . LEU A 1 333 ? -7.555 -34.188 7.586 1 97.56 333 LEU A CA 1
ATOM 2641 C C . LEU A 1 333 ? -8.484 -33.312 8.43 1 97.56 333 LEU A C 1
ATOM 2643 O O . LEU A 1 333 ? -8.312 -32.094 8.5 1 97.56 333 LEU A O 1
ATOM 2647 N N . ASP A 1 334 ? -9.414 -33.969 9.086 1 96.94 334 ASP A N 1
ATOM 2648 C CA . ASP A 1 334 ? -10.344 -33.25 9.938 1 96.94 334 ASP A CA 1
ATOM 2649 C C . ASP A 1 334 ? -9.602 -32.469 11.039 1 96.94 334 ASP A C 1
ATOM 2651 O O . ASP A 1 334 ? -9.906 -31.312 11.305 1 96.94 334 ASP A O 1
ATOM 2655 N N . LYS A 1 335 ? -8.672 -33.156 11.617 1 97.38 335 LYS A N 1
ATOM 2656 C CA . LYS A 1 335 ? -7.891 -32.531 12.688 1 97.38 335 LYS A CA 1
ATOM 2657 C C . LYS A 1 335 ? -7.09 -31.344 12.18 1 97.38 335 LYS A C 1
ATOM 2659 O O . LYS A 1 335 ? -7.023 -30.297 12.836 1 97.38 335 LYS A O 1
ATOM 2664 N N . LYS A 1 336 ? -6.461 -31.516 11.016 1 97.06 336 LYS A N 1
ATOM 2665 C CA . LYS A 1 336 ? -5.656 -30.453 10.43 1 97.06 336 LYS A CA 1
ATOM 2666 C C . LYS A 1 336 ? -6.523 -29.25 10.062 1 97.06 336 LYS A C 1
ATOM 2668 O O . LYS A 1 336 ? -6.145 -28.094 10.32 1 97.06 336 LYS A O 1
ATOM 2673 N N . ILE A 1 337 ? -7.629 -29.469 9.477 1 97.62 337 ILE A N 1
ATOM 2674 C CA . ILE A 1 337 ? -8.555 -28.406 9.094 1 97.62 337 ILE A CA 1
ATOM 2675 C C . ILE A 1 337 ? -9.016 -27.656 10.336 1 97.62 337 ILE A C 1
ATOM 2677 O O . ILE A 1 337 ? -9.016 -26.422 10.359 1 97.62 337 ILE A O 1
ATOM 2681 N N . GLU A 1 338 ? -9.375 -28.406 11.336 1 97 338 GLU A N 1
ATOM 2682 C CA . GLU A 1 338 ? -9.797 -27.797 12.586 1 97 338 GLU A CA 1
ATOM 2683 C C . GLU A 1 338 ? -8.688 -26.938 13.18 1 97 338 GLU A C 1
ATOM 2685 O O . GLU A 1 338 ? -8.945 -25.844 13.695 1 97 338 GLU A O 1
ATOM 2690 N N . SER A 1 339 ? -7.57 -27.438 13.117 1 96.62 339 SER A N 1
ATOM 2691 C CA . SER A 1 339 ? -6.422 -26.703 13.641 1 96.62 339 SER A CA 1
ATOM 2692 C C . SER A 1 339 ? -6.215 -25.406 12.891 1 96.62 339 SER A C 1
ATOM 2694 O O . SER A 1 339 ? -6.023 -24.344 13.508 1 96.62 339 SER A O 1
ATOM 2696 N N . TYR A 1 340 ? -6.215 -25.422 11.539 1 95.88 340 TYR A N 1
ATOM 2697 C CA . TYR A 1 340 ? -6.074 -24.219 10.719 1 95.88 340 TYR A CA 1
ATOM 2698 C C . TYR A 1 340 ? -7.168 -23.203 11.039 1 95.88 340 TYR A C 1
ATOM 2700 O O . TYR A 1 340 ? -6.891 -22.016 11.227 1 95.88 340 TYR A O 1
ATOM 2708 N N . VAL A 1 341 ? -8.359 -23.688 11.125 1 97 341 VAL A N 1
ATOM 2709 C CA . VAL A 1 341 ? -9.516 -22.828 11.344 1 97 341 VAL A CA 1
ATOM 2710 C C . VAL A 1 341 ? -9.43 -22.188 12.727 1 97 341 VAL A C 1
ATOM 2712 O O . VAL A 1 341 ? -9.586 -20.969 12.859 1 97 341 VAL A O 1
ATOM 2715 N N . LYS A 1 342 ? -9.125 -23 13.719 1 96.31 342 LYS A N 1
ATOM 2716 C CA . LYS A 1 342 ? -9.039 -22.5 15.094 1 96.31 342 LYS A CA 1
ATOM 2717 C C . LYS A 1 342 ? -7.953 -21.438 15.219 1 96.31 342 LYS A C 1
ATOM 2719 O O . LYS A 1 342 ? -8.18 -20.375 15.82 1 96.31 342 LYS A O 1
ATOM 2724 N N . THR A 1 343 ? -6.867 -21.734 14.664 1 95.5 343 THR A N 1
ATOM 2725 C CA . THR A 1 343 ? -5.75 -20.812 14.727 1 95.5 343 THR A CA 1
ATOM 2726 C C . THR A 1 343 ? -6.086 -19.516 13.992 1 95.5 343 THR A C 1
ATOM 2728 O O . THR A 1 343 ? -5.789 -18.422 14.477 1 95.5 343 THR A O 1
ATOM 2731 N N . THR A 1 344 ? -6.703 -19.594 12.844 1 95.88 344 THR A N 1
ATOM 2732 C CA . THR A 1 344 ? -7.082 -18.438 12.039 1 95.88 344 THR A CA 1
ATOM 2733 C C . THR A 1 344 ? -8.102 -17.578 12.773 1 95.88 344 THR A C 1
ATOM 2735 O O . THR A 1 344 ? -7.977 -16.344 12.805 1 95.88 344 THR A O 1
ATOM 2738 N N . ILE A 1 345 ? -9.062 -18.219 13.398 1 95.19 345 ILE A N 1
ATOM 2739 C CA . ILE A 1 345 ? -10.086 -17.5 14.156 1 95.19 345 ILE A CA 1
ATOM 2740 C C . ILE A 1 345 ? -9.438 -16.766 15.328 1 95.19 345 ILE A C 1
ATOM 2742 O O . ILE A 1 345 ? -9.742 -15.602 15.586 1 95.19 345 ILE A O 1
ATOM 2746 N N . ARG A 1 346 ? -8.555 -17.438 16.016 1 93.75 346 ARG A N 1
ATOM 2747 C CA . ARG A 1 346 ? -7.859 -16.844 17.156 1 93.75 346 ARG A CA 1
ATOM 2748 C C . ARG A 1 346 ? -7.082 -15.602 16.719 1 93.75 346 ARG A C 1
ATOM 2750 O O . ARG A 1 346 ? -7.121 -14.57 17.391 1 93.75 346 ARG A O 1
ATOM 2757 N N . LYS A 1 347 ? -6.484 -15.688 15.578 1 90.75 347 LYS A N 1
ATOM 2758 C CA . LYS A 1 347 ? -5.68 -14.578 15.078 1 90.75 347 LYS A CA 1
ATOM 2759 C C . LYS A 1 347 ? -6.566 -13.43 14.609 1 90.75 347 LYS A C 1
ATOM 2761 O O . LYS A 1 347 ? -6.18 -12.258 14.695 1 90.75 347 LYS A O 1
ATOM 2766 N N . SER A 1 348 ? -7.68 -13.727 14.102 1 90.75 348 SER A N 1
ATOM 2767 C CA . SER A 1 348 ? -8.586 -12.727 13.547 1 90.75 348 SER A CA 1
ATOM 2768 C C . SER A 1 348 ? -9.203 -11.867 14.648 1 90.75 348 SER A C 1
ATOM 2770 O O . SER A 1 348 ? -9.727 -10.781 14.375 1 90.75 348 SER A O 1
ATOM 2772 N N . GLN A 1 349 ? -9.148 -12.383 15.828 1 84.62 349 GLN A N 1
ATOM 2773 C CA . GLN A 1 349 ? -9.734 -11.664 16.953 1 84.62 349 GLN A CA 1
ATOM 2774 C C . GLN A 1 349 ? -8.719 -10.727 17.594 1 84.6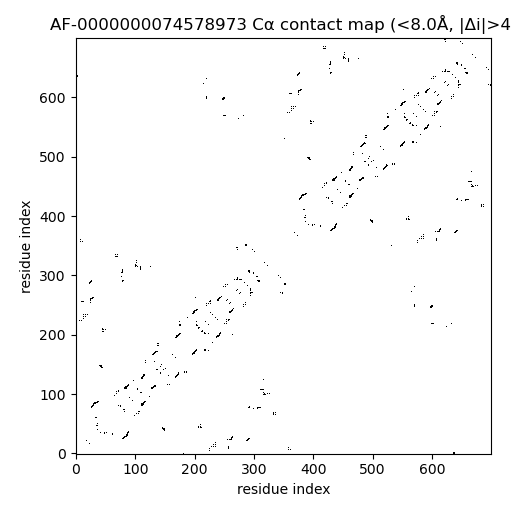2 349 GLN A C 1
ATOM 2776 O O . GLN A 1 349 ? -9.055 -9.969 18.516 1 84.62 349 GLN A O 1
ATOM 2781 N N . LYS A 1 350 ? -7.516 -10.711 17.172 1 74.06 350 LYS A N 1
ATOM 2782 C CA . LYS A 1 350 ? -6.473 -9.836 17.688 1 74.06 350 LYS A CA 1
ATOM 2783 C C . LYS A 1 350 ? -6.348 -8.57 16.844 1 74.06 350 LYS A C 1
ATOM 2785 O O . LYS A 1 350 ? -6.492 -8.617 15.617 1 74.06 350 LYS A O 1
ATOM 2790 N N . MET B 1 1 ? -19.766 4.453 -7.066 1 74.44 1 MET B N 1
ATOM 2791 C CA . MET B 1 1 ? -18.516 5.023 -7.535 1 74.44 1 MET B CA 1
ATOM 2792 C C . MET B 1 1 ? -18.141 4.477 -8.914 1 74.44 1 MET B C 1
ATOM 2794 O O . MET B 1 1 ? -18.312 3.281 -9.172 1 74.44 1 MET B O 1
ATOM 2798 N N . ASN B 1 2 ? -17.891 5.41 -9.812 1 93.62 2 ASN B N 1
ATOM 2799 C CA . ASN B 1 2 ? -17.391 5.039 -11.133 1 93.62 2 ASN B CA 1
ATOM 2800 C C . ASN B 1 2 ? -15.859 5.078 -11.18 1 93.62 2 ASN B C 1
ATOM 2802 O O . ASN B 1 2 ? -15.266 6.148 -11.328 1 93.62 2 ASN B O 1
ATOM 2806 N N . SER B 1 3 ? -15.258 3.879 -11.078 1 97.75 3 SER B N 1
ATOM 2807 C CA . SER B 1 3 ? -13.812 3.777 -10.906 1 97.75 3 SER B CA 1
ATOM 2808 C C . SER B 1 3 ? -13.07 4.301 -12.125 1 97.75 3 SER B C 1
ATOM 2810 O O . SER B 1 3 ? -12.023 4.938 -12 1 97.75 3 SER B O 1
ATOM 2812 N N . ALA B 1 4 ? -13.602 4.066 -13.32 1 98.38 4 ALA B N 1
ATOM 2813 C CA . ALA B 1 4 ? -12.992 4.609 -14.531 1 98.38 4 ALA B CA 1
ATOM 2814 C C . ALA B 1 4 ? -12.984 6.133 -14.516 1 98.38 4 ALA B C 1
ATOM 2816 O O . ALA B 1 4 ? -12 6.766 -14.906 1 98.38 4 ALA B O 1
ATOM 2817 N N . GLU B 1 5 ? -14.094 6.688 -14.109 1 98.56 5 GLU B N 1
ATOM 2818 C CA . GLU B 1 5 ? -14.195 8.141 -14.008 1 98.56 5 GLU B CA 1
ATOM 2819 C C . GLU B 1 5 ? -13.188 8.703 -13.016 1 98.56 5 GLU B C 1
ATOM 2821 O O . GLU B 1 5 ? -12.648 9.789 -13.219 1 98.56 5 GLU B O 1
ATOM 2826 N N . ILE B 1 6 ? -12.945 7.988 -11.938 1 98.81 6 ILE B N 1
ATOM 2827 C CA . ILE B 1 6 ? -11.961 8.414 -10.945 1 98.81 6 ILE B CA 1
ATOM 2828 C C . ILE B 1 6 ? -10.586 8.531 -11.609 1 98.81 6 ILE B C 1
ATOM 2830 O O . ILE B 1 6 ? -9.867 9.508 -11.391 1 98.81 6 ILE B O 1
ATOM 2834 N N . LEU B 1 7 ? -10.195 7.543 -12.406 1 98.88 7 LEU B N 1
ATOM 2835 C CA . LEU B 1 7 ? -8.914 7.605 -13.094 1 98.88 7 LEU B CA 1
ATOM 2836 C C . LEU B 1 7 ? -8.906 8.727 -14.125 1 98.88 7 LEU B C 1
ATOM 2838 O O . LEU B 1 7 ? -7.895 9.414 -14.289 1 98.88 7 LEU B O 1
ATOM 2842 N N . GLU B 1 8 ? -10.047 8.922 -14.828 1 98.88 8 GLU B N 1
ATOM 2843 C CA . GLU B 1 8 ? -10.148 10.023 -15.781 1 98.88 8 GLU B CA 1
ATOM 2844 C C . GLU B 1 8 ? -9.953 11.367 -15.078 1 98.88 8 GLU B C 1
ATOM 2846 O O . GLU B 1 8 ? -9.195 12.219 -15.555 1 98.88 8 GLU B O 1
ATOM 2851 N N . ASN B 1 9 ? -10.648 11.5 -13.977 1 98.81 9 ASN B N 1
ATOM 2852 C CA . ASN B 1 9 ? -10.523 12.727 -13.188 1 98.81 9 ASN B CA 1
ATOM 2853 C C . ASN B 1 9 ? -9.109 12.906 -12.656 1 98.81 9 ASN B C 1
ATOM 2855 O O . ASN B 1 9 ? -8.609 14.031 -12.57 1 98.81 9 ASN B O 1
ATOM 2859 N N . SER B 1 10 ? -8.484 11.844 -12.32 1 98.88 10 SER B N 1
ATOM 2860 C CA . SER B 1 10 ? -7.129 11.906 -11.789 1 98.88 10 SER B CA 1
ATOM 2861 C C . SER B 1 10 ? -6.145 12.375 -12.859 1 98.88 10 SER B C 1
ATOM 2863 O O . SER B 1 10 ? -5.227 13.148 -12.562 1 98.88 10 SER B O 1
ATOM 2865 N N . ILE B 1 11 ? -6.375 11.93 -14.094 1 98.88 11 ILE B N 1
ATOM 2866 C CA . ILE B 1 11 ? -5.535 12.391 -15.195 1 98.88 11 ILE B CA 1
ATOM 2867 C C . ILE B 1 11 ? -5.668 13.906 -15.352 1 98.88 11 ILE B C 1
ATOM 2869 O O . ILE B 1 11 ? -4.664 14.609 -15.461 1 98.88 11 ILE B O 1
ATOM 2873 N N . LYS B 1 12 ? -6.906 14.359 -15.32 1 98.88 12 LYS B N 1
ATOM 2874 C CA . LYS B 1 12 ? -7.16 15.797 -15.43 1 98.88 12 LYS B CA 1
ATOM 2875 C C . LYS B 1 12 ? -6.547 16.547 -14.25 1 98.88 12 LYS B C 1
ATOM 2877 O O . LYS B 1 12 ? -5.934 17.609 -14.43 1 98.88 12 LYS B O 1
ATOM 2882 N N . ALA B 1 13 ? -6.719 16.016 -13.086 1 98.94 13 ALA B N 1
ATOM 2883 C CA . ALA B 1 13 ? -6.188 16.625 -11.875 1 98.94 13 ALA B CA 1
ATOM 2884 C C . ALA B 1 13 ? -4.664 16.703 -11.922 1 98.94 13 ALA B C 1
ATOM 2886 O O . ALA B 1 13 ? -4.078 17.719 -11.539 1 98.94 13 ALA B O 1
ATOM 2887 N N . PHE B 1 14 ? -4.09 15.672 -12.414 1 98.88 14 PHE B N 1
ATOM 2888 C CA . PHE B 1 14 ? -2.641 15.586 -12.539 1 98.88 14 PHE B CA 1
ATOM 2889 C C . PHE B 1 14 ? -2.104 16.703 -13.422 1 98.88 14 PHE B C 1
ATOM 2891 O O . PHE B 1 14 ? -1.128 17.375 -13.07 1 98.88 14 PHE B O 1
ATOM 2898 N N . LYS B 1 15 ? -2.771 16.859 -14.508 1 98.69 15 LYS B N 1
ATOM 2899 C CA . LYS B 1 15 ? -2.383 17.891 -15.461 1 98.69 15 LYS B CA 1
ATOM 2900 C C . LYS B 1 15 ? -2.635 19.281 -14.891 1 98.69 15 LYS B C 1
ATOM 2902 O O . LYS B 1 15 ? -1.825 20.203 -15.086 1 98.69 15 LYS B O 1
ATOM 2907 N N . LEU B 1 16 ? -3.711 19.453 -14.211 1 98.81 16 LEU B N 1
ATOM 2908 C CA . LEU B 1 16 ? -4.035 20.734 -13.594 1 98.81 16 LEU B CA 1
ATOM 2909 C C . LEU B 1 16 ? -3.014 21.109 -12.523 1 98.81 16 LEU B C 1
ATOM 2911 O O . LEU B 1 16 ? -2.678 22.281 -12.359 1 98.81 16 LEU B O 1
ATOM 2915 N N . THR B 1 17 ? -2.568 20.109 -11.828 1 98.81 17 THR B N 1
ATOM 2916 C CA . THR B 1 17 ? -1.549 20.344 -10.812 1 98.81 17 THR B CA 1
ATOM 2917 C C . THR B 1 17 ? -0.27 20.891 -11.445 1 98.81 17 THR B C 1
ATOM 2919 O O . THR B 1 17 ? 0.319 21.844 -10.945 1 98.81 17 THR B O 1
ATOM 2922 N N . GLU B 1 18 ? 0.13 20.266 -12.484 1 98.44 18 GLU B N 1
ATOM 2923 C CA . GLU B 1 18 ? 1.329 20.719 -13.18 1 98.44 18 GLU B CA 1
ATOM 2924 C C . GLU B 1 18 ? 1.155 22.156 -13.688 1 98.44 18 GLU B C 1
ATOM 2926 O O . GLU B 1 18 ? 2.066 22.969 -13.57 1 98.44 18 GLU B O 1
ATOM 2931 N N . LYS B 1 19 ? -0.006 22.438 -14.25 1 98.62 19 LYS B N 1
ATOM 2932 C CA . LYS B 1 19 ? -0.293 23.75 -14.828 1 98.62 19 LYS B CA 1
ATOM 2933 C C . LYS B 1 19 ? -0.201 24.844 -13.773 1 98.62 19 LYS B C 1
ATOM 2935 O O . LYS B 1 19 ? 0.348 25.922 -14.031 1 98.62 19 LYS B O 1
ATOM 2940 N N . HIS B 1 20 ? -0.677 24.578 -12.562 1 98.56 20 HIS B N 1
ATOM 2941 C CA . HIS B 1 20 ? -0.845 25.656 -11.586 1 98.56 20 HIS B CA 1
ATOM 2942 C C . HIS B 1 20 ? 0.244 25.609 -10.523 1 98.56 20 HIS B C 1
ATOM 2944 O O . HIS B 1 20 ? 0.492 26.594 -9.836 1 98.56 20 HIS B O 1
ATOM 2950 N N . HIS B 1 21 ? 0.917 24.469 -10.336 1 98.25 21 HIS B N 1
ATOM 2951 C CA . HIS B 1 21 ? 1.858 24.328 -9.234 1 98.25 21 HIS B CA 1
ATOM 2952 C C . HIS B 1 21 ? 3.227 23.875 -9.727 1 98.25 21 HIS B C 1
ATOM 2954 O O . HIS B 1 21 ? 4.172 23.766 -8.945 1 98.25 21 HIS B O 1
ATOM 2960 N N . GLY B 1 22 ? 3.344 23.562 -11.047 1 97.81 22 GLY B N 1
ATOM 2961 C CA . GLY B 1 22 ? 4.59 23.047 -11.586 1 97.81 22 GLY B CA 1
ATOM 2962 C C . GLY B 1 22 ? 4.719 21.547 -11.453 1 97.81 22 GLY B C 1
ATOM 2963 O O . GLY B 1 22 ? 3.791 20.875 -10.984 1 97.81 22 GLY B O 1
ATOM 2964 N N . ASN B 1 23 ? 5.773 20.953 -11.891 1 97.81 23 ASN B N 1
ATOM 2965 C CA . ASN B 1 23 ? 6.012 19.516 -11.898 1 97.81 23 ASN B CA 1
ATOM 2966 C C . ASN B 1 23 ? 6.762 19.062 -10.641 1 97.81 23 ASN B C 1
ATOM 2968 O O . ASN B 1 23 ? 7.758 18.344 -10.734 1 97.81 23 ASN B O 1
ATOM 2972 N N . ILE B 1 24 ? 6.312 19.484 -9.453 1 97.88 24 ILE B N 1
ATOM 2973 C CA . ILE B 1 24 ? 7.039 19.266 -8.211 1 97.88 24 ILE B CA 1
ATOM 2974 C C . ILE B 1 24 ? 6.121 18.625 -7.18 1 97.88 24 ILE B C 1
ATOM 2976 O O . ILE B 1 24 ? 4.941 18.969 -7.082 1 97.88 24 ILE B O 1
ATOM 2980 N N . THR B 1 25 ? 6.656 17.656 -6.477 1 98.44 25 THR B N 1
ATOM 2981 C CA . THR B 1 25 ? 6.066 17.141 -5.246 1 98.44 25 THR B CA 1
ATOM 2982 C C . THR B 1 25 ? 7.039 17.266 -4.082 1 98.44 25 THR B C 1
ATOM 2984 O O . THR B 1 25 ? 8.258 17.156 -4.266 1 98.44 25 THR B O 1
ATOM 2987 N N . THR B 1 26 ? 6.566 17.531 -2.871 1 98.12 26 THR B N 1
ATOM 2988 C CA . THR B 1 26 ? 7.418 17.672 -1.693 1 98.12 26 THR B CA 1
ATOM 2989 C C . THR B 1 26 ? 6.93 16.781 -0.56 1 98.12 26 THR B C 1
ATOM 2991 O O . THR B 1 26 ? 5.832 16.219 -0.63 1 98.12 26 THR B O 1
ATOM 2994 N N . LEU B 1 27 ? 7.777 16.562 0.369 1 98.19 27 LEU B N 1
ATOM 2995 C CA . LEU B 1 27 ? 7.43 15.914 1.632 1 98.19 27 LEU B CA 1
ATOM 2996 C C . LEU B 1 27 ? 7.344 16.938 2.758 1 98.19 27 LEU B C 1
ATOM 2998 O O . LEU B 1 27 ? 8.148 17.875 2.816 1 98.19 27 LEU B O 1
ATOM 3002 N N . GLU B 1 28 ? 6.316 16.812 3.549 1 97.62 28 GLU B N 1
ATOM 3003 C CA . GLU B 1 28 ? 6.148 17.688 4.707 1 97.62 28 GLU B CA 1
ATOM 3004 C C . GLU B 1 28 ? 5.781 16.891 5.953 1 97.62 28 GLU B C 1
ATOM 3006 O O . GLU B 1 28 ? 5.473 15.703 5.867 1 97.62 28 GLU B O 1
ATOM 3011 N N . ARG B 1 29 ? 5.902 17.578 7.074 1 95.81 29 ARG B N 1
ATOM 3012 C CA . ARG B 1 29 ? 5.648 16.891 8.344 1 95.81 29 ARG B CA 1
ATOM 3013 C C . ARG B 1 29 ? 5.074 17.859 9.375 1 95.81 29 ARG B C 1
ATOM 3015 O O . ARG B 1 29 ? 5.496 19.016 9.453 1 95.81 29 ARG B O 1
ATOM 3022 N N . ALA B 1 30 ? 4.16 17.328 10.133 1 96.62 30 ALA B N 1
ATOM 3023 C CA . ALA B 1 30 ? 3.705 18.078 11.305 1 96.62 30 ALA B CA 1
ATOM 3024 C C . ALA B 1 30 ? 4.758 18.062 12.406 1 96.62 30 ALA B C 1
ATOM 3026 O O . ALA B 1 30 ? 5.355 17.016 12.688 1 96.62 30 ALA B O 1
ATOM 3027 N N . LEU B 1 31 ? 5.051 19.156 12.969 1 97.06 31 LEU B N 1
ATOM 3028 C CA . LEU B 1 31 ? 5.906 19.25 14.148 1 97.06 31 LEU B CA 1
ATOM 3029 C C . LEU B 1 31 ? 5.074 19.234 15.43 1 97.06 31 LEU B C 1
ATOM 3031 O O . LEU B 1 31 ? 4.453 20.25 15.781 1 97.06 31 LEU B O 1
ATOM 3035 N N . PHE B 1 32 ? 5.121 18.172 16.141 1 96.62 32 PHE B N 1
ATOM 3036 C CA . PHE B 1 32 ? 4.27 18.016 17.312 1 96.62 32 PHE B CA 1
ATOM 3037 C C . PHE B 1 32 ? 4.938 18.594 18.562 1 96.62 32 PHE B C 1
ATOM 3039 O O . PHE B 1 32 ? 6.121 18.359 18.797 1 96.62 32 PHE B O 1
ATOM 3046 N N . LEU B 1 33 ? 4.16 19.25 19.344 1 97.06 33 LEU B N 1
ATOM 3047 C CA . LEU B 1 33 ? 4.664 19.875 20.562 1 97.06 33 LEU B CA 1
ATOM 3048 C C . LEU B 1 33 ? 4.484 18.953 21.75 1 97.06 33 LEU B C 1
ATOM 3050 O O . LEU B 1 33 ? 5.109 19.156 22.797 1 97.06 33 LEU B O 1
ATOM 3054 N N . GLY B 1 34 ? 3.662 18.031 21.625 1 94.25 34 GLY B N 1
ATOM 3055 C CA . GLY B 1 34 ? 3.332 17.078 22.688 1 94.25 34 GLY B CA 1
ATOM 3056 C C . GLY B 1 34 ? 2.244 16.094 22.281 1 94.25 34 GLY B C 1
ATOM 3057 O O . GLY B 1 34 ? 1.828 16.062 21.125 1 94.25 34 GLY B O 1
ATOM 3058 N N . TRP B 1 35 ? 1.782 15.297 23.25 1 93.12 35 TRP B N 1
ATOM 3059 C CA . TRP B 1 35 ? 0.834 14.242 22.891 1 93.12 35 TRP B CA 1
ATOM 3060 C C . TRP B 1 35 ? -0.347 14.227 23.859 1 93.12 35 TRP B C 1
ATOM 3062 O O . TRP B 1 35 ? -0.996 13.195 24.031 1 93.12 35 TRP B O 1
ATOM 3072 N N . TYR B 1 36 ? -0.492 15.344 24.516 1 94.56 36 TYR B N 1
ATOM 3073 C CA . TYR B 1 36 ? -1.65 15.5 25.391 1 94.56 36 TYR B CA 1
ATOM 3074 C C . TYR B 1 36 ? -2.641 16.5 24.812 1 94.56 36 TYR B C 1
ATOM 3076 O O . TYR B 1 36 ? -2.242 17.547 24.297 1 94.56 36 TYR B O 1
ATOM 3084 N N . CYS B 1 37 ? -3.898 16.141 24.859 1 95.12 37 CYS B N 1
ATOM 3085 C CA . CYS B 1 37 ? -4.977 17.031 24.438 1 95.12 37 CYS B CA 1
ATOM 3086 C C . CYS B 1 37 ? -5.93 17.328 25.594 1 95.12 37 CYS B C 1
ATOM 3088 O O . CYS B 1 37 ? -6.457 16.406 26.219 1 95.12 37 CYS B O 1
ATOM 3090 N N . ASN B 1 38 ? -6.203 18.562 25.844 1 93.19 38 ASN B N 1
ATOM 3091 C CA . ASN B 1 38 ? -6.941 18.953 27.047 1 93.19 38 ASN B CA 1
ATOM 3092 C C . ASN B 1 38 ? -8.445 18.953 26.797 1 93.19 38 ASN B C 1
ATOM 3094 O O . ASN B 1 38 ? -9.219 19.391 27.656 1 93.19 38 ASN B O 1
ATOM 3098 N N . LEU B 1 39 ? -8.914 18.531 25.625 1 95 39 LEU B N 1
ATOM 3099 C CA . LEU B 1 39 ? -10.344 18.453 25.375 1 95 39 LEU B CA 1
ATOM 3100 C C . LEU B 1 39 ? -11.016 17.516 26.391 1 95 39 LEU B C 1
ATOM 3102 O O . LEU B 1 39 ? -10.492 16.453 26.688 1 95 39 LEU B O 1
ATOM 3106 N N . ASP B 1 40 ? -12.117 18 26.906 1 93.31 40 ASP B N 1
ATOM 3107 C CA . ASP B 1 40 ? -12.859 17.172 27.859 1 93.31 40 ASP B CA 1
ATOM 3108 C C . ASP B 1 40 ? -13.438 15.93 27.172 1 93.31 40 ASP B C 1
ATOM 3110 O O . ASP B 1 40 ? -13.398 14.836 27.734 1 93.31 40 ASP B O 1
ATOM 3114 N N . ASP B 1 41 ? -14 16.109 26.031 1 95.25 41 ASP B N 1
ATOM 3115 C CA . ASP B 1 41 ? -14.547 15.031 25.203 1 95.25 41 ASP B CA 1
ATOM 3116 C C . ASP B 1 41 ? -13.742 14.867 23.922 1 95.25 41 ASP B C 1
ATOM 3118 O O . ASP B 1 41 ? -14.086 15.453 22.891 1 95.25 41 ASP B O 1
ATOM 3122 N N . PRO B 1 42 ? -12.703 14.086 23.938 1 94.94 42 PRO B N 1
ATOM 3123 C CA . PRO B 1 42 ? -11.758 14.023 22.828 1 94.94 42 PRO B CA 1
ATOM 3124 C C . PRO B 1 42 ? -12.305 13.258 21.625 1 94.94 42 PRO B C 1
ATOM 3126 O O . PRO B 1 42 ? -13.336 12.594 21.734 1 94.94 42 PRO B O 1
ATOM 3129 N N . CYS B 1 43 ? -11.641 13.43 20.5 1 97.38 43 CYS B N 1
ATOM 3130 C CA . CYS B 1 43 ? -12.016 12.758 19.266 1 97.38 43 CYS B CA 1
ATOM 3131 C C . CYS B 1 43 ? -11.914 11.242 19.422 1 97.38 43 CYS B C 1
ATOM 3133 O O . CYS B 1 43 ? -10.953 10.742 20 1 97.38 43 CYS B O 1
ATOM 3135 N N . LYS B 1 44 ? -12.75 10.484 18.828 1 97.75 44 LYS B N 1
ATOM 3136 C CA . LYS B 1 44 ? -12.938 9.07 19.109 1 97.75 44 LYS B CA 1
ATOM 3137 C C . LYS B 1 44 ? -11.992 8.211 18.281 1 97.75 44 LYS B C 1
ATOM 3139 O O . LYS B 1 44 ? -11.883 7 18.5 1 97.75 44 LYS B O 1
ATOM 3144 N N . PHE B 1 45 ? -11.273 8.828 17.375 1 97.75 45 PHE B N 1
ATOM 3145 C CA . PHE B 1 45 ? -10.344 8.102 16.531 1 97.75 45 PHE B CA 1
ATOM 3146 C C . PHE B 1 45 ? -8.898 8.383 16.938 1 97.75 45 PHE B C 1
ATOM 3148 O O . PHE B 1 45 ? -7.977 7.703 16.5 1 97.75 45 PHE B O 1
ATOM 3155 N N . CYS B 1 46 ? -8.68 9.258 17.781 1 96.56 46 CYS B N 1
ATOM 3156 C CA . CYS B 1 46 ? -7.371 9.867 17.984 1 96.56 46 CYS B CA 1
ATOM 3157 C C . CYS B 1 46 ? -6.539 9.062 18.969 1 96.56 46 CYS B C 1
ATOM 3159 O O . CYS B 1 46 ? -7.012 8.719 20.062 1 96.56 46 CYS B O 1
ATOM 3161 N N . PHE B 1 47 ? -5.34 8.789 18.625 1 94.25 47 PHE B N 1
ATOM 3162 C CA . PHE B 1 47 ? -4.41 8.102 19.5 1 94.25 47 PHE B CA 1
ATOM 3163 C C . PHE B 1 47 ? -4.266 8.844 20.828 1 94.25 47 PHE B C 1
ATOM 3165 O O . PHE B 1 47 ? -4.207 8.219 21.891 1 94.25 47 PHE B O 1
ATOM 3172 N N . MET B 1 48 ? -4.211 10.164 20.844 1 94.12 48 MET B N 1
ATOM 3173 C CA . MET B 1 48 ? -4.02 10.961 22.047 1 94.12 48 MET B CA 1
ATOM 3174 C C . MET B 1 48 ? -5.16 10.734 23.047 1 94.12 48 MET B C 1
ATOM 3176 O O . MET B 1 48 ? -4.957 10.797 24.25 1 94.12 48 MET B O 1
ATOM 3180 N N . SER B 1 49 ? -6.34 10.477 22.484 1 94.56 49 SER B N 1
ATOM 3181 C CA . SER B 1 49 ? -7.48 10.234 23.359 1 94.56 49 SER B CA 1
ATOM 3182 C C . SER B 1 49 ? -7.281 8.977 24.203 1 94.56 49 SER B C 1
ATOM 3184 O O . SER B 1 49 ? -7.742 8.898 25.344 1 94.56 49 SER B O 1
ATOM 3186 N N . THR B 1 50 ? -6.586 8.016 23.625 1 94.44 50 THR B N 1
ATOM 3187 C CA . THR B 1 50 ? -6.352 6.758 24.328 1 94.44 50 THR B CA 1
ATOM 3188 C C . THR B 1 50 ? -5.266 6.926 25.391 1 94.44 50 THR B C 1
ATOM 3190 O O . THR B 1 50 ? -5.164 6.121 26.312 1 94.44 50 THR B O 1
ATOM 3193 N N . GLN B 1 51 ? -4.48 7.961 25.266 1 92.94 51 GLN B N 1
ATOM 3194 C CA . GLN B 1 51 ? -3.357 8.188 26.156 1 92.94 51 GLN B CA 1
ATOM 3195 C C . GLN B 1 51 ? -3.754 9.109 27.312 1 92.94 51 GLN B C 1
ATOM 3197 O O . GLN B 1 51 ? -3.09 9.133 28.359 1 92.94 51 GLN B O 1
ATOM 3202 N N . LYS B 1 52 ? -4.754 9.859 27.203 1 93 52 LYS B N 1
ATOM 3203 C CA . LYS B 1 52 ? -5.09 10.969 28.078 1 93 52 LYS B CA 1
ATOM 3204 C C . LYS B 1 52 ? -5.152 10.516 29.531 1 93 52 LYS B C 1
ATOM 3206 O O . LYS B 1 52 ? -4.527 11.125 30.406 1 93 52 LYS B O 1
ATOM 3211 N N . GLU B 1 53 ? -5.832 9.398 29.75 1 91.88 53 GLU B N 1
ATOM 3212 C CA . GLU B 1 53 ? -6.02 8.938 31.125 1 91.88 53 GLU B CA 1
ATOM 3213 C C . GLU B 1 53 ? -4.746 8.305 31.672 1 91.88 53 GLU B C 1
ATOM 3215 O O . GLU B 1 53 ? -4.602 8.141 32.875 1 91.88 53 GLU B O 1
ATOM 3220 N N . LYS B 1 54 ? -3.9 7.953 30.797 1 93.38 54 LYS B N 1
ATOM 3221 C CA . LYS B 1 54 ? -2.654 7.305 31.203 1 93.38 54 LYS B CA 1
ATOM 3222 C C . LYS B 1 54 ? -1.596 8.336 31.578 1 93.38 54 LYS B C 1
ATOM 3224 O O . LYS B 1 54 ? -0.602 8 32.219 1 93.38 54 LYS B O 1
ATOM 3229 N N . ILE B 1 55 ? -1.795 9.594 31.188 1 93.94 55 ILE B N 1
ATOM 3230 C CA . ILE B 1 55 ? -0.868 10.688 31.453 1 93.94 55 ILE B CA 1
ATOM 3231 C C . ILE B 1 55 ? -1.274 11.406 32.75 1 93.94 55 ILE B C 1
ATOM 3233 O O . ILE B 1 55 ? -2.303 12.086 32.781 1 93.94 55 ILE B O 1
ATOM 3237 N N . LYS B 1 56 ? -0.464 11.297 33.781 1 93.88 56 LYS B N 1
ATOM 3238 C CA . LYS B 1 56 ? -0.776 11.875 35.094 1 93.88 56 LYS B CA 1
ATOM 3239 C C . LYS B 1 56 ? -0.49 13.375 35.125 1 93.88 56 LYS B C 1
ATOM 3241 O O . LYS B 1 56 ? -1.261 14.148 35.688 1 93.88 56 LYS B O 1
ATOM 3246 N N . ASP B 1 57 ? 0.606 13.734 34.531 1 93.75 57 ASP B N 1
ATOM 3247 C CA . ASP B 1 57 ? 1.021 15.133 34.438 1 93.75 57 ASP B CA 1
ATOM 3248 C C . ASP B 1 57 ? 1.122 15.586 33 1 93.75 57 ASP B C 1
ATOM 3250 O O . ASP B 1 57 ? 2.105 15.297 32.312 1 93.75 57 ASP B O 1
ATOM 3254 N N . PRO B 1 58 ? 0.168 16.375 32.5 1 91.38 58 PRO B N 1
ATOM 3255 C CA . PRO B 1 58 ? 0.127 16.812 31.094 1 91.38 58 PRO B CA 1
ATOM 3256 C C . PRO B 1 58 ? 1.408 17.531 30.672 1 91.38 58 PRO B C 1
ATOM 3258 O O . PRO B 1 58 ? 1.817 17.422 29.5 1 91.38 58 PRO B O 1
ATOM 3261 N N . LEU B 1 59 ? 1.999 18.234 31.531 1 91.12 59 LEU B N 1
ATOM 3262 C CA . LEU B 1 59 ? 3.199 18.984 31.188 1 91.12 59 LEU B CA 1
ATOM 3263 C C . LEU B 1 59 ? 4.348 18.047 30.828 1 91.12 59 LEU B C 1
ATOM 3265 O O . LEU B 1 59 ? 5.238 18.422 30.062 1 91.12 59 LEU B O 1
ATOM 3269 N N . LYS B 1 60 ? 4.258 16.875 31.391 1 92.38 60 LYS B N 1
ATOM 3270 C CA . LYS B 1 60 ? 5.305 15.898 31.109 1 92.38 60 LYS B CA 1
ATOM 3271 C C . LYS B 1 60 ? 5.129 15.297 29.719 1 92.38 60 LYS B C 1
ATOM 3273 O O . LYS B 1 60 ? 6.035 14.641 29.203 1 92.38 60 LYS B O 1
ATOM 3278 N N . ALA B 1 61 ? 4 15.547 29.094 1 93.56 61 ALA B N 1
ATOM 3279 C CA . ALA B 1 61 ? 3.725 15.039 27.75 1 93.56 61 ALA B CA 1
ATOM 3280 C C . ALA B 1 61 ? 4.141 16.062 26.688 1 93.56 61 ALA B C 1
ATOM 3282 O O . ALA B 1 61 ? 3.945 15.828 25.5 1 93.56 61 ALA B O 1
ATOM 3283 N N . ARG B 1 62 ? 4.77 17.172 27.188 1 94.75 62 ARG B N 1
ATOM 3284 C CA . ARG B 1 62 ? 5.277 18.188 26.266 1 94.75 62 ARG B CA 1
ATOM 3285 C C . ARG B 1 62 ? 6.711 17.875 25.844 1 94.75 62 ARG B C 1
ATOM 3287 O O . ARG B 1 62 ? 7.516 17.422 26.656 1 94.75 62 ARG B O 1
ATOM 3294 N N . ARG B 1 63 ? 6.945 18.109 24.625 1 95.56 63 ARG B N 1
ATOM 3295 C CA . ARG B 1 63 ? 8.312 17.953 24.141 1 95.56 63 ARG B CA 1
ATOM 3296 C C . ARG B 1 63 ? 9.195 19.109 24.609 1 95.56 63 ARG B C 1
ATOM 3298 O O . ARG B 1 63 ? 8.734 20.234 24.734 1 95.56 63 ARG B O 1
ATOM 3305 N N . LYS B 1 64 ? 10.477 18.828 24.812 1 94.75 64 LYS B N 1
ATOM 3306 C CA . LYS B 1 64 ? 11.445 19.859 25.203 1 94.75 64 LYS B CA 1
ATOM 3307 C C . LYS B 1 64 ? 11.852 20.719 24.016 1 94.75 64 LYS B C 1
ATOM 3309 O O . LYS B 1 64 ? 11.891 20.234 22.875 1 94.75 64 LYS B O 1
ATOM 3314 N N . PRO B 1 65 ? 12.164 22 24.312 1 96 65 PRO B N 1
ATOM 3315 C CA . PRO B 1 65 ? 12.531 22.906 23.219 1 96 65 PRO B CA 1
ATOM 3316 C C . PRO B 1 65 ? 13.688 22.375 22.391 1 96 65 PRO B C 1
ATOM 3318 O O . PRO B 1 65 ? 13.68 22.5 21.156 1 96 65 PRO B O 1
ATOM 3321 N N . GLU B 1 66 ? 14.672 21.75 23.016 1 96.81 66 GLU B N 1
ATOM 3322 C CA . GLU B 1 66 ? 15.828 21.266 22.266 1 96.81 66 GLU B CA 1
ATOM 3323 C C . GLU B 1 66 ? 15.438 20.188 21.266 1 96.81 66 GLU B C 1
ATOM 3325 O O . GLU B 1 66 ? 16.016 20.078 20.188 1 96.81 66 GLU B O 1
ATOM 3330 N N . SER B 1 67 ? 14.484 19.297 21.625 1 96.62 67 SER B N 1
ATOM 3331 C CA . SER B 1 67 ? 14.016 18.266 20.719 1 96.62 67 SER B CA 1
ATOM 3332 C C . SER B 1 67 ? 13.242 18.859 19.547 1 96.62 67 SER B C 1
ATOM 3334 O O . SER B 1 67 ? 13.422 18.438 18.406 1 96.62 67 SER B O 1
ATOM 3336 N N . ILE B 1 68 ? 12.422 19.812 19.844 1 97.69 68 ILE B N 1
ATOM 3337 C CA . ILE B 1 68 ? 11.617 20.484 18.828 1 97.69 68 ILE B CA 1
ATOM 3338 C C . ILE B 1 68 ? 12.531 21.188 17.828 1 97.69 68 ILE B C 1
ATOM 3340 O O . ILE B 1 68 ? 12.375 21.031 16.625 1 97.69 68 ILE B O 1
ATOM 3344 N N . LEU B 1 69 ? 13.477 21.906 18.359 1 98.31 69 LEU B N 1
ATOM 3345 C CA . LEU B 1 69 ? 14.367 22.703 17.516 1 98.31 69 LEU B CA 1
ATOM 3346 C C . LEU B 1 69 ? 15.305 21.797 16.734 1 98.31 69 LEU B C 1
ATOM 3348 O O . LEU B 1 69 ? 15.578 22.047 15.555 1 98.31 69 LEU B O 1
ATOM 3352 N N . ALA B 1 70 ? 15.773 20.734 17.359 1 97.94 70 ALA B N 1
ATOM 3353 C CA . ALA B 1 70 ? 16.641 19.797 16.656 1 97.94 70 ALA B CA 1
ATOM 3354 C C . ALA B 1 70 ? 15.914 19.156 15.469 1 97.94 70 ALA B C 1
ATOM 3356 O O . ALA B 1 70 ? 16.484 19.047 14.383 1 97.94 70 ALA B O 1
ATOM 3357 N N . GLU B 1 71 ? 14.695 18.766 15.711 1 97.12 71 GLU B N 1
ATOM 3358 C CA . GLU B 1 71 ? 13.891 18.203 14.633 1 97.12 71 GLU B CA 1
ATOM 3359 C C . GLU B 1 71 ? 13.68 19.219 13.516 1 97.12 71 GLU B C 1
ATOM 3361 O O . GLU B 1 71 ? 13.758 18.891 12.336 1 97.12 71 GLU B O 1
ATOM 3366 N N . SER B 1 72 ? 13.414 20.438 13.883 1 97.75 72 SER B N 1
ATOM 3367 C CA . SER B 1 72 ? 13.211 21.5 12.906 1 97.75 72 SER B CA 1
ATOM 3368 C C . SER B 1 72 ? 14.453 21.703 12.047 1 97.75 72 SER B C 1
ATOM 3370 O O . SER B 1 72 ? 14.352 21.938 10.836 1 97.75 72 SER B O 1
ATOM 3372 N N . ILE B 1 73 ? 15.602 21.641 12.648 1 97.31 73 ILE B N 1
ATOM 3373 C CA . ILE B 1 73 ? 16.859 21.812 11.938 1 97.31 73 ILE B CA 1
ATOM 3374 C C . ILE B 1 73 ? 17.031 20.688 10.914 1 97.31 73 ILE B C 1
ATOM 3376 O O . ILE B 1 73 ? 17.344 20.938 9.75 1 97.31 73 ILE B O 1
ATOM 3380 N N . LEU B 1 74 ? 16.75 19.484 11.336 1 97.62 74 LEU B N 1
ATOM 3381 C CA . LEU B 1 74 ? 16.922 18.344 10.461 1 97.62 74 LEU B CA 1
ATOM 3382 C C . LEU B 1 74 ? 15.898 18.359 9.328 1 97.62 74 LEU B C 1
ATOM 3384 O O . LEU B 1 74 ? 16.203 17.984 8.195 1 97.62 74 LEU B O 1
ATOM 3388 N N . MET B 1 75 ? 14.688 18.812 9.625 1 97.12 75 MET B N 1
ATOM 3389 C CA . MET B 1 75 ? 13.648 18.938 8.609 1 97.12 75 MET B CA 1
ATOM 3390 C C . MET B 1 75 ? 14.086 19.891 7.496 1 97.12 75 MET B C 1
ATOM 3392 O O . MET B 1 75 ? 13.891 19.594 6.316 1 97.12 75 MET B O 1
ATOM 3396 N N . LYS B 1 76 ? 14.641 20.969 7.883 1 96.69 76 LYS B N 1
ATOM 3397 C CA . LYS B 1 76 ? 15.141 21.922 6.891 1 96.69 76 LYS B CA 1
ATOM 3398 C C . LYS B 1 76 ? 16.266 21.312 6.066 1 96.69 76 LYS B C 1
ATOM 3400 O O . LYS B 1 76 ? 16.312 21.469 4.844 1 96.69 76 LYS B O 1
ATOM 3405 N N . ARG B 1 77 ? 17.109 20.641 6.707 1 96.5 77 ARG B N 1
ATOM 3406 C CA . ARG B 1 77 ? 18.266 20.016 6.059 1 96.5 77 ARG B CA 1
ATOM 3407 C C . ARG B 1 77 ? 17.828 19.078 4.945 1 96.5 77 ARG B C 1
ATOM 3409 O O . ARG B 1 77 ? 18.422 19.047 3.871 1 96.5 77 ARG B O 1
ATOM 3416 N N . ILE B 1 78 ? 16.766 18.312 5.141 1 97.62 78 ILE B N 1
ATOM 3417 C CA . ILE B 1 78 ? 16.359 17.281 4.199 1 97.62 78 ILE B CA 1
ATOM 3418 C C . ILE B 1 78 ? 15.258 17.812 3.285 1 97.62 78 ILE B C 1
ATOM 3420 O O . ILE B 1 78 ? 14.695 17.062 2.486 1 97.62 78 ILE B O 1
ATOM 3424 N N . GLY B 1 79 ? 14.867 19.062 3.477 1 97.25 79 GLY B N 1
ATOM 3425 C CA . GLY B 1 79 ? 13.938 19.734 2.586 1 97.25 79 GLY B CA 1
ATOM 3426 C C . GLY B 1 79 ? 12.484 19.453 2.912 1 97.25 79 GLY B C 1
ATOM 3427 O O . GLY B 1 79 ? 11.617 19.547 2.043 1 97.25 79 GLY B O 1
ATOM 3428 N N . TRP B 1 80 ? 12.156 18.984 4.102 1 96.75 80 TRP B N 1
ATOM 3429 C CA . TRP B 1 80 ? 10.789 18.766 4.543 1 96.75 80 TRP B CA 1
ATOM 3430 C C . TRP B 1 80 ? 10.227 20.016 5.223 1 96.75 80 TRP B C 1
ATOM 3432 O O . TRP B 1 80 ? 10.297 20.156 6.445 1 96.75 80 TRP B O 1
ATOM 3442 N N . LYS B 1 81 ? 9.703 20.891 4.469 1 95.19 81 LYS B N 1
ATOM 3443 C CA . LYS B 1 81 ? 9.062 22.031 5.109 1 95.19 81 LYS B CA 1
ATOM 3444 C C . LYS B 1 81 ? 8.008 21.562 6.113 1 95.19 81 LYS B C 1
ATOM 3446 O O . LYS B 1 81 ? 7.293 20.594 5.871 1 95.19 81 LYS B O 1
ATOM 3451 N N . LEU B 1 82 ? 7.961 22.281 7.227 1 95.69 82 LEU B N 1
ATOM 3452 C CA . LEU B 1 82 ? 6.965 21.938 8.234 1 95.69 82 LEU B CA 1
ATOM 3453 C C . LEU B 1 82 ? 5.551 22.172 7.703 1 95.69 82 LEU B C 1
ATOM 3455 O O . LEU B 1 82 ? 5.25 23.25 7.191 1 95.69 82 LEU B O 1
ATOM 3459 N N . GLU B 1 83 ? 4.789 21.141 7.75 1 96.69 83 GLU B N 1
ATOM 3460 C CA . GLU B 1 83 ? 3.387 21.266 7.367 1 96.69 83 GLU B CA 1
ATOM 3461 C C . GLU B 1 83 ? 2.645 22.219 8.297 1 96.69 83 GLU B C 1
ATOM 3463 O O . GLU B 1 83 ? 1.932 23.109 7.828 1 96.69 83 GLU B O 1
ATOM 3468 N N . PHE B 1 84 ? 2.814 22.094 9.523 1 97.94 84 PHE B N 1
ATOM 3469 C CA . PHE B 1 84 ? 2.35 22.984 10.586 1 97.94 84 PHE B CA 1
ATOM 3470 C C . PHE B 1 84 ? 2.902 22.547 11.938 1 97.94 84 PHE B C 1
ATOM 3472 O O . PHE B 1 84 ? 3.359 21.406 12.094 1 97.94 84 PHE B O 1
ATOM 3479 N N . ILE B 1 85 ? 2.973 23.5 12.828 1 97.5 85 ILE B N 1
ATOM 3480 C CA . ILE B 1 85 ? 3.191 23.203 14.242 1 97.5 85 ILE B CA 1
ATOM 3481 C C . ILE B 1 85 ? 1.889 22.719 14.875 1 97.5 85 ILE B C 1
ATOM 3483 O O . ILE B 1 85 ? 0.847 23.359 14.742 1 97.5 85 ILE B O 1
ATOM 3487 N N . SER B 1 86 ? 1.982 21.578 15.43 1 96.44 86 SER B N 1
ATOM 3488 C CA . SER B 1 86 ? 0.764 20.953 15.945 1 96.44 86 SER B CA 1
ATOM 3489 C C . SER B 1 86 ? 0.951 20.469 17.375 1 96.44 86 SER B C 1
ATOM 3491 O O . SER B 1 86 ? 2.08 20.375 17.859 1 96.44 86 SER B O 1
ATOM 3493 N N . GLY B 1 87 ? -0.157 20.328 17.906 1 89.25 87 GLY B N 1
ATOM 3494 C CA . GLY B 1 87 ? -0.286 19.797 19.25 1 89.25 87 GLY B CA 1
ATOM 3495 C C . GLY B 1 87 ? -1.729 19.656 19.703 1 89.25 87 GLY B C 1
ATOM 3496 O O . GLY B 1 87 ? -2.648 20.078 19 1 89.25 87 GLY B O 1
ATOM 3497 N N . GLY B 1 88 ? -2.068 18.797 20.562 1 87.12 88 GLY B N 1
ATOM 3498 C CA . GLY B 1 88 ? -3.391 18.781 21.172 1 87.12 88 GLY B CA 1
ATOM 3499 C C . GLY B 1 88 ? -3.822 20.125 21.719 1 87.12 88 GLY B C 1
ATOM 3500 O O . GLY B 1 88 ? -3.049 21.094 21.703 1 87.12 88 GLY B O 1
ATOM 3501 N N . TYR B 1 89 ? -5.031 20.266 22.109 1 87 89 TYR B N 1
ATOM 3502 C CA . TYR B 1 89 ? -5.551 21.484 22.719 1 87 89 TYR B CA 1
ATOM 3503 C C . TYR B 1 89 ? -4.891 21.75 24.062 1 87 89 TYR B C 1
ATOM 3505 O O . TYR B 1 89 ? -4.52 20.812 24.766 1 87 89 TYR B O 1
ATOM 3513 N N . GLY B 1 90 ? -4.656 23.109 24.328 1 86.25 90 GLY B N 1
ATOM 3514 C CA . GLY B 1 90 ? -4.273 23.375 25.703 1 86.25 90 GLY B CA 1
ATOM 3515 C C . GLY B 1 90 ? -2.988 24.172 25.812 1 86.25 90 GLY B C 1
ATOM 3516 O O . GLY B 1 90 ? -2.484 24.391 26.922 1 86.25 90 GLY B O 1
ATOM 3517 N N . TYR B 1 91 ? -2.457 24.656 24.797 1 91.25 91 TYR B N 1
ATOM 3518 C CA . TYR B 1 91 ? -1.24 25.469 24.844 1 91.25 91 TYR B CA 1
ATOM 3519 C C . TYR B 1 91 ? -1.564 26.922 25.109 1 91.25 91 TYR B C 1
ATOM 3521 O O . TYR B 1 91 ? -2.525 27.469 24.547 1 91.25 91 TYR B O 1
ATOM 3529 N N . LYS B 1 92 ? -0.706 27.484 25.938 1 90.94 92 LYS B N 1
ATOM 3530 C CA . LYS B 1 92 ? -0.847 28.922 26.203 1 90.94 92 LYS B CA 1
ATOM 3531 C C . LYS B 1 92 ? -0.242 29.75 25.078 1 90.94 92 LYS B C 1
ATOM 3533 O O . LYS B 1 92 ? 0.735 29.344 24.453 1 90.94 92 LYS B O 1
ATOM 3538 N N . THR B 1 93 ? -0.772 30.891 24.922 1 92.31 93 THR B N 1
ATOM 3539 C CA . THR B 1 93 ? -0.359 31.766 23.844 1 92.31 93 THR B CA 1
ATOM 3540 C C . THR B 1 93 ? 1.12 32.125 23.969 1 92.31 93 THR B C 1
ATOM 3542 O O . THR B 1 93 ? 1.836 32.188 22.953 1 92.31 93 THR B O 1
ATOM 3545 N N . GLU B 1 94 ? 1.547 32.344 25.188 1 91.69 94 GLU B N 1
ATOM 3546 C CA . GLU B 1 94 ? 2.943 32.719 25.406 1 91.69 94 GLU B CA 1
ATOM 3547 C C . GLU B 1 94 ? 3.883 31.594 24.953 1 91.69 94 GLU B C 1
ATOM 3549 O O . GLU B 1 94 ? 4.902 31.859 24.312 1 91.69 94 GLU B O 1
ATOM 3554 N N . GLU B 1 95 ? 3.508 30.406 25.344 1 92 95 GLU B N 1
ATOM 3555 C CA . GLU B 1 95 ? 4.309 29.25 24.953 1 92 95 GLU B CA 1
ATOM 3556 C C . GLU B 1 95 ? 4.328 29.078 23.438 1 92 95 GLU B C 1
ATOM 3558 O O . GLU B 1 95 ? 5.363 28.734 22.859 1 92 95 GLU B O 1
ATOM 3563 N N . LEU B 1 96 ? 3.193 29.297 22.844 1 94.88 96 LEU B N 1
ATOM 3564 C CA . LEU B 1 96 ? 3.088 29.203 21.391 1 94.88 96 LEU B CA 1
ATOM 3565 C C . LEU B 1 96 ? 3.949 30.25 20.719 1 94.88 96 LEU B C 1
ATOM 3567 O O . LEU B 1 96 ? 4.676 29.953 19.766 1 94.88 96 LEU B O 1
ATOM 3571 N N . ASN B 1 97 ? 3.887 31.484 21.203 1 95.5 97 ASN B N 1
ATOM 3572 C CA . ASN B 1 97 ? 4.68 32.562 20.625 1 95.5 97 ASN B CA 1
ATOM 3573 C C . ASN B 1 97 ? 6.172 32.25 20.672 1 95.5 97 ASN B C 1
ATOM 3575 O O . ASN B 1 97 ? 6.891 32.469 19.688 1 95.5 97 ASN B O 1
ATOM 3579 N N . ASP B 1 98 ? 6.602 31.781 21.828 1 96.62 98 ASP B N 1
ATOM 3580 C CA . ASP B 1 98 ? 8.008 31.422 21.969 1 96.62 98 ASP B CA 1
ATOM 3581 C C . ASP B 1 98 ? 8.398 30.344 20.953 1 96.62 98 ASP B C 1
ATOM 3583 O O . ASP B 1 98 ? 9.422 30.453 20.281 1 96.62 98 ASP B O 1
ATOM 3587 N N . THR B 1 99 ? 7.605 29.297 20.875 1 96.69 99 THR B N 1
ATOM 3588 C CA . THR B 1 99 ? 7.879 28.172 19.984 1 96.69 99 THR B CA 1
ATOM 3589 C C . THR B 1 99 ? 7.879 28.641 18.531 1 96.69 99 THR B C 1
ATOM 3591 O O . THR B 1 99 ? 8.781 28.297 17.766 1 96.69 99 THR B O 1
ATOM 3594 N N . ILE B 1 100 ? 6.895 29.453 18.141 1 96.75 100 ILE B N 1
ATOM 3595 C CA . ILE B 1 100 ? 6.758 29.953 16.781 1 96.75 100 ILE B CA 1
ATOM 3596 C C . ILE B 1 100 ? 7.996 30.766 16.406 1 96.75 100 ILE B C 1
ATOM 3598 O O . ILE B 1 100 ? 8.578 30.578 15.336 1 96.75 100 ILE B O 1
ATOM 3602 N N . GLU B 1 101 ? 8.391 31.656 17.266 1 97.25 101 GLU B N 1
ATOM 3603 C CA . GLU B 1 101 ? 9.555 32.5 17.016 1 97.25 101 GLU B CA 1
ATOM 3604 C C . GLU B 1 101 ? 10.812 31.656 16.797 1 97.25 101 GLU B C 1
ATOM 3606 O O . GLU B 1 101 ? 11.531 31.859 15.82 1 97.25 101 GLU B O 1
ATOM 3611 N N . MET B 1 102 ? 11.047 30.734 17.688 1 98 102 MET B N 1
ATOM 3612 C CA . MET B 1 102 ? 12.273 29.953 17.625 1 98 102 MET B CA 1
ATOM 3613 C C . MET B 1 102 ? 12.281 29.047 16.406 1 98 102 MET B C 1
ATOM 3615 O O . MET B 1 102 ? 13.289 28.953 15.695 1 98 102 MET B O 1
ATOM 3619 N N . VAL B 1 103 ? 11.156 28.359 16.141 1 98 103 VAL B N 1
ATOM 3620 C CA . VAL B 1 103 ? 11.07 27.453 15 1 98 103 VAL B CA 1
ATOM 3621 C C . VAL B 1 103 ? 11.18 28.25 13.695 1 98 103 VAL B C 1
ATOM 3623 O O . VAL B 1 103 ? 11.891 27.844 12.773 1 98 103 VAL B O 1
ATOM 3626 N N . SER B 1 104 ? 10.477 29.391 13.617 1 97.81 104 SER B N 1
ATOM 3627 C CA . SER B 1 104 ? 10.555 30.234 12.422 1 97.81 104 SER B CA 1
ATOM 3628 C C . SER B 1 104 ? 11.977 30.719 12.18 1 97.81 104 SER B C 1
ATOM 3630 O O . SER B 1 104 ? 12.438 30.781 11.039 1 97.81 104 SER B O 1
ATOM 3632 N N . TYR B 1 105 ? 12.602 31.094 13.234 1 97.19 105 TYR B N 1
ATOM 3633 C CA . TYR B 1 105 ? 13.977 31.578 13.133 1 97.19 105 TYR B CA 1
ATOM 3634 C C . TYR B 1 105 ? 14.891 30.484 12.586 1 97.19 105 TYR B C 1
ATOM 3636 O O . TYR B 1 105 ? 15.68 30.719 11.664 1 97.19 105 TYR B O 1
ATOM 3644 N N . ILE B 1 106 ? 14.758 29.297 13.133 1 96.44 106 ILE B N 1
ATOM 3645 C CA . ILE B 1 106 ? 15.586 28.172 12.719 1 96.44 106 ILE B CA 1
ATOM 3646 C C . ILE B 1 106 ? 15.281 27.812 11.266 1 96.44 106 ILE B C 1
ATOM 3648 O O . ILE B 1 106 ? 16.203 27.562 10.477 1 96.44 106 ILE B O 1
ATOM 3652 N N . GLN 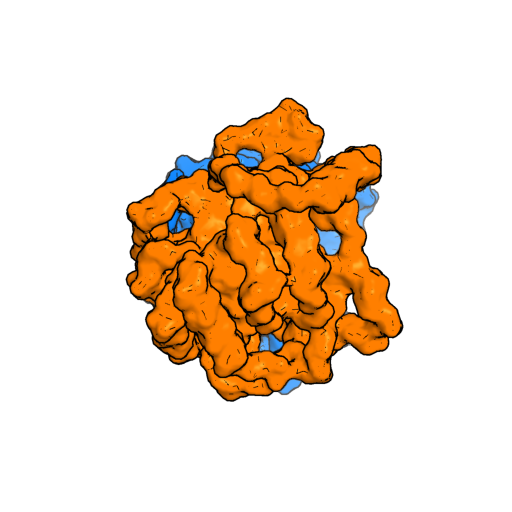B 1 107 ? 14.008 27.812 10.914 1 96.75 107 GLN B N 1
ATOM 3653 C CA . GLN B 1 107 ? 13.57 27.422 9.578 1 96.75 107 GLN B CA 1
ATOM 3654 C C . GLN B 1 107 ? 13.781 28.547 8.578 1 96.75 107 GLN B C 1
ATOM 3656 O O . GLN B 1 107 ? 13.781 28.328 7.363 1 96.75 107 GLN B O 1
ATOM 3661 N N . GLN B 1 108 ? 13.914 29.797 9.109 1 96.69 108 GLN B N 1
ATOM 3662 C CA . GLN B 1 108 ? 13.914 31 8.273 1 96.69 108 GLN B CA 1
ATOM 3663 C C . GLN B 1 108 ? 12.688 31.031 7.363 1 96.69 108 GLN B C 1
ATOM 3665 O O . GLN B 1 108 ? 12.805 31.297 6.164 1 96.69 108 GLN B O 1
ATOM 3670 N N . ALA B 1 109 ? 11.562 30.672 7.93 1 96.44 109 ALA B N 1
ATOM 3671 C CA . ALA B 1 109 ? 10.273 30.641 7.246 1 96.44 109 ALA B CA 1
ATOM 3672 C C . ALA B 1 109 ? 9.117 30.75 8.242 1 96.44 109 ALA B C 1
ATOM 3674 O O . ALA B 1 109 ? 9.188 30.203 9.344 1 96.44 109 ALA B O 1
ATOM 3675 N N . LYS B 1 110 ? 8.047 31.469 7.855 1 96.75 110 LYS B N 1
ATOM 3676 C CA . LYS B 1 110 ? 6.84 31.547 8.672 1 96.75 110 LYS B CA 1
ATOM 3677 C C . LYS B 1 110 ? 6.16 30.188 8.797 1 96.75 110 LYS B C 1
ATOM 3679 O O . LYS B 1 110 ? 6.359 29.312 7.945 1 96.75 110 LYS B O 1
ATOM 3684 N N . GLN B 1 111 ? 5.41 30.031 9.805 1 96.56 111 GLN B N 1
ATOM 3685 C CA . GLN B 1 111 ? 4.895 28.703 10.109 1 96.56 111 GLN B CA 1
ATOM 3686 C C . GLN B 1 111 ? 3.373 28.672 10 1 96.56 111 GLN B C 1
ATOM 3688 O O . GLN B 1 111 ? 2.713 29.703 10.078 1 96.56 111 GLN B O 1
ATOM 3693 N N . TYR B 1 112 ? 2.871 27.484 9.742 1 97.62 112 TYR B N 1
ATOM 3694 C CA . TYR B 1 112 ? 1.454 27.188 9.922 1 97.62 112 TYR B CA 1
ATOM 3695 C C . TYR B 1 112 ? 1.191 26.609 11.312 1 97.62 112 TYR B C 1
ATOM 3697 O O . TYR B 1 112 ? 2.041 25.922 11.875 1 97.62 112 TYR B O 1
ATOM 3705 N N . LEU B 1 113 ? 0.014 26.922 11.836 1 97.38 113 LEU B N 1
ATOM 3706 C CA . LEU B 1 113 ? -0.364 26.406 13.148 1 97.38 113 LEU B CA 1
ATOM 3707 C C . LEU B 1 113 ? -1.588 25.5 13.047 1 97.38 113 LEU B C 1
ATOM 3709 O O . LEU B 1 113 ? -2.51 25.781 12.273 1 97.38 113 LEU B O 1
ATOM 3713 N N . ASN B 1 114 ? -1.603 24.438 13.727 1 97.25 114 ASN B N 1
ATOM 3714 C CA . ASN B 1 114 ? -2.727 23.531 13.977 1 97.25 114 ASN B CA 1
ATOM 3715 C C . ASN B 1 114 ? -2.764 23.078 15.43 1 97.25 114 ASN B C 1
ATOM 3717 O O . ASN B 1 114 ? -2.406 21.938 15.734 1 97.25 114 ASN B O 1
ATOM 3721 N N . VAL B 1 115 ? -3.195 24.016 16.328 1 95.5 115 VAL B N 1
ATOM 3722 C CA . VAL B 1 115 ? -3.102 23.766 17.75 1 95.5 115 VAL B CA 1
ATOM 3723 C C . VAL B 1 115 ? -4.457 24.016 18.406 1 95.5 115 VAL B C 1
ATOM 3725 O O . VAL B 1 115 ? -4.535 24.531 19.531 1 95.5 115 VAL B O 1
ATOM 3728 N N . GLY B 1 116 ? -5.52 23.75 17.688 1 94.5 116 GLY B N 1
ATOM 3729 C CA . GLY B 1 116 ? -6.859 24 18.203 1 94.5 116 GLY B CA 1
ATOM 3730 C C . GLY B 1 116 ? -7.34 25.422 17.953 1 94.5 116 GLY B C 1
ATOM 3731 O O . GLY B 1 116 ? -6.992 26.031 16.938 1 94.5 116 GLY B O 1
ATOM 3732 N N . ILE B 1 117 ? -8.25 25.875 18.812 1 94.12 117 ILE B N 1
ATOM 3733 C CA . ILE B 1 117 ? -8.797 27.219 18.688 1 94.12 117 ILE B CA 1
ATOM 3734 C C . ILE B 1 117 ? -7.812 28.234 19.266 1 94.12 117 ILE B C 1
ATOM 3736 O O . ILE B 1 117 ? -7.445 28.156 20.438 1 94.12 117 ILE B O 1
ATOM 3740 N N . ILE B 1 118 ? -7.426 29.156 18.438 1 91.19 118 ILE B N 1
ATOM 3741 C CA . ILE B 1 118 ? -6.359 30.094 18.781 1 91.19 118 ILE B CA 1
ATOM 3742 C C . ILE B 1 118 ? -6.957 31.469 19.078 1 91.19 118 ILE B C 1
ATOM 3744 O O . ILE B 1 118 ? -7.855 31.922 18.375 1 91.19 118 ILE B O 1
ATOM 3748 N N . ASP B 1 119 ? -6.371 32.094 20.047 1 88.06 119 ASP B N 1
ATOM 3749 C CA . ASP B 1 119 ? -6.633 33.5 20.328 1 88.06 119 ASP B CA 1
ATOM 3750 C C . ASP B 1 119 ? -5.652 34.406 19.562 1 88.06 119 ASP B C 1
ATOM 3752 O O . ASP B 1 119 ? -4.535 34.625 20.031 1 88.06 119 ASP B O 1
ATOM 3756 N N . PHE B 1 120 ? -6.051 35.062 18.547 1 90.75 120 PHE B N 1
ATOM 3757 C CA . PHE B 1 120 ? -5.18 35.781 17.625 1 90.75 120 PHE B CA 1
ATOM 3758 C C . PHE B 1 120 ? -4.707 37.094 18.234 1 90.75 120 PHE B C 1
ATOM 3760 O O . PHE B 1 120 ? -3.654 37.625 17.859 1 90.75 120 PHE B O 1
ATOM 3767 N N . GLU B 1 121 ? -5.469 37.625 19.125 1 88.44 121 GLU B N 1
ATOM 3768 C CA . GLU B 1 121 ? -5.164 38.938 19.703 1 88.44 121 GLU B CA 1
ATOM 3769 C C . GLU B 1 121 ? -3.824 38.906 20.438 1 88.44 121 GLU B C 1
ATOM 3771 O O . GLU B 1 121 ? -3.113 39.906 20.469 1 88.44 121 GLU B O 1
ATOM 3776 N N . ASN B 1 122 ? -3.479 37.781 20.922 1 88.69 122 ASN B N 1
ATOM 3777 C CA . ASN B 1 122 ? -2.264 37.688 21.734 1 88.69 122 ASN B CA 1
ATOM 3778 C C . ASN B 1 122 ? -1.172 36.906 21.016 1 88.69 122 ASN B C 1
ATOM 3780 O O . ASN B 1 122 ? -0.118 36.625 21.594 1 88.69 122 ASN B O 1
ATOM 3784 N N . LEU B 1 123 ? -1.419 36.531 19.828 1 90.81 123 LEU B N 1
ATOM 3785 C CA . LEU B 1 123 ? -0.448 35.75 19.062 1 90.81 123 LEU B CA 1
ATOM 3786 C C . LEU B 1 123 ? 0.392 36.656 18.172 1 90.81 123 LEU B C 1
ATOM 3788 O O . LEU B 1 123 ? -0.131 37.594 17.562 1 90.81 123 LEU B O 1
ATOM 3792 N N . ASN B 1 124 ? 1.72 36.438 18.109 1 87.94 124 ASN B N 1
ATOM 3793 C CA . ASN B 1 124 ? 2.58 37.156 17.188 1 87.94 124 ASN B CA 1
ATOM 3794 C C . ASN B 1 124 ? 2.373 36.688 15.75 1 87.94 124 ASN B C 1
ATOM 3796 O O . ASN B 1 124 ? 3.057 35.781 15.281 1 87.94 124 ASN B O 1
ATOM 3800 N N . LEU B 1 125 ? 1.657 37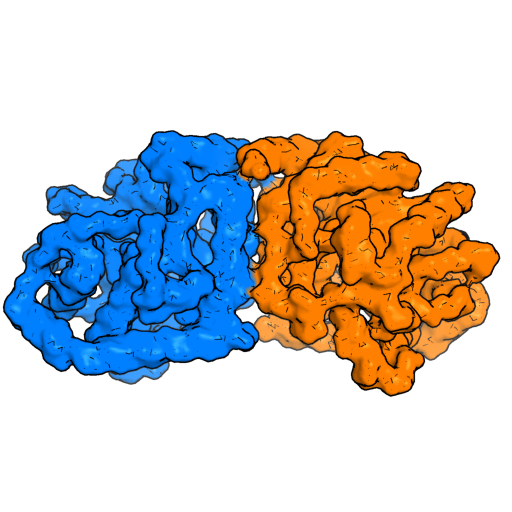.344 14.992 1 92.25 125 LEU B N 1
ATOM 3801 C CA . LEU B 1 125 ? 1.208 36.969 13.664 1 92.25 125 LEU B CA 1
ATOM 3802 C C . LEU B 1 125 ? 2.305 37.188 12.625 1 92.25 125 LEU B C 1
ATOM 3804 O O . LEU B 1 125 ? 2.234 36.688 11.516 1 92.25 125 LEU B O 1
ATOM 3808 N N . ASN B 1 126 ? 3.311 37.938 13.016 1 92.62 126 ASN B N 1
ATOM 3809 C CA . ASN B 1 126 ? 4.367 38.281 12.062 1 92.62 126 ASN B CA 1
ATOM 3810 C C . ASN B 1 126 ? 5.133 37.031 11.609 1 92.62 126 ASN B C 1
ATOM 3812 O O . ASN B 1 126 ? 5.742 37.031 10.539 1 92.62 126 ASN B O 1
ATOM 3816 N N . ASN B 1 127 ? 5.117 36 12.438 1 95.44 127 ASN B N 1
ATOM 3817 C CA . ASN B 1 127 ? 5.852 34.781 12.117 1 95.44 127 ASN B CA 1
ATOM 3818 C C . ASN B 1 127 ? 4.906 33.625 11.734 1 95.44 127 ASN B C 1
ATOM 3820 O O . ASN B 1 127 ? 5.312 32.469 11.703 1 95.44 127 ASN B O 1
ATOM 3824 N N . ILE B 1 128 ? 3.688 33.969 11.453 1 95.94 128 ILE B N 1
ATOM 3825 C CA . ILE B 1 128 ? 2.691 32.969 11.102 1 95.94 128 ILE B CA 1
ATOM 3826 C C . ILE B 1 128 ? 2.248 33.156 9.656 1 95.94 128 ILE B C 1
ATOM 3828 O O . ILE B 1 128 ? 1.887 34.281 9.25 1 95.94 128 ILE B O 1
ATOM 3832 N N . GLU B 1 129 ? 2.377 32.125 8.914 1 96.44 129 GLU B N 1
ATOM 3833 C CA . GLU B 1 129 ? 1.913 32.156 7.531 1 96.44 129 GLU B CA 1
ATOM 3834 C C . GLU B 1 129 ? 0.422 31.828 7.445 1 96.44 129 GLU B C 1
ATOM 3836 O O . GLU B 1 129 ? -0.294 32.406 6.633 1 96.44 129 GLU B O 1
ATOM 3841 N N . GLY B 1 130 ? 0.011 30.922 8.281 1 97.88 130 GLY B N 1
ATOM 3842 C CA . GLY B 1 130 ? -1.385 30.531 8.195 1 97.88 130 GLY B CA 1
ATOM 3843 C C . GLY B 1 130 ? -1.827 29.656 9.352 1 97.88 130 GLY B C 1
ATOM 3844 O O . GLY B 1 130 ? -1.026 29.328 10.227 1 97.88 130 GLY B O 1
ATOM 3845 N N . VAL B 1 131 ? -3.139 29.375 9.359 1 97.94 131 VAL B N 1
ATOM 3846 C CA . VAL B 1 131 ? -3.773 28.578 10.406 1 97.94 131 VAL B CA 1
ATOM 3847 C C . VAL B 1 131 ? -4.602 27.453 9.766 1 97.94 131 VAL B C 1
ATOM 3849 O O . VAL B 1 131 ? -5.297 27.672 8.773 1 97.94 131 VAL B O 1
ATOM 3852 N N . VAL B 1 132 ? -4.461 26.281 10.336 1 98.38 132 VAL B N 1
ATOM 3853 C CA . VAL B 1 132 ? -5.199 25.109 9.859 1 98.38 132 VAL B CA 1
ATOM 3854 C C . VAL B 1 132 ? -6.203 24.672 10.914 1 98.38 132 VAL B C 1
ATOM 3856 O O . VAL B 1 132 ? -5.875 24.609 12.102 1 98.38 132 VAL B O 1
ATOM 3859 N N . GLY B 1 133 ? -7.406 24.422 10.461 1 97.94 133 GLY B N 1
ATOM 3860 C CA . GLY B 1 133 ? -8.414 23.828 11.328 1 97.94 133 GLY B CA 1
ATOM 3861 C C . GLY B 1 133 ? -8.586 22.344 11.109 1 97.94 133 GLY B C 1
ATOM 3862 O O . GLY B 1 133 ? -8.828 21.891 9.984 1 97.94 133 GLY B O 1
ATOM 3863 N N . ALA B 1 134 ? -8.477 21.578 12.164 1 97.25 134 ALA B N 1
ATOM 3864 C CA . ALA B 1 134 ? -8.695 20.141 12.102 1 97.25 134 ALA B CA 1
ATOM 3865 C C . ALA B 1 134 ? -10.188 19.812 12.07 1 97.25 134 ALA B C 1
ATOM 3867 O O . ALA B 1 134 ? -10.781 19.5 13.109 1 97.25 134 ALA B O 1
ATOM 3868 N N . VAL B 1 135 ? -10.766 19.781 10.93 1 97.81 135 VAL B N 1
ATOM 3869 C CA . VAL B 1 135 ? -12.188 19.5 10.742 1 97.81 135 VAL B CA 1
ATOM 3870 C C . VAL B 1 135 ? -12.438 18 10.898 1 97.81 135 VAL B C 1
ATOM 3872 O O . VAL B 1 135 ? -13.438 17.594 11.5 1 97.81 135 VAL B O 1
ATOM 3875 N N . GLU B 1 136 ? -11.609 17.234 10.344 1 97.81 136 GLU B N 1
ATOM 3876 C CA . GLU B 1 136 ? -11.594 15.773 10.461 1 97.81 136 GLU B CA 1
ATOM 3877 C C . GLU B 1 136 ? -12.625 15.133 9.539 1 97.81 136 GLU B C 1
ATOM 3879 O O . GLU B 1 136 ? -12.281 14.336 8.664 1 97.81 136 GLU B O 1
ATOM 3884 N N . THR B 1 137 ? -13.867 15.469 9.68 1 98.12 137 THR B N 1
ATOM 3885 C CA . THR B 1 137 ? -14.891 15.008 8.75 1 98.12 137 THR B CA 1
ATOM 3886 C C . THR B 1 137 ? -15.945 16.078 8.531 1 98.12 137 THR B C 1
ATOM 3888 O O . THR B 1 137 ? -16.312 16.812 9.461 1 98.12 137 THR B O 1
ATOM 3891 N N . VAL B 1 138 ? -16.5 16.125 7.34 1 97.5 138 VAL B N 1
ATOM 3892 C CA . VAL B 1 138 ? -17.375 17.219 6.961 1 97.5 138 VAL B CA 1
ATOM 3893 C C . VAL B 1 138 ? -18.828 16.797 7.137 1 97.5 138 VAL B C 1
ATOM 3895 O O . VAL B 1 138 ? -19.734 17.641 7.113 1 97.5 138 VAL B O 1
ATOM 3898 N N . ASN B 1 139 ? -19.047 15.508 7.23 1 97.56 139 ASN B N 1
ATOM 3899 C CA . ASN B 1 139 ? -20.406 15.055 7.535 1 97.56 139 ASN B CA 1
ATOM 3900 C C . ASN B 1 139 ? -20.828 15.469 8.938 1 97.56 139 ASN B C 1
ATOM 3902 O O . ASN B 1 139 ? -20.219 15.055 9.93 1 97.56 139 ASN B O 1
ATOM 3906 N N . PRO B 1 140 ? -21.906 16.234 9.039 1 97.06 140 PRO B N 1
ATOM 3907 C CA . PRO B 1 140 ? -22.234 16.812 10.344 1 97.06 140 PRO B CA 1
ATOM 3908 C C . PRO B 1 140 ? -22.547 15.742 11.398 1 97.06 140 PRO B C 1
ATOM 3910 O O . PRO B 1 140 ? -22.141 15.867 12.555 1 97.06 140 PRO B O 1
ATOM 3913 N N . LYS B 1 141 ? -23.312 14.781 11.031 1 97.5 141 LYS B N 1
ATOM 3914 C CA . LYS B 1 141 ? -23.656 13.719 11.977 1 97.5 141 LYS B CA 1
ATOM 3915 C C . LYS B 1 141 ? -22.422 12.945 12.414 1 97.5 141 LYS B C 1
ATOM 3917 O O . LYS B 1 141 ? -22.234 12.688 13.602 1 97.5 141 LYS B O 1
ATOM 3922 N N . LEU B 1 142 ? -21.609 12.594 11.445 1 97.94 142 LEU B N 1
ATOM 3923 C CA . LEU B 1 142 ? -20.375 11.883 11.734 1 97.94 142 LEU B CA 1
ATOM 3924 C C . LEU B 1 142 ? -19.453 12.742 12.594 1 97.94 142 LEU B C 1
ATOM 3926 O O . LEU B 1 142 ? -18.812 12.242 13.523 1 97.94 142 LEU B O 1
ATOM 3930 N N . HIS B 1 143 ? -19.375 14.016 12.312 1 98.31 143 HIS B N 1
ATOM 3931 C CA . HIS B 1 143 ? -18.516 14.938 13.047 1 98.31 143 HIS B CA 1
ATOM 3932 C C . HIS B 1 143 ? -18.938 15.023 14.516 1 98.31 143 HIS B C 1
ATOM 3934 O O . HIS B 1 143 ? -18.109 14.93 15.414 1 98.31 143 HIS B O 1
ATOM 3940 N N . GLU B 1 144 ? -20.234 15.203 14.734 1 97.69 144 GLU B N 1
ATOM 3941 C CA . GLU B 1 144 ? -20.75 15.289 16.094 1 97.69 144 GLU B CA 1
ATOM 3942 C C . GLU B 1 144 ? -20.438 14.023 16.891 1 97.69 144 GLU B C 1
ATOM 3944 O O . GLU B 1 144 ? -20.109 14.094 18.078 1 97.69 144 GLU B O 1
ATOM 3949 N N . GLU B 1 145 ? -20.5 12.93 16.25 1 97.94 145 GLU B N 1
ATOM 3950 C CA . GLU B 1 145 ? -20.266 11.648 16.891 1 97.94 145 GLU B CA 1
ATOM 3951 C C . GLU B 1 145 ? -18.781 11.453 17.203 1 97.94 145 GLU B C 1
ATOM 3953 O O . GLU B 1 145 ? -18.422 10.992 18.297 1 97.94 145 GLU B O 1
ATOM 3958 N N . LEU B 1 146 ? -17.906 11.828 16.281 1 98.25 146 LEU B N 1
ATOM 3959 C CA . LEU B 1 146 ? -16.484 11.453 16.359 1 98.25 146 LEU B CA 1
ATOM 3960 C C . LEU B 1 146 ? -15.672 12.562 17.016 1 98.25 146 LEU B C 1
ATOM 3962 O O . LEU B 1 146 ? -14.578 12.32 17.531 1 98.25 146 LEU B O 1
ATOM 3966 N N . CYS B 1 147 ? -16.172 13.766 16.922 1 97.62 147 CYS B N 1
ATOM 3967 C CA . CYS B 1 147 ? -15.477 14.922 17.469 1 97.62 147 CYS B CA 1
ATOM 3968 C C . CYS B 1 147 ? -16.391 15.742 18.359 1 97.62 147 CYS B C 1
ATOM 3970 O O . CYS B 1 147 ? -16.531 16.953 18.172 1 97.62 147 CYS B O 1
ATOM 3972 N N . PRO B 1 148 ? -16.859 15.188 19.406 1 96.56 148 PRO B N 1
ATOM 3973 C CA . PRO B 1 148 ? -17.875 15.883 20.203 1 96.56 148 PRO B CA 1
ATOM 3974 C C . PRO B 1 148 ? -17.328 17.125 20.906 1 96.56 148 PRO B C 1
ATOM 3976 O O . PRO B 1 148 ? -18.078 18.062 21.188 1 96.56 148 PRO B O 1
ATOM 3979 N N . GLY B 1 149 ? -16.094 17.188 21.219 1 95.31 149 GLY B N 1
ATOM 3980 C CA . GLY B 1 149 ? -15.508 18.328 21.906 1 95.31 149 GLY B CA 1
ATOM 3981 C C . GLY B 1 149 ? -15.047 19.422 20.969 1 95.31 149 GLY B C 1
ATOM 3982 O O . GLY B 1 149 ? -14.492 20.438 21.406 1 95.31 149 GLY B O 1
ATOM 3983 N N . LYS B 1 150 ? -15.25 19.266 19.625 1 95.19 150 LYS B N 1
ATOM 3984 C CA . LYS B 1 150 ? -14.773 20.188 18.609 1 95.19 150 LYS B CA 1
ATOM 3985 C C . LYS B 1 150 ? -15.906 20.625 17.672 1 95.19 150 LYS B C 1
ATOM 3987 O O . LYS B 1 150 ? -15.891 20.297 16.484 1 95.19 150 LYS B O 1
ATOM 3992 N N . PRO B 1 151 ? -16.812 21.406 18.234 1 95.06 151 PRO B N 1
ATOM 3993 C CA . PRO B 1 151 ? -17.828 21.875 17.312 1 95.06 151 PRO B CA 1
ATOM 3994 C C . PRO B 1 151 ? -17.25 22.562 16.078 1 95.06 151 PRO B C 1
ATOM 3996 O O . PRO B 1 151 ? -16.344 23.391 16.203 1 95.06 151 PRO B O 1
ATOM 3999 N N . LEU B 1 152 ? -17.797 22.266 14.93 1 96.62 152 LEU B N 1
ATOM 4000 C CA . LEU B 1 152 ? -17.266 22.75 13.664 1 96.62 152 LEU B CA 1
ATOM 4001 C C . LEU B 1 152 ? -17.391 24.266 13.57 1 96.62 152 LEU B C 1
ATOM 4003 O O . LEU B 1 152 ? -16.547 24.922 12.961 1 96.62 152 LEU B O 1
ATOM 4007 N N . SER B 1 153 ? -18.422 24.844 14.188 1 96.69 153 SER B N 1
ATOM 4008 C CA . SER B 1 153 ? -18.656 26.281 14.164 1 96.69 153 SER B CA 1
ATOM 4009 C C . SER B 1 153 ? -17.469 27.047 14.719 1 96.69 153 SER B C 1
ATOM 4011 O O . SER B 1 153 ? -17.109 28.109 14.203 1 96.69 153 SER B O 1
ATOM 4013 N N . ASN B 1 154 ? -16.844 26.516 15.781 1 96.62 154 ASN B N 1
ATOM 4014 C CA . ASN B 1 154 ? -15.688 27.172 16.375 1 96.62 154 ASN B CA 1
ATOM 4015 C C . ASN B 1 154 ? -14.516 27.234 15.391 1 96.62 154 ASN B C 1
ATOM 4017 O O . ASN B 1 154 ? -13.836 28.25 15.289 1 96.62 154 ASN B O 1
ATOM 4021 N N . THR B 1 155 ? -14.336 26.109 14.719 1 97.19 155 THR B N 1
ATOM 4022 C CA . THR B 1 155 ? -13.266 26.047 13.727 1 97.19 155 THR B CA 1
ATOM 4023 C C . THR B 1 155 ? -13.531 27.016 12.578 1 97.19 155 THR B C 1
ATOM 4025 O O . THR B 1 155 ? -12.625 27.734 12.141 1 97.19 155 THR B O 1
ATOM 4028 N N . LYS B 1 156 ? -14.742 27.062 12.117 1 97.88 156 LYS B N 1
ATOM 4029 C CA . LYS B 1 156 ? -15.109 27.953 11.031 1 97.88 156 LYS B CA 1
ATOM 4030 C C . LYS B 1 156 ? -14.883 29.422 11.422 1 97.88 156 LYS B C 1
ATOM 4032 O O . LYS B 1 156 ? -14.312 30.188 10.641 1 97.88 156 LYS B O 1
ATOM 4037 N N . GLU B 1 157 ? -15.336 29.75 12.586 1 97.81 157 GLU B N 1
ATOM 4038 C CA . GLU B 1 157 ? -15.172 31.125 13.062 1 97.81 157 GLU B CA 1
ATOM 4039 C C . GLU B 1 157 ? -13.703 31.5 13.172 1 97.81 157 GLU B C 1
ATOM 4041 O O . GLU B 1 157 ? -13.305 32.594 12.781 1 97.81 157 GLU B O 1
ATOM 4046 N N . MET B 1 158 ? -12.922 30.594 13.68 1 97.44 158 MET B N 1
ATOM 4047 C CA . MET B 1 158 ? -11.492 30.844 13.812 1 97.44 158 MET B CA 1
ATOM 4048 C C . MET B 1 158 ? -10.852 31.094 12.453 1 97.44 158 MET B C 1
ATOM 4050 O O . MET B 1 158 ? -10.07 32.031 12.281 1 97.44 158 MET B O 1
ATOM 4054 N N . LEU B 1 159 ? -11.219 30.25 11.469 1 98.5 159 LEU B N 1
ATOM 4055 C CA . LEU B 1 159 ? -10.617 30.359 10.148 1 98.5 159 LEU B CA 1
ATOM 4056 C C . LEU B 1 159 ? -11.047 31.641 9.445 1 98.5 159 LEU B C 1
ATOM 4058 O O . LEU B 1 159 ? -10.25 32.281 8.742 1 98.5 159 LEU B O 1
ATOM 4062 N N . LYS B 1 160 ? -12.281 32.062 9.656 1 98.06 160 LYS B N 1
ATOM 4063 C CA . LYS B 1 160 ? -12.75 33.312 9.094 1 98.06 160 LYS B CA 1
ATOM 4064 C C . LYS B 1 160 ? -11.992 34.5 9.703 1 98.06 160 LYS B C 1
ATOM 4066 O O . LYS B 1 160 ? -11.57 35.406 8.984 1 98.06 160 LYS B O 1
ATOM 4071 N N . LYS B 1 161 ? -11.859 34.469 11 1 97.06 161 LYS B N 1
ATOM 4072 C CA . LYS B 1 161 ? -11.102 35.5 11.68 1 97.06 161 LYS B CA 1
ATOM 4073 C C . LYS B 1 161 ? -9.664 35.562 11.18 1 97.06 161 LYS B C 1
ATOM 4075 O O . LYS B 1 161 ? -9.109 36.625 10.953 1 97.06 161 LYS B O 1
ATOM 4080 N N . ALA B 1 162 ? -9.047 34.344 11.039 1 97.44 162 ALA B N 1
ATOM 4081 C CA . ALA B 1 162 ? -7.68 34.281 10.531 1 97.44 162 ALA B CA 1
ATOM 4082 C C . ALA B 1 162 ? -7.574 34.906 9.141 1 97.44 162 ALA B C 1
ATOM 4084 O O . ALA B 1 162 ? -6.637 35.656 8.875 1 97.44 162 ALA B O 1
ATOM 4085 N N . LYS B 1 163 ? -8.523 34.594 8.32 1 96.38 163 LYS B N 1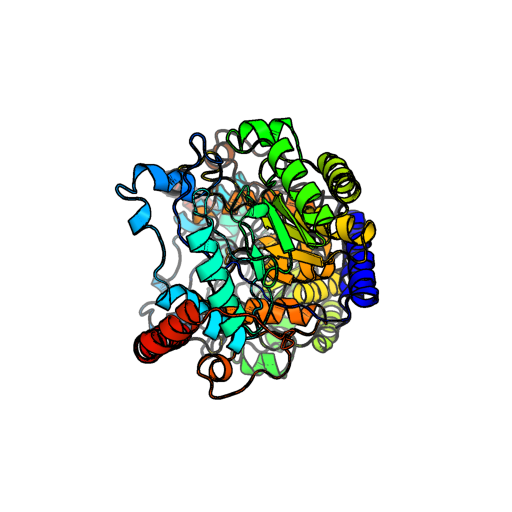
ATOM 4086 C CA . LYS B 1 163 ? -8.547 35.156 6.977 1 96.38 163 LYS B CA 1
ATOM 4087 C C . LYS B 1 163 ? -8.656 36.688 7.012 1 96.38 163 LYS B C 1
ATOM 4089 O O . LYS B 1 163 ? -7.977 37.375 6.254 1 96.38 163 LYS B O 1
ATOM 4094 N N . ASP B 1 164 ? -9.477 37.188 7.852 1 95.88 164 ASP B N 1
ATOM 4095 C CA . ASP B 1 164 ? -9.672 38.625 8 1 95.88 164 ASP B CA 1
ATOM 4096 C C . ASP B 1 164 ? -8.383 39.281 8.445 1 95.88 164 ASP B C 1
ATOM 4098 O O . ASP B 1 164 ? -8.164 40.469 8.164 1 95.88 164 ASP B O 1
ATOM 4102 N N . MET B 1 165 ? -7.551 38.562 9.086 1 95.75 165 MET B N 1
ATOM 4103 C CA . MET B 1 165 ? -6.289 39.094 9.594 1 95.75 165 MET B CA 1
ATOM 4104 C C . MET B 1 165 ? -5.176 38.906 8.562 1 95.75 165 MET B C 1
ATOM 4106 O O . MET B 1 165 ? -4.012 39.188 8.852 1 95.75 165 MET B O 1
ATOM 4110 N N . GLY B 1 166 ? -5.547 38.375 7.422 1 95.56 166 GLY B N 1
ATOM 4111 C CA . GLY B 1 166 ? -4.602 38.281 6.32 1 95.56 166 GLY B CA 1
ATOM 4112 C C . GLY B 1 166 ? -3.803 37 6.332 1 95.56 166 GLY B C 1
ATOM 4113 O O . GLY B 1 166 ? -2.82 36.875 5.602 1 95.56 166 GLY B O 1
ATOM 4114 N N . LEU B 1 167 ? -4.172 36 7.145 1 97.56 167 LEU B N 1
ATOM 4115 C CA . LEU B 1 167 ? -3.48 34.719 7.215 1 97.56 167 LEU B CA 1
ATOM 4116 C C . LEU B 1 167 ? -4.039 33.75 6.188 1 97.56 167 LEU B C 1
ATOM 4118 O O . LEU B 1 167 ? -5.199 33.844 5.789 1 97.56 167 LEU B O 1
ATOM 4122 N N . LYS B 1 168 ? -3.217 32.875 5.715 1 98.31 168 LYS B N 1
ATOM 4123 C CA . LYS B 1 168 ? -3.705 31.75 4.934 1 98.31 168 LYS B CA 1
ATOM 4124 C C . LYS B 1 168 ? -4.434 30.734 5.82 1 98.31 168 LYS B C 1
ATOM 4126 O O . LYS B 1 168 ? -4.152 30.641 7.016 1 98.31 168 LYS B O 1
ATOM 4131 N N . THR B 1 169 ? -5.371 30.062 5.242 1 98.75 169 THR B N 1
ATOM 4132 C CA . THR B 1 169 ? -6.168 29.125 6.031 1 98.75 169 THR B CA 1
ATOM 4133 C C . THR B 1 169 ? -6.273 27.781 5.328 1 98.75 169 THR B C 1
ATOM 4135 O O . THR B 1 169 ? -6.125 27.688 4.105 1 98.75 169 THR B O 1
ATOM 4138 N N . GLY B 1 170 ? -6.418 26.734 6.074 1 98.69 170 GLY B N 1
ATOM 4139 C CA . GLY B 1 170 ? -6.617 25.375 5.586 1 98.69 170 GLY B CA 1
ATOM 4140 C C . GLY B 1 170 ? -7.359 24.484 6.57 1 98.69 170 GLY B C 1
ATOM 4141 O O . GLY B 1 170 ? -7.656 24.906 7.691 1 98.69 170 GLY B O 1
ATOM 4142 N N . ILE B 1 171 ? -7.668 23.312 6.09 1 98.81 171 ILE B N 1
ATOM 4143 C CA . ILE B 1 171 ? -8.312 22.344 6.977 1 98.81 171 ILE B CA 1
ATOM 4144 C C . ILE B 1 171 ? -7.684 20.969 6.789 1 98.81 171 ILE B C 1
ATOM 4146 O O . ILE B 1 171 ? -7 20.719 5.793 1 98.81 171 ILE B O 1
ATOM 4150 N N . THR B 1 172 ? -7.875 20.156 7.734 1 98.44 172 THR B N 1
ATOM 4151 C CA . THR B 1 172 ? -7.512 18.734 7.664 1 98.44 172 THR B CA 1
ATOM 4152 C C . THR B 1 172 ? -8.758 17.859 7.676 1 98.44 172 THR B C 1
ATOM 4154 O O . THR B 1 172 ? -9.695 18.109 8.438 1 98.44 172 THR B O 1
ATOM 4157 N N . ILE B 1 173 ? -8.75 16.906 6.797 1 98.56 173 ILE B N 1
ATOM 4158 C CA . ILE B 1 173 ? -9.812 15.914 6.676 1 98.56 173 ILE B CA 1
ATOM 4159 C C . ILE B 1 173 ? -9.219 14.508 6.828 1 98.56 173 ILE B C 1
ATOM 4161 O O . ILE B 1 173 ? -8.164 14.211 6.273 1 98.56 173 ILE B O 1
ATOM 4165 N N . ILE B 1 174 ? -9.875 13.664 7.605 1 98.25 174 ILE B N 1
ATOM 4166 C CA . ILE B 1 174 ? -9.508 12.258 7.711 1 98.25 174 ILE B CA 1
ATOM 4167 C C . ILE B 1 174 ? -10.516 11.406 6.949 1 98.25 174 ILE B C 1
ATOM 4169 O O . ILE B 1 174 ? -11.719 11.492 7.195 1 98.25 174 ILE B O 1
ATOM 4173 N N . LEU B 1 175 ? -10.031 10.609 6.059 1 98.44 175 LEU B N 1
ATOM 4174 C CA . LEU B 1 175 ? -10.883 9.742 5.258 1 98.44 175 LEU B CA 1
ATOM 4175 C C . LEU B 1 175 ? -10.891 8.32 5.812 1 98.44 175 LEU B C 1
ATOM 4177 O O . LEU B 1 175 ? -9.859 7.836 6.293 1 98.44 175 LEU B O 1
ATOM 4181 N N . GLY B 1 176 ? -12.008 7.617 5.656 1 97.44 176 GLY B N 1
ATOM 4182 C CA . GLY B 1 176 ? -12.156 6.242 6.105 1 97.44 176 GLY B CA 1
ATOM 4183 C C . GLY B 1 176 ? -12.875 6.121 7.434 1 97.44 176 GLY B C 1
ATOM 4184 O O . GLY B 1 176 ? -12.734 5.113 8.133 1 97.44 176 GLY B O 1
ATOM 4185 N N . MET B 1 177 ? -13.602 7.137 7.828 1 97.62 177 MET B N 1
ATOM 4186 C CA . MET B 1 177 ? -14.227 7.133 9.148 1 97.62 177 MET B CA 1
ATOM 4187 C C . MET B 1 177 ? -15.727 6.879 9.039 1 97.62 177 MET B C 1
ATOM 4189 O O . MET B 1 177 ? -16.453 6.961 10.039 1 97.62 177 MET B O 1
ATOM 4193 N N . GLY B 1 178 ? -16.188 6.648 7.848 1 97.06 178 GLY B N 1
ATOM 4194 C CA . GLY B 1 178 ? -17.609 6.387 7.656 1 97.06 178 GLY B CA 1
ATOM 4195 C C . GLY B 1 178 ? -18.25 7.328 6.66 1 97.06 178 GLY B C 1
ATOM 4196 O O . GLY B 1 178 ? -19.438 7.168 6.324 1 97.06 178 GLY B O 1
ATOM 4197 N N . GLU B 1 179 ? -17.5 8.305 6.164 1 97.69 179 GLU B N 1
ATOM 4198 C CA . GLU B 1 179 ? -18 9.219 5.148 1 97.69 179 GLU B CA 1
ATOM 4199 C C . GLU B 1 179 ? -18.281 8.484 3.84 1 97.69 179 GLU B C 1
ATOM 4201 O O . GLU B 1 179 ? -17.781 7.387 3.615 1 97.69 179 GLU B O 1
ATOM 4206 N N . THR B 1 180 ? -19.109 9.102 2.982 1 95.69 180 THR B N 1
ATOM 4207 C CA . THR B 1 180 ? -19.469 8.539 1.681 1 95.69 180 THR B CA 1
ATOM 4208 C C . THR B 1 180 ? -19.094 9.516 0.562 1 95.69 180 THR B C 1
ATOM 4210 O O . THR B 1 180 ? -18.734 10.664 0.825 1 95.69 180 THR B O 1
ATOM 4213 N N . GLU B 1 181 ? -19.188 9.055 -0.591 1 95.44 181 GLU B N 1
ATOM 4214 C CA . GLU B 1 181 ? -18.891 9.875 -1.762 1 95.44 181 GLU B CA 1
ATOM 4215 C C . GLU B 1 181 ? -19.781 11.117 -1.803 1 95.44 181 GLU B C 1
ATOM 4217 O O . GLU B 1 181 ? -19.359 12.172 -2.279 1 95.44 181 GLU B O 1
ATOM 4222 N N . LYS B 1 182 ? -20.984 11.008 -1.316 1 96.12 182 LYS B N 1
ATOM 4223 C CA . LYS B 1 182 ? -21.922 12.125 -1.315 1 96.12 182 LYS B CA 1
ATOM 4224 C C . LYS B 1 182 ? -21.422 13.273 -0.45 1 96.12 182 LYS B C 1
ATOM 4226 O O . LYS B 1 182 ? -21.812 14.422 -0.641 1 96.12 182 LYS B O 1
ATOM 4231 N N . ASP B 1 183 ? -20.547 12.977 0.466 1 98.31 183 ASP B N 1
ATOM 4232 C CA . ASP B 1 183 ? -20.031 13.984 1.393 1 98.31 183 ASP B CA 1
ATOM 4233 C C . ASP B 1 183 ? -19.016 14.883 0.712 1 98.31 183 ASP B C 1
ATOM 4235 O O . ASP B 1 183 ? -18.641 15.93 1.251 1 98.31 183 ASP B O 1
ATOM 4239 N N . ILE B 1 184 ? -18.562 14.539 -0.452 1 98.44 184 ILE B N 1
ATOM 4240 C CA . ILE B 1 184 ? -17.578 15.352 -1.168 1 98.44 184 ILE B CA 1
ATOM 4241 C C . ILE B 1 184 ? -18.156 16.734 -1.443 1 98.44 184 ILE B C 1
ATOM 4243 O O . ILE B 1 184 ? -17.438 17.734 -1.344 1 98.44 184 ILE B O 1
ATOM 4247 N N . ASP B 1 185 ? -19.422 16.766 -1.751 1 98.31 185 ASP B N 1
ATOM 4248 C CA . ASP B 1 185 ? -20.062 18.047 -2.02 1 98.31 185 ASP B CA 1
ATOM 4249 C C . ASP B 1 185 ? -20.031 18.953 -0.786 1 98.31 185 ASP B C 1
ATOM 4251 O O . ASP B 1 185 ? -19.891 20.172 -0.902 1 98.31 185 ASP B O 1
ATOM 4255 N N . LEU B 1 186 ? -20.234 18.359 0.364 1 98.62 186 LEU B N 1
ATOM 4256 C CA . LEU B 1 186 ? -20.141 19.125 1.605 1 98.62 186 LEU B CA 1
ATOM 4257 C C . LEU B 1 186 ? -18.766 19.75 1.763 1 98.62 186 LEU B C 1
ATOM 4259 O O . LEU B 1 186 ? -18.625 20.891 2.209 1 98.62 186 LEU B O 1
ATOM 4263 N N . LEU B 1 187 ? -17.797 19 1.397 1 98.81 187 LEU B N 1
ATOM 4264 C CA . LEU B 1 187 ? -16.422 19.5 1.49 1 98.81 187 LEU B CA 1
ATOM 4265 C C . LEU B 1 187 ? -16.203 20.641 0.52 1 98.81 187 LEU B C 1
ATOM 4267 O O . LEU B 1 187 ? -15.625 21.672 0.891 1 98.81 187 LEU B O 1
ATOM 4271 N N . LEU B 1 188 ? -16.625 20.422 -0.729 1 98.81 188 LEU B N 1
ATOM 4272 C CA . LEU B 1 188 ? -16.453 21.469 -1.729 1 98.81 188 LEU B CA 1
ATOM 4273 C C . LEU B 1 188 ? -17.125 22.766 -1.283 1 98.81 188 LEU B C 1
ATOM 4275 O O . LEU B 1 188 ? -16.531 23.844 -1.413 1 98.81 188 LEU B O 1
ATOM 4279 N N . ASN B 1 189 ? -18.297 22.641 -0.731 1 98.62 189 ASN B N 1
ATOM 4280 C CA . ASN B 1 189 ? -19 23.812 -0.232 1 98.62 189 ASN B CA 1
ATOM 4281 C C . ASN B 1 189 ? -18.25 24.484 0.912 1 98.62 189 ASN B C 1
ATOM 4283 O O . ASN B 1 189 ? -18.203 25.719 0.987 1 98.62 189 ASN B O 1
ATOM 4287 N N . LEU B 1 190 ? -17.719 23.703 1.8 1 98.75 190 LEU B N 1
ATOM 4288 C CA . LEU B 1 190 ? -16.969 24.234 2.93 1 98.75 190 LEU B CA 1
ATOM 4289 C C . LEU B 1 190 ? -15.727 24.984 2.453 1 98.75 190 LEU B C 1
ATOM 4291 O O . LEU B 1 190 ? -15.422 26.062 2.963 1 98.75 190 LEU B O 1
ATOM 4295 N N . ILE B 1 191 ? -15.016 24.406 1.504 1 98.81 191 ILE B N 1
ATOM 4296 C CA . ILE B 1 191 ? -13.828 25.031 0.94 1 98.81 191 ILE B CA 1
ATOM 4297 C C . ILE B 1 191 ? -14.188 26.391 0.346 1 98.81 191 ILE B C 1
ATOM 4299 O O . ILE B 1 191 ? -13.484 27.375 0.572 1 98.81 191 ILE B O 1
ATOM 4303 N N . GLU B 1 192 ? -15.281 26.406 -0.363 1 98.44 192 GLU B N 1
ATOM 4304 C CA . GLU B 1 192 ? -15.734 27.641 -0.98 1 98.44 192 GLU B CA 1
ATOM 4305 C C . GLU B 1 192 ? -16.156 28.672 0.075 1 98.44 192 GLU B C 1
ATOM 4307 O O . GLU B 1 192 ? -15.758 29.844 0.006 1 98.44 192 GLU B O 1
ATOM 4312 N N . GLU B 1 193 ? -16.938 28.219 1.027 1 98.19 193 GLU B N 1
ATOM 4313 C CA . GLU B 1 193 ? -17.438 29.094 2.096 1 98.19 193 GLU B CA 1
ATOM 4314 C C . GLU B 1 193 ? -16.281 29.766 2.838 1 98.19 193 GLU B C 1
ATOM 4316 O O . GLU B 1 193 ? -16.359 30.953 3.152 1 98.19 193 GLU B O 1
ATOM 4321 N N . LEU B 1 194 ? -15.195 29.047 3.037 1 98.44 194 LEU B N 1
ATOM 4322 C CA . LEU B 1 194 ? -14.117 29.531 3.889 1 98.44 194 LEU B CA 1
ATOM 4323 C C . LEU B 1 194 ? -12.969 30.094 3.051 1 98.44 194 LEU B C 1
ATOM 4325 O O . LEU B 1 194 ? -11.984 30.594 3.594 1 98.44 194 LEU B O 1
ATOM 4329 N N . ASN B 1 195 ? -13.094 29.984 1.742 1 98.19 195 ASN B N 1
ATOM 4330 C CA . ASN B 1 195 ? -12.055 30.438 0.833 1 98.19 195 ASN B CA 1
ATOM 4331 C C . ASN B 1 195 ? -10.68 29.922 1.249 1 98.19 195 ASN B C 1
ATOM 4333 O O . ASN B 1 195 ? -9.75 30.703 1.447 1 98.19 195 ASN B O 1
ATOM 4337 N N . LEU B 1 196 ? -10.547 28.609 1.325 1 98.75 196 LEU B N 1
ATOM 4338 C CA . LEU B 1 196 ? -9.375 27.953 1.898 1 98.75 196 LEU B CA 1
ATOM 4339 C C . LEU B 1 196 ? -8.195 28.016 0.934 1 98.75 196 LEU B C 1
ATOM 4341 O O . LEU B 1 196 ? -8.383 27.969 -0.284 1 98.75 196 LEU B O 1
ATOM 4345 N N . ASP B 1 197 ? -7 28.031 1.502 1 98.62 197 ASP B N 1
ATOM 4346 C CA . ASP B 1 197 ? -5.77 28.062 0.717 1 98.62 197 ASP B CA 1
ATOM 4347 C C . ASP B 1 197 ? -5.176 26.672 0.582 1 98.62 197 ASP B C 1
ATOM 4349 O O . ASP B 1 197 ? -4.414 26.391 -0.351 1 98.62 197 ASP B O 1
ATOM 4353 N N . ARG B 1 198 ? -5.477 25.812 1.479 1 98.69 198 ARG B N 1
ATOM 4354 C CA . ARG B 1 198 ? -4.906 24.469 1.45 1 98.69 198 ARG B CA 1
ATOM 4355 C C . ARG B 1 198 ? -5.82 23.469 2.156 1 98.69 198 ARG B C 1
ATOM 4357 O O . ARG B 1 198 ? -6.68 23.859 2.947 1 98.69 198 ARG B O 1
ATOM 4364 N N . ILE B 1 199 ? -5.613 22.234 1.863 1 98.88 199 ILE B N 1
ATOM 4365 C CA . ILE B 1 199 ? -6.336 21.156 2.514 1 98.88 199 ILE B CA 1
ATOM 4366 C C . ILE B 1 199 ? -5.406 19.953 2.697 1 98.88 199 ILE B C 1
ATOM 4368 O O . ILE B 1 199 ? -4.59 19.656 1.823 1 98.88 199 ILE B O 1
ATOM 4372 N N . THR B 1 200 ? -5.484 19.328 3.807 1 98.81 200 THR B N 1
ATOM 4373 C CA . THR B 1 200 ? -4.773 18.094 4.102 1 98.81 200 THR B CA 1
ATOM 4374 C C . THR B 1 200 ? -5.754 16.938 4.234 1 98.81 200 THR B C 1
ATOM 4376 O O . THR B 1 200 ? -6.727 17.016 4.988 1 98.81 200 THR B O 1
ATOM 4379 N N . PHE B 1 201 ? -5.527 15.898 3.443 1 98.81 201 PHE B N 1
ATOM 4380 C CA . PHE B 1 201 ? -6.242 14.641 3.609 1 98.81 201 PHE B CA 1
ATOM 4381 C C . PHE B 1 201 ? -5.371 13.609 4.316 1 98.81 201 PHE B C 1
ATOM 4383 O O . PHE B 1 201 ? -4.227 13.383 3.924 1 98.81 201 PHE B O 1
ATOM 4390 N N . TYR B 1 202 ? -5.934 13.062 5.332 1 97.88 202 TYR B N 1
ATOM 4391 C CA . TYR B 1 202 ? -5.312 11.898 5.945 1 97.88 202 TYR B CA 1
ATOM 4392 C C . TYR B 1 202 ? -6.164 10.648 5.734 1 97.88 202 TYR B C 1
ATOM 4394 O O . TYR B 1 202 ? -7.391 10.734 5.645 1 97.88 202 TYR B O 1
ATOM 4402 N N . SER B 1 203 ? -5.469 9.547 5.586 1 97.12 203 SER B N 1
ATOM 4403 C CA . SER B 1 203 ? -6.137 8.258 5.723 1 97.12 203 SER B CA 1
ATOM 4404 C C . SER B 1 203 ? -6.25 7.84 7.184 1 97.12 203 SER B C 1
ATOM 4406 O O . SER B 1 203 ? -5.277 7.934 7.938 1 97.12 203 SER B O 1
ATOM 4408 N N . LEU B 1 204 ? -7.422 7.387 7.543 1 97 204 LEU B N 1
ATOM 4409 C CA . LEU B 1 204 ? -7.59 6.855 8.891 1 97 204 LEU B CA 1
ATOM 4410 C C . LEU B 1 204 ? -6.555 5.777 9.18 1 97 204 LEU B C 1
ATOM 4412 O O . LEU B 1 204 ? -6.324 4.891 8.359 1 97 204 LEU B O 1
ATOM 4416 N N . ASN B 1 205 ? -5.91 5.926 10.219 1 94.44 205 ASN B N 1
ATOM 4417 C CA . ASN B 1 205 ? -5.125 4.848 10.812 1 94.44 205 ASN B CA 1
ATOM 4418 C C . ASN B 1 205 ? -5.836 4.234 12.016 1 94.44 205 ASN B C 1
ATOM 4420 O O . ASN B 1 205 ? -5.754 4.766 13.125 1 94.44 205 ASN B O 1
ATOM 4424 N N . PRO B 1 206 ? -6.453 3.141 11.844 1 94.88 206 PRO B N 1
ATOM 4425 C CA . PRO B 1 206 ? -7.168 2.559 12.977 1 94.88 206 PRO B CA 1
ATOM 4426 C C . PRO B 1 206 ? -6.254 2.281 14.172 1 94.88 206 PRO B C 1
ATOM 4428 O O . PRO B 1 206 ? -5.195 1.669 14.008 1 94.88 206 PRO B O 1
ATOM 4431 N N . GLN B 1 207 ? -6.66 2.771 15.32 1 94 207 GLN B N 1
ATOM 4432 C CA . GLN B 1 207 ? -5.859 2.635 16.531 1 94 207 GLN B CA 1
ATOM 4433 C C . GLN B 1 207 ? -6.508 1.663 17.516 1 94 207 GLN B C 1
ATOM 4435 O O . GLN B 1 207 ? -7.734 1.615 17.641 1 94 207 GLN B O 1
ATOM 4440 N N . ASP B 1 208 ? -5.613 0.972 18.25 1 93.5 208 ASP B N 1
ATOM 4441 C CA . ASP B 1 208 ? -6.121 0.143 19.344 1 93.5 208 ASP B CA 1
ATOM 4442 C C . ASP B 1 208 ? -6.828 0.993 20.391 1 93.5 208 ASP B C 1
ATOM 4444 O O . ASP B 1 208 ? -6.438 2.133 20.641 1 93.5 208 ASP B O 1
ATOM 4448 N N . GLU B 1 209 ? -7.836 0.467 20.938 1 94.88 209 GLU B N 1
ATOM 4449 C CA . GLU B 1 209 ? -8.562 1.075 22.047 1 94.88 209 GLU B CA 1
ATOM 4450 C C . GLU B 1 209 ? -9.43 2.234 21.578 1 94.88 209 GLU B C 1
ATOM 4452 O O . GLU B 1 209 ? -9.836 3.08 22.375 1 94.88 209 GLU B O 1
ATOM 4457 N N . THR B 1 210 ? -9.641 2.422 20.281 1 96.75 210 THR B N 1
ATOM 4458 C CA . THR B 1 210 ? -10.602 3.373 19.734 1 96.75 210 THR B CA 1
ATOM 4459 C C . THR B 1 210 ? -11.781 2.643 19.109 1 96.75 210 THR B C 1
ATOM 4461 O O . THR B 1 210 ? -11.773 1.414 19 1 96.75 210 THR B O 1
ATOM 4464 N N . VAL B 1 211 ? -12.75 3.396 18.688 1 96.94 211 VAL B N 1
ATOM 4465 C CA . VAL B 1 211 ? -13.938 2.812 18.078 1 96.94 211 VAL B CA 1
ATOM 4466 C C . VAL B 1 211 ? -13.586 2.232 16.719 1 96.94 211 VAL B C 1
ATOM 4468 O O . VAL B 1 211 ? -14.375 1.493 16.125 1 96.94 211 VAL B O 1
ATOM 4471 N N . PHE B 1 212 ? -12.352 2.473 16.219 1 97.19 212 PHE B N 1
ATOM 4472 C CA . PHE B 1 212 ? -11.961 2.025 14.891 1 97.19 212 PHE B CA 1
ATOM 4473 C C . PHE B 1 212 ? -10.992 0.851 14.977 1 97.19 212 PHE B C 1
ATOM 4475 O O . PHE B 1 212 ? -10.398 0.456 13.969 1 97.19 212 PHE B O 1
ATOM 4482 N N . GLN B 1 213 ? -10.828 0.362 16.172 1 95.12 213 GLN B N 1
ATOM 4483 C CA . GLN B 1 213 ? -9.945 -0.788 16.328 1 95.12 213 GLN B CA 1
ATOM 4484 C C . GLN B 1 213 ? -10.344 -1.92 15.383 1 95.12 213 GLN B C 1
ATOM 4486 O O . GLN B 1 213 ? -11.508 -2.305 15.32 1 95.12 213 GLN B O 1
ATOM 4491 N N . GLY B 1 214 ? -9.352 -2.387 14.57 1 92.56 214 GLY B N 1
ATOM 4492 C CA . GLY B 1 214 ? -9.578 -3.525 13.695 1 92.56 214 GLY B CA 1
ATOM 4493 C C . GLY B 1 214 ? -10.234 -3.15 12.383 1 92.56 214 GLY B C 1
ATOM 4494 O O . GLY B 1 214 ? -10.43 -4.004 11.516 1 92.56 214 GLY B O 1
ATOM 4495 N N . LYS B 1 215 ? -10.539 -1.878 12.18 1 95.44 215 LYS B N 1
ATOM 4496 C CA . LYS B 1 215 ? -11.164 -1.431 10.938 1 95.44 215 LYS B CA 1
ATOM 4497 C C . LYS B 1 215 ? -10.117 -1.174 9.859 1 95.44 215 LYS B C 1
ATOM 4499 O O . LYS B 1 215 ? -8.914 -1.257 10.117 1 95.44 215 LYS B O 1
ATOM 4504 N N . THR B 1 216 ? -10.609 -1.005 8.695 1 96.5 216 THR B N 1
ATOM 4505 C CA . THR B 1 216 ? -9.727 -0.752 7.559 1 96.5 216 THR B CA 1
ATOM 4506 C C . THR B 1 216 ? -9.609 0.746 7.289 1 96.5 216 THR B C 1
ATOM 4508 O O . THR B 1 216 ? -10.422 1.535 7.773 1 96.5 216 THR B O 1
ATOM 4511 N N . SER B 1 217 ? -8.594 1.15 6.551 1 96.5 217 SER B N 1
ATOM 4512 C CA . SER B 1 217 ? -8.43 2.512 6.055 1 96.5 217 SER B CA 1
ATOM 4513 C C . SER B 1 217 ? -9.219 2.727 4.766 1 96.5 217 SER B C 1
ATOM 4515 O O . SER B 1 217 ? -9.836 1.793 4.246 1 96.5 217 SER B O 1
ATOM 4517 N N . VAL B 1 218 ? -9.227 3.934 4.324 1 97.69 218 VAL B N 1
ATOM 4518 C CA . VAL B 1 218 ? -9.836 4.27 3.039 1 97.69 218 VAL B CA 1
ATOM 4519 C C . VAL B 1 218 ? -9.094 3.555 1.914 1 97.69 218 VAL B C 1
ATOM 4521 O O . VAL B 1 218 ? -7.879 3.359 1.99 1 97.69 218 VAL B O 1
ATOM 4524 N N . THR B 1 219 ? -9.797 3.123 0.89 1 98.19 219 THR B N 1
ATOM 4525 C CA . THR B 1 219 ? -9.164 2.467 -0.246 1 98.19 219 THR B CA 1
ATOM 4526 C C . THR B 1 219 ? -8.438 3.486 -1.123 1 98.19 219 THR B C 1
ATOM 4528 O O . THR B 1 219 ? -8.703 4.688 -1.039 1 98.19 219 THR B O 1
ATOM 4531 N N . THR B 1 220 ? -7.598 3.018 -1.945 1 98.75 220 THR B N 1
ATOM 4532 C CA . THR B 1 220 ? -6.789 3.885 -2.797 1 98.75 220 THR B CA 1
ATOM 4533 C C . THR B 1 220 ? -7.672 4.676 -3.758 1 98.75 220 THR B C 1
ATOM 4535 O O . THR B 1 220 ? -7.535 5.895 -3.871 1 98.75 220 THR B O 1
ATOM 4538 N N . LEU B 1 221 ? -8.625 4.035 -4.395 1 98.88 221 LEU B N 1
ATOM 4539 C CA . LEU B 1 221 ? -9.453 4.703 -5.387 1 98.88 221 LEU B CA 1
ATOM 4540 C C . LEU B 1 221 ? -10.375 5.719 -4.727 1 98.88 221 LEU B C 1
ATOM 4542 O O . LEU B 1 221 ? -10.609 6.801 -5.273 1 98.88 221 LEU B O 1
ATOM 4546 N N . GLU B 1 222 ? -10.906 5.336 -3.59 1 98.5 222 GLU B N 1
ATOM 4547 C CA . GLU B 1 222 ? -11.734 6.293 -2.867 1 98.5 222 GLU B CA 1
ATOM 4548 C C . GLU B 1 222 ? -10.938 7.535 -2.475 1 98.5 222 GLU B C 1
ATOM 4550 O O . GLU B 1 222 ? -11.422 8.656 -2.607 1 98.5 222 GLU B O 1
ATOM 4555 N N . TYR B 1 223 ? -9.742 7.312 -1.977 1 98.75 223 TYR B N 1
ATOM 4556 C CA . TYR B 1 223 ? -8.844 8.406 -1.624 1 98.75 223 TYR B CA 1
ATOM 4557 C C . TYR B 1 223 ? -8.57 9.297 -2.83 1 98.75 223 TYR B C 1
ATOM 4559 O O . TYR B 1 223 ? -8.695 10.516 -2.75 1 98.75 223 TYR B O 1
ATOM 4567 N N . MET B 1 224 ? -8.297 8.68 -3.943 1 98.88 224 MET B N 1
ATOM 4568 C CA . MET B 1 224 ? -8.055 9.398 -5.191 1 98.88 224 MET B CA 1
ATOM 4569 C C . MET B 1 224 ? -9.266 10.25 -5.566 1 98.88 224 MET B C 1
ATOM 4571 O O . MET B 1 224 ? -9.117 11.375 -6.043 1 98.88 224 MET B O 1
ATOM 4575 N N . ASN B 1 225 ? -10.414 9.688 -5.406 1 98.88 225 ASN B N 1
ATOM 4576 C CA . ASN B 1 225 ? -11.641 10.391 -5.773 1 98.88 225 ASN B CA 1
ATOM 4577 C C . ASN B 1 225 ? -11.781 11.703 -5.016 1 98.88 225 ASN B C 1
ATOM 4579 O O . ASN B 1 225 ? -12.086 12.742 -5.609 1 98.88 225 ASN B O 1
ATOM 4583 N N . TRP B 1 226 ? -11.539 11.664 -3.742 1 98.81 226 TRP B N 1
ATOM 4584 C CA . TRP B 1 226 ? -11.617 12.867 -2.928 1 98.81 226 TRP B CA 1
ATOM 4585 C C . TRP B 1 226 ? -10.586 13.898 -3.381 1 98.81 226 TRP B C 1
ATOM 4587 O O . TRP B 1 226 ? -10.914 15.07 -3.58 1 98.81 226 TRP B O 1
ATOM 4597 N N . VAL B 1 227 ? -9.406 13.461 -3.582 1 98.88 227 VAL B N 1
ATOM 4598 C CA . VAL B 1 227 ? -8.289 14.344 -3.908 1 98.88 227 VAL B CA 1
ATOM 4599 C C . VAL B 1 227 ? -8.508 14.961 -5.285 1 98.88 227 VAL B C 1
ATOM 4601 O O . VAL B 1 227 ? -8.414 16.188 -5.445 1 98.88 227 VAL B O 1
ATOM 4604 N N . SER B 1 228 ? -8.844 14.133 -6.273 1 98.94 228 SER B N 1
ATOM 4605 C CA . SER B 1 228 ? -8.992 14.625 -7.637 1 98.94 228 SER B CA 1
ATOM 4606 C C . SER B 1 228 ? -10.18 15.57 -7.762 1 98.94 228 SER B C 1
ATOM 4608 O O . SER B 1 228 ? -10.125 16.562 -8.5 1 98.94 228 SER B O 1
ATOM 4610 N N . THR B 1 229 ? -11.25 15.258 -7.059 1 98.81 229 THR B N 1
ATOM 4611 C CA . THR B 1 229 ? -12.422 16.125 -7.105 1 98.81 229 THR B CA 1
ATOM 4612 C C . THR B 1 229 ? -12.086 17.516 -6.57 1 98.81 229 THR B C 1
ATOM 4614 O O . THR B 1 229 ? -12.461 18.516 -7.168 1 98.81 229 THR B O 1
ATOM 4617 N N . VAL B 1 230 ? -11.359 17.578 -5.469 1 98.94 230 VAL B N 1
ATOM 4618 C CA . VAL B 1 230 ? -10.984 18.859 -4.906 1 98.94 230 VAL B CA 1
ATOM 4619 C C . VAL B 1 230 ? -10.062 19.594 -5.879 1 98.94 230 VAL B C 1
ATOM 4621 O O . VAL B 1 230 ? -10.234 20.797 -6.109 1 98.94 230 VAL B O 1
ATOM 4624 N N . ARG B 1 231 ? -9.07 18.938 -6.477 1 98.94 231 ARG B N 1
ATOM 4625 C CA . ARG B 1 231 ? -8.164 19.562 -7.434 1 98.94 231 ARG B CA 1
ATOM 4626 C C . ARG B 1 231 ? -8.93 20.125 -8.625 1 98.94 231 ARG B C 1
ATOM 4628 O O . ARG B 1 231 ? -8.672 21.25 -9.055 1 98.94 231 ARG B O 1
ATOM 4635 N N . LEU B 1 232 ? -9.852 19.359 -9.133 1 98.88 232 LEU B N 1
ATOM 4636 C CA . LEU B 1 232 ? -10.602 19.797 -10.312 1 98.88 232 LEU B CA 1
ATOM 4637 C C . LEU B 1 232 ? -11.438 21.031 -10.008 1 98.88 232 LEU B C 1
ATOM 4639 O O . LEU B 1 232 ? -11.594 21.906 -10.875 1 98.88 232 LEU B O 1
ATOM 4643 N N . ASN B 1 233 ? -11.953 21.125 -8.828 1 98.88 233 ASN B N 1
ATOM 4644 C CA . ASN B 1 233 ? -12.82 22.234 -8.461 1 98.88 233 ASN B CA 1
ATOM 4645 C C . ASN B 1 233 ? -12.016 23.438 -7.973 1 98.88 233 ASN B C 1
ATOM 4647 O O . ASN B 1 233 ? -12.461 24.578 -8.102 1 98.88 233 ASN B O 1
ATOM 4651 N N . PHE B 1 234 ? -10.875 23.234 -7.391 1 98.81 234 PHE B N 1
ATOM 4652 C CA . PHE B 1 234 ? -10.008 24.281 -6.859 1 98.81 234 PHE B CA 1
ATOM 4653 C C . PHE B 1 234 ? -8.578 24.094 -7.336 1 98.81 234 PHE B C 1
ATOM 4655 O O . PHE B 1 234 ? -7.688 23.766 -6.543 1 98.81 234 PHE B O 1
ATOM 4662 N N . PRO B 1 235 ? -8.266 24.375 -8.562 1 98.69 235 PRO B N 1
ATOM 4663 C CA . PRO B 1 235 ? -7.004 24.031 -9.227 1 98.69 235 PRO B CA 1
ATOM 4664 C C . PRO B 1 235 ? -5.793 24.672 -8.555 1 98.69 235 PRO B C 1
ATOM 4666 O O . PRO B 1 235 ? -4.684 24.141 -8.625 1 98.69 235 PRO B O 1
ATOM 4669 N N . LYS B 1 236 ? -5.988 25.719 -7.84 1 98.5 236 LYS B N 1
ATOM 4670 C CA . LYS B 1 236 ? -4.859 26.453 -7.281 1 98.5 236 LYS B CA 1
ATOM 4671 C C . LYS B 1 236 ? -4.621 26.078 -5.824 1 98.5 236 LYS B C 1
ATOM 4673 O O . LYS B 1 236 ? -3.639 26.5 -5.215 1 98.5 236 LYS B O 1
ATOM 4678 N N . MET B 1 237 ? -5.461 25.281 -5.246 1 98.5 237 MET B N 1
ATOM 4679 C CA . MET B 1 237 ? -5.367 24.906 -3.838 1 98.5 237 MET B CA 1
ATOM 4680 C C . MET B 1 237 ? -4.18 23.984 -3.602 1 98.5 237 MET B C 1
ATOM 4682 O O . MET B 1 237 ? -3.928 23.078 -4.395 1 98.5 237 MET B O 1
ATOM 4686 N N . LYS B 1 238 ? -3.428 24.234 -2.527 1 98.69 238 LYS B N 1
ATOM 4687 C CA . LYS B 1 238 ? -2.432 23.25 -2.094 1 98.69 238 LYS B CA 1
ATOM 4688 C C . LYS B 1 238 ? -3.098 22.031 -1.462 1 98.69 238 LYS B C 1
ATOM 4690 O O . LYS B 1 238 ? -3.871 22.172 -0.511 1 98.69 238 LYS B O 1
ATOM 4695 N N . ILE B 1 239 ? -2.838 20.875 -1.991 1 98.94 239 ILE B N 1
ATOM 4696 C CA . ILE B 1 239 ? -3.441 19.656 -1.482 1 98.94 239 ILE B CA 1
ATOM 4697 C C . ILE B 1 239 ? -2.355 18.734 -0.919 1 98.94 239 ILE B C 1
ATOM 4699 O O . ILE B 1 239 ? -1.447 18.328 -1.644 1 98.94 239 ILE B O 1
ATOM 4703 N N . ILE B 1 240 ? -2.434 18.453 0.352 1 98.88 240 ILE B N 1
ATOM 4704 C CA . ILE B 1 240 ? -1.517 17.578 1.07 1 98.88 240 ILE B CA 1
ATOM 4705 C C . ILE B 1 240 ? -2.205 16.25 1.375 1 98.88 240 ILE B C 1
ATOM 4707 O O . ILE B 1 240 ? -3.35 16.219 1.837 1 98.88 240 ILE B O 1
ATOM 4711 N N . THR B 1 241 ? -1.553 15.156 1.07 1 98.81 241 THR B N 1
ATOM 4712 C CA . THR B 1 241 ? -2.125 13.844 1.363 1 98.81 241 THR B CA 1
ATOM 4713 C C . THR B 1 241 ? -1.196 13.039 2.27 1 98.81 241 THR B C 1
ATOM 4715 O O . THR B 1 241 ? 0.019 13.023 2.059 1 98.81 241 THR B O 1
ATOM 4718 N N . GLY B 1 242 ? -1.79 12.523 3.305 1 97.81 242 GLY B N 1
ATOM 4719 C CA . GLY B 1 242 ? -1.035 11.711 4.246 1 97.81 242 GLY B CA 1
ATOM 4720 C C . GLY B 1 242 ? -1.326 10.227 4.125 1 97.81 242 GLY B C 1
ATOM 4721 O O . GLY B 1 242 ? -2.477 9.828 3.93 1 97.81 242 GLY B O 1
ATOM 4722 N N . THR B 1 243 ? -0.255 9.445 4.125 1 92.94 243 THR B N 1
ATOM 4723 C CA . THR B 1 243 ? -0.401 7.992 4.148 1 92.94 243 THR B CA 1
ATOM 4724 C C . THR B 1 243 ? 0.487 7.375 5.223 1 92.94 243 THR B C 1
ATOM 4726 O O . THR B 1 243 ? 1.164 8.094 5.965 1 92.94 243 THR B O 1
ATOM 4729 N N . TRP B 1 244 ? 0.339 6.023 5.43 1 93.5 244 TRP B N 1
ATOM 4730 C CA . TRP B 1 244 ? 1.032 5.301 6.492 1 93.5 244 TRP B CA 1
ATOM 4731 C C . TRP B 1 244 ? 2.064 4.34 5.914 1 93.5 244 TRP B C 1
ATOM 4733 O O . TRP B 1 244 ? 1.989 3.971 4.742 1 93.5 244 TRP B O 1
ATOM 4743 N N . VAL B 1 245 ? 2.961 3.963 6.738 1 94.69 245 VAL B N 1
ATOM 4744 C CA . VAL B 1 245 ? 4.117 3.182 6.316 1 94.69 245 VAL B CA 1
ATOM 4745 C C . VAL B 1 245 ? 3.654 1.877 5.668 1 94.69 245 VAL B C 1
ATOM 4747 O O . VAL B 1 245 ? 4.293 1.376 4.742 1 94.69 245 VAL B O 1
ATOM 4750 N N . ASP B 1 246 ? 2.578 1.341 6.051 1 93.06 246 ASP B N 1
ATOM 4751 C CA . ASP B 1 246 ? 2.105 0.075 5.496 1 93.06 246 ASP B CA 1
ATOM 4752 C C . ASP B 1 246 ? 1.215 0.306 4.277 1 93.06 246 ASP B C 1
ATOM 4754 O O . ASP B 1 246 ? 0.533 -0.612 3.818 1 93.06 246 ASP B O 1
ATOM 4758 N N . LYS B 1 247 ? 1.201 1.522 3.74 1 96.44 247 LYS B N 1
ATOM 4759 C CA . LYS B 1 247 ? 0.341 1.853 2.607 1 96.44 247 LYS B CA 1
ATOM 4760 C C . LYS B 1 247 ? 1.08 2.715 1.588 1 96.44 247 LYS B C 1
ATOM 4762 O O . LYS B 1 247 ? 0.472 3.551 0.916 1 96.44 247 LYS B O 1
ATOM 4767 N N . LEU B 1 248 ? 2.293 2.559 1.427 1 97.31 248 LEU B N 1
ATOM 4768 C CA . LEU B 1 248 ? 3.139 3.467 0.659 1 97.31 248 LEU B CA 1
ATOM 4769 C C . LEU B 1 248 ? 2.82 3.379 -0.83 1 97.31 248 LEU B C 1
ATOM 4771 O O . LEU B 1 248 ? 3.07 4.324 -1.579 1 97.31 248 LEU B O 1
ATOM 4775 N N . THR B 1 249 ? 2.193 2.283 -1.255 1 97.88 249 THR B N 1
ATOM 4776 C CA . THR B 1 249 ? 1.969 2.059 -2.68 1 97.88 249 THR B CA 1
ATOM 4777 C C . THR B 1 249 ? 0.798 2.9 -3.18 1 97.88 249 THR B C 1
ATOM 4779 O O . THR B 1 249 ? 0.539 2.957 -4.383 1 97.88 249 THR B O 1
ATOM 4782 N N . ASN B 1 250 ? 0.138 3.604 -2.312 1 98.31 250 ASN B N 1
ATOM 4783 C CA . ASN B 1 250 ? -0.923 4.48 -2.797 1 98.31 250 ASN B CA 1
ATOM 4784 C C . ASN B 1 250 ? -0.396 5.875 -3.115 1 98.31 250 ASN B C 1
ATOM 4786 O O . ASN B 1 250 ? -1.142 6.73 -3.596 1 98.31 250 ASN B O 1
ATOM 4790 N N . ILE B 1 251 ? 0.919 6.129 -2.879 1 98.75 251 ILE B N 1
ATOM 4791 C CA . ILE B 1 251 ? 1.503 7.449 -3.082 1 98.75 251 ILE B CA 1
ATOM 4792 C C . ILE B 1 251 ? 1.431 7.824 -4.559 1 98.75 251 ILE B C 1
ATOM 4794 O O . ILE B 1 251 ? 0.991 8.922 -4.906 1 98.75 251 ILE B O 1
ATOM 4798 N N . GLY B 1 252 ? 1.876 6.938 -5.48 1 98.81 252 GLY B N 1
ATOM 4799 C CA . GLY B 1 252 ? 1.776 7.223 -6.902 1 98.81 252 GLY B CA 1
ATOM 4800 C C . GLY B 1 252 ? 0.379 7.625 -7.336 1 98.81 252 GLY B C 1
ATOM 4801 O O . GLY B 1 252 ? 0.184 8.703 -7.902 1 98.81 252 GLY B O 1
ATOM 4802 N N . PRO B 1 253 ? -0.578 6.797 -6.988 1 98.94 253 PRO B N 1
ATOM 4803 C CA . PRO B 1 253 ? -1.974 7.109 -7.305 1 98.94 253 PRO B CA 1
ATOM 4804 C C . PRO B 1 253 ? -2.422 8.453 -6.734 1 98.94 253 PRO B C 1
ATOM 4806 O O . PRO B 1 253 ? -3.129 9.211 -7.406 1 98.94 253 PRO B O 1
ATOM 4809 N N . LEU B 1 254 ? -2.031 8.805 -5.555 1 98.94 254 LEU B N 1
ATOM 4810 C CA . LEU B 1 254 ? -2.459 10.055 -4.938 1 98.94 254 LEU B CA 1
ATOM 4811 C C . LEU B 1 254 ? -1.818 11.25 -5.633 1 98.94 254 LEU B C 1
ATOM 4813 O O . LEU B 1 254 ? -2.461 12.289 -5.809 1 98.94 254 LEU B O 1
ATOM 4817 N N . VAL B 1 255 ? -0.547 11.094 -5.996 1 98.94 255 VAL B N 1
ATOM 4818 C CA . VAL B 1 255 ? 0.109 12.141 -6.77 1 98.94 255 VAL B CA 1
ATOM 4819 C C . VAL B 1 255 ? -0.614 12.336 -8.102 1 98.94 255 VAL B C 1
ATOM 4821 O O . VAL B 1 255 ? -0.886 13.461 -8.516 1 98.94 255 VAL B O 1
ATOM 4824 N N . MET B 1 256 ? -0.997 11.234 -8.742 1 98.94 256 MET B N 1
ATOM 4825 C CA . MET B 1 256 ? -1.747 11.305 -9.992 1 98.94 256 MET B CA 1
ATOM 4826 C C . MET B 1 256 ? -3.092 11.992 -9.789 1 98.94 256 MET B C 1
ATOM 4828 O O . MET B 1 256 ? -3.584 12.68 -10.68 1 98.94 256 MET B O 1
ATOM 4832 N N . ALA B 1 257 ? -3.658 11.867 -8.602 1 98.94 257 ALA B N 1
ATOM 4833 C CA . ALA B 1 257 ? -4.98 12.406 -8.297 1 98.94 257 ALA B CA 1
ATOM 4834 C C . ALA B 1 257 ? -4.914 13.898 -8.016 1 98.94 257 ALA B C 1
ATOM 4836 O O . ALA B 1 257 ? -5.949 14.562 -7.879 1 98.94 257 ALA B O 1
ATOM 4837 N N . GLY B 1 258 ? -3.691 14.43 -7.852 1 98.88 258 GLY B N 1
ATOM 4838 C CA . GLY B 1 258 ? -3.586 15.875 -7.754 1 98.88 258 GLY B CA 1
ATOM 4839 C C . GLY B 1 258 ? -2.934 16.344 -6.465 1 98.88 258 GLY B C 1
ATOM 4840 O O . GLY B 1 258 ? -2.928 17.531 -6.16 1 98.88 258 GLY B O 1
ATOM 4841 N N . SER B 1 259 ? -2.355 15.43 -5.707 1 98.81 259 SER B N 1
ATOM 4842 C CA . SER B 1 259 ? -1.655 15.812 -4.48 1 98.81 259 SER B CA 1
ATOM 4843 C C . SER B 1 259 ? -0.39 16.609 -4.793 1 98.81 259 SER B C 1
ATOM 4845 O O . SER B 1 259 ? 0.357 16.25 -5.707 1 98.81 259 SER B O 1
ATOM 4847 N N . ASN B 1 260 ? -0.118 17.641 -4.023 1 98.31 260 ASN B N 1
ATOM 4848 C CA . ASN B 1 260 ? 1.11 18.422 -4.113 1 98.31 260 ASN B CA 1
ATOM 4849 C C . ASN B 1 260 ? 2.184 17.891 -3.168 1 98.31 260 ASN B C 1
ATOM 4851 O O . ASN B 1 260 ? 3.377 18.016 -3.445 1 98.31 260 ASN B O 1
ATOM 4855 N N . VAL B 1 261 ? 1.712 17.453 -2.072 1 98.62 261 VAL B N 1
ATOM 4856 C CA . VAL B 1 261 ? 2.582 17.141 -0.943 1 98.62 261 VAL B CA 1
ATOM 4857 C C . VAL B 1 261 ? 2.197 15.789 -0.356 1 98.62 261 VAL B C 1
ATOM 4859 O O . VAL B 1 261 ? 1.012 15.461 -0.262 1 98.62 261 VAL B O 1
ATOM 4862 N N . ILE B 1 262 ? 3.178 15.016 -0.049 1 98.56 262 ILE B N 1
ATOM 4863 C CA . ILE B 1 262 ? 2.959 13.773 0.682 1 98.56 262 ILE B CA 1
ATOM 4864 C C . ILE B 1 262 ? 3.496 13.906 2.105 1 98.56 262 ILE B C 1
ATOM 4866 O O . ILE B 1 262 ? 4.566 14.477 2.318 1 98.56 262 ILE B O 1
ATOM 4870 N N . THR B 1 263 ? 2.684 13.398 3.084 1 97.75 263 THR B N 1
ATOM 4871 C CA . THR B 1 263 ? 3.064 13.547 4.484 1 97.75 263 THR B CA 1
ATOM 4872 C C . THR B 1 263 ? 2.693 12.305 5.281 1 97.75 263 THR B C 1
ATOM 4874 O O . THR B 1 263 ? 2.332 11.273 4.703 1 97.75 263 THR B O 1
ATOM 4877 N N . LYS B 1 264 ? 2.895 12.367 6.562 1 91.25 264 LYS B N 1
ATOM 4878 C CA . LYS B 1 264 ? 2.496 11.398 7.574 1 91.25 264 LYS B CA 1
ATOM 4879 C C . LYS B 1 264 ? 3.408 10.172 7.551 1 91.25 264 LYS B C 1
ATOM 4881 O O . LYS B 1 264 ? 2.959 9.062 7.246 1 91.25 264 LYS B O 1
ATOM 4886 N N . PHE B 1 265 ? 4.691 10.344 7.969 1 87.25 265 PHE B N 1
ATOM 4887 C CA . PHE B 1 265 ? 5.699 9.297 8.07 1 87.25 265 PHE B CA 1
ATOM 4888 C C . PHE B 1 265 ? 6.457 9.398 9.391 1 87.25 265 PHE B C 1
ATOM 4890 O O . PHE B 1 265 ? 6.68 10.5 9.898 1 87.25 265 PHE B O 1
ATOM 4897 N N . PRO B 1 266 ? 6.754 8.227 9.852 1 90.5 266 PRO B N 1
ATOM 4898 C CA . PRO B 1 266 ? 7.77 8.305 10.906 1 90.5 266 PRO B CA 1
ATOM 4899 C C . PRO B 1 266 ? 9.172 8.555 10.359 1 90.5 266 PRO B C 1
ATOM 4901 O O . PRO B 1 266 ? 9.953 7.617 10.195 1 90.5 266 PRO B O 1
ATOM 4904 N N . LEU B 1 267 ? 9.492 9.703 10.164 1 89.31 267 LEU B N 1
ATOM 4905 C CA . LEU B 1 267 ? 10.656 10.164 9.406 1 89.31 267 LEU B CA 1
ATOM 4906 C C . LEU B 1 267 ? 11.914 9.43 9.859 1 89.31 267 LEU B C 1
ATOM 4908 O O . LEU B 1 267 ? 12.5 8.664 9.086 1 89.31 267 LEU B O 1
ATOM 4912 N N . PHE B 1 268 ? 12.281 9.492 11.102 1 91.31 268 PHE B N 1
ATOM 4913 C CA . PHE B 1 268 ? 13.602 9.062 11.562 1 91.31 268 PHE B CA 1
ATOM 4914 C C . PHE B 1 268 ? 13.688 7.543 11.609 1 91.31 268 PHE B C 1
ATOM 4916 O O . PHE B 1 268 ? 14.773 6.977 11.469 1 91.31 268 PHE B O 1
ATOM 4923 N N . SER B 1 269 ? 12.578 6.914 11.719 1 92.5 269 SER B N 1
ATOM 4924 C CA . SER B 1 269 ? 12.594 5.461 11.852 1 92.5 269 SER B CA 1
ATOM 4925 C C . SER B 1 269 ? 12.773 4.781 10.492 1 92.5 269 SER B C 1
ATOM 4927 O O . SER B 1 269 ? 13.258 3.648 10.422 1 92.5 269 SER B O 1
ATOM 4929 N N . ILE B 1 270 ? 12.438 5.516 9.414 1 94.38 270 ILE B N 1
ATOM 4930 C CA . ILE B 1 270 ? 12.469 4.785 8.148 1 94.38 270 ILE B CA 1
ATOM 4931 C C . ILE B 1 270 ? 13.305 5.555 7.133 1 94.38 270 ILE B C 1
ATOM 4933 O O . ILE B 1 270 ? 13.438 5.133 5.98 1 94.38 270 ILE B O 1
ATOM 4937 N N . TYR B 1 271 ? 13.891 6.633 7.547 1 97.06 271 TYR B N 1
ATOM 4938 C CA . TYR B 1 271 ? 14.781 7.375 6.66 1 97.06 271 TYR B CA 1
ATOM 4939 C C . TYR B 1 271 ? 15.938 6.504 6.199 1 97.06 271 TYR B C 1
ATOM 4941 O O . TYR B 1 271 ? 16.625 5.895 7.02 1 97.06 271 TYR B O 1
ATOM 4949 N N . GLY B 1 272 ? 16.141 6.453 4.91 1 96.12 272 GLY B N 1
ATOM 4950 C CA . GLY B 1 272 ? 17.25 5.695 4.355 1 96.12 272 GLY B CA 1
ATOM 4951 C C . GLY B 1 272 ? 16.953 4.219 4.203 1 96.12 272 GLY B C 1
ATOM 4952 O O . GLY B 1 272 ? 17.703 3.49 3.557 1 96.12 272 GLY B O 1
ATOM 4953 N N . LYS B 1 273 ? 15.922 3.777 4.812 1 95.25 273 LYS B N 1
ATOM 4954 C CA . LYS B 1 273 ? 15.523 2.379 4.691 1 95.25 273 LYS B CA 1
ATOM 4955 C C . LYS B 1 273 ? 14.703 2.148 3.428 1 95.25 273 LYS B C 1
ATOM 4957 O O . LYS B 1 273 ? 14.477 3.076 2.646 1 95.25 273 LYS B O 1
ATOM 4962 N N . LYS B 1 274 ? 14.297 0.954 3.201 1 94.75 274 LYS B N 1
ATOM 4963 C CA . LYS B 1 274 ? 13.531 0.57 2.02 1 94.75 274 LYS B CA 1
ATOM 4964 C C . LYS B 1 274 ? 12.227 1.353 1.935 1 94.75 274 LYS B C 1
ATOM 4966 O O . LYS B 1 274 ? 11.781 1.72 0.843 1 94.75 274 LYS B O 1
ATOM 4971 N N . GLU B 1 275 ? 11.656 1.645 3.049 1 95.94 275 GLU B N 1
ATOM 4972 C CA . GLU B 1 275 ? 10.398 2.381 3.072 1 95.94 275 GLU B CA 1
ATOM 4973 C C . GLU B 1 275 ? 10.578 3.803 2.549 1 95.94 275 GLU B C 1
ATOM 4975 O O . GLU B 1 275 ? 9.797 4.266 1.715 1 95.94 275 GLU B O 1
ATOM 4980 N N . GLY B 1 276 ? 11.625 4.477 3.086 1 96.94 276 GLY B N 1
ATOM 4981 C CA . GLY B 1 276 ? 11.914 5.809 2.582 1 96.94 276 GLY B CA 1
ATOM 4982 C C . GLY B 1 276 ? 12.203 5.832 1.093 1 96.94 276 GLY B C 1
ATOM 4983 O O . GLY B 1 276 ? 11.727 6.711 0.375 1 96.94 276 GLY B O 1
ATOM 4984 N N . LYS B 1 277 ? 12.945 4.895 0.625 1 97.19 277 LYS B N 1
ATOM 4985 C CA . LYS B 1 277 ? 13.258 4.777 -0.796 1 97.19 277 LYS B CA 1
ATOM 4986 C C . LYS B 1 277 ? 12 4.512 -1.618 1 97.19 277 LYS B C 1
ATOM 4988 O O . LYS B 1 277 ? 11.867 5.004 -2.74 1 97.19 277 LYS B O 1
ATOM 4993 N N . THR B 1 278 ? 11.133 3.707 -1.06 1 97.31 278 THR B N 1
ATOM 4994 C CA . THR B 1 278 ? 9.867 3.41 -1.73 1 97.31 278 THR B CA 1
ATOM 4995 C C . THR B 1 278 ? 9.055 4.684 -1.94 1 97.31 278 THR B C 1
ATOM 4997 O O . THR B 1 278 ? 8.484 4.895 -3.014 1 97.31 278 THR B O 1
ATOM 5000 N N . VAL B 1 279 ? 9.008 5.539 -0.932 1 98.25 279 VAL B N 1
ATOM 5001 C CA . VAL B 1 279 ? 8.297 6.805 -1.052 1 98.25 279 VAL B CA 1
ATOM 5002 C C . VAL B 1 279 ? 8.844 7.598 -2.238 1 98.25 279 VAL B C 1
ATOM 5004 O O . VAL B 1 279 ? 8.078 8.062 -3.088 1 98.25 279 VAL B O 1
ATOM 5007 N N . GLU B 1 280 ? 10.133 7.711 -2.312 1 98.25 280 GLU B N 1
ATOM 5008 C CA . GLU B 1 280 ? 10.773 8.461 -3.387 1 98.25 280 GLU B CA 1
ATOM 5009 C C . GLU B 1 280 ? 10.492 7.832 -4.746 1 98.25 280 GLU B C 1
ATOM 5011 O O . GLU B 1 280 ? 10.188 8.539 -5.715 1 98.25 280 GLU B O 1
ATOM 5016 N N . ASN B 1 281 ? 10.547 6.523 -4.812 1 98.12 281 ASN B N 1
ATOM 5017 C CA . ASN B 1 281 ? 10.328 5.824 -6.074 1 98.12 281 ASN B CA 1
ATOM 5018 C C . ASN B 1 281 ? 8.883 5.969 -6.555 1 98.12 281 ASN B C 1
ATOM 5020 O O . ASN B 1 281 ? 8.633 6.109 -7.754 1 98.12 281 ASN B O 1
ATOM 5024 N N . GLU B 1 282 ? 7.934 5.855 -5.641 1 98.56 282 GLU B N 1
ATOM 5025 C CA . GLU B 1 282 ? 6.531 6.031 -6.004 1 98.56 282 GLU B CA 1
ATOM 5026 C C . GLU B 1 282 ? 6.289 7.41 -6.609 1 98.56 282 GLU B C 1
ATOM 5028 O O . GLU B 1 282 ? 5.586 7.535 -7.617 1 98.56 282 GLU B O 1
ATOM 5033 N N . ILE B 1 283 ? 6.848 8.398 -6.004 1 98.62 283 ILE B N 1
ATOM 5034 C CA . ILE B 1 283 ? 6.688 9.758 -6.52 1 98.62 283 ILE B CA 1
ATOM 5035 C C . ILE B 1 283 ? 7.367 9.875 -7.879 1 98.62 283 ILE B C 1
ATOM 5037 O O . ILE B 1 283 ? 6.781 10.398 -8.828 1 98.62 283 ILE B O 1
ATOM 5041 N N . ALA B 1 284 ? 8.594 9.375 -7.988 1 98.25 284 ALA B N 1
ATOM 5042 C CA . ALA B 1 284 ? 9.352 9.461 -9.234 1 98.25 284 ALA B CA 1
ATOM 5043 C C . ALA B 1 284 ? 8.609 8.773 -10.375 1 98.25 284 ALA B C 1
ATOM 5045 O O . ALA B 1 284 ? 8.68 9.227 -11.523 1 98.25 284 ALA B O 1
ATOM 5046 N N . SER B 1 285 ? 7.91 7.738 -10.086 1 98.25 285 SER B N 1
ATOM 5047 C CA . SER B 1 285 ? 7.207 6.969 -11.109 1 98.25 285 SER B CA 1
ATOM 5048 C C . SER B 1 285 ? 6.098 7.789 -11.758 1 98.25 285 SER B C 1
ATOM 5050 O O . SER B 1 285 ? 5.59 7.426 -12.82 1 98.25 285 SER B O 1
ATOM 5052 N N . THR B 1 286 ? 5.691 8.844 -11.156 1 98.69 286 THR B N 1
ATOM 5053 C CA . THR B 1 286 ? 4.637 9.688 -11.711 1 98.69 286 THR B CA 1
ATOM 5054 C C . THR B 1 286 ? 5.219 10.711 -12.688 1 98.69 286 THR B C 1
ATOM 5056 O O . THR B 1 286 ? 4.48 11.359 -13.43 1 98.69 286 THR B O 1
ATOM 5059 N N . GLY B 1 287 ? 6.5 10.891 -12.617 1 98.06 287 GLY B N 1
ATOM 5060 C CA . GLY B 1 287 ? 7.156 11.898 -13.43 1 98.06 287 GLY B CA 1
ATOM 5061 C C . GLY B 1 287 ? 7.395 13.203 -12.695 1 98.06 287 GLY B C 1
ATOM 5062 O O . GLY B 1 287 ? 8.023 14.117 -13.227 1 98.06 287 GLY B O 1
ATOM 5063 N N . ARG B 1 288 ? 6.953 13.328 -11.469 1 98.38 288 ARG B N 1
ATOM 5064 C CA . ARG B 1 288 ? 7.176 14.531 -10.672 1 98.38 288 ARG B CA 1
ATOM 5065 C C . ARG B 1 288 ? 8.602 14.57 -10.125 1 98.38 288 ARG B C 1
ATOM 5067 O O . ARG B 1 288 ? 9.188 13.531 -9.836 1 98.38 288 ARG B O 1
ATOM 5074 N N . GLU B 1 289 ? 9.055 15.773 -9.977 1 97.81 289 GLU B N 1
ATOM 5075 C CA . GLU B 1 289 ? 10.32 15.984 -9.281 1 97.81 289 GLU B CA 1
ATOM 5076 C C . GLU B 1 289 ? 10.102 16.125 -7.773 1 97.81 289 GLU B C 1
ATOM 5078 O O . GLU B 1 289 ? 9.234 16.891 -7.336 1 97.81 289 GLU B O 1
ATOM 5083 N N . LEU B 1 290 ? 10.898 15.453 -7.047 1 98.19 290 LEU B N 1
ATOM 5084 C CA . LEU B 1 290 ? 10.781 15.531 -5.594 1 98.19 290 LEU B CA 1
ATOM 5085 C C . LEU B 1 290 ? 11.719 16.609 -5.039 1 98.19 290 LEU B C 1
ATOM 5087 O O . LEU B 1 290 ? 12.93 16.531 -5.242 1 98.19 290 LEU B O 1
ATOM 5091 N N . TYR B 1 291 ? 11.195 17.594 -4.379 1 98.06 291 TYR B N 1
ATOM 5092 C CA . TYR B 1 291 ? 11.977 18.656 -3.758 1 98.06 291 TYR B CA 1
ATOM 5093 C C . TYR B 1 291 ? 12.195 18.391 -2.275 1 98.06 291 TYR B C 1
ATOM 5095 O O . TYR B 1 291 ? 11.875 19.219 -1.428 1 98.06 291 TYR B O 1
ATOM 5103 N N . SER B 1 292 ? 12.664 17.234 -1.871 1 97.94 292 SER B N 1
ATOM 5104 C CA . SER B 1 292 ? 13 16.672 -0.573 1 97.94 292 SER B CA 1
ATOM 5105 C C . SER B 1 292 ? 13.773 15.359 -0.729 1 97.94 292 SER B C 1
ATOM 5107 O O . SER B 1 292 ? 13.938 14.859 -1.843 1 97.94 292 SER B O 1
ATOM 5109 N N . THR B 1 293 ? 14.242 14.938 0.328 1 97.94 293 THR B N 1
ATOM 5110 C CA . THR B 1 293 ? 14.805 13.594 0.284 1 97.94 293 THR B CA 1
ATOM 5111 C C . THR B 1 293 ? 14.352 12.781 1.496 1 97.94 293 THR B C 1
ATOM 5113 O O . THR B 1 293 ? 14.07 13.344 2.557 1 97.94 293 THR B O 1
ATOM 5116 N N . PHE B 1 294 ? 14.242 11.516 1.248 1 97.69 294 PHE B N 1
ATOM 5117 C CA . PHE B 1 294 ? 13.891 10.57 2.305 1 97.69 294 PHE B CA 1
ATOM 5118 C C . PHE B 1 294 ? 14.906 9.438 2.377 1 97.69 294 PHE B C 1
ATOM 5120 O O . PHE B 1 294 ? 14.625 8.383 2.961 1 97.69 294 PHE B O 1
ATOM 5127 N N . SER B 1 295 ? 16.094 9.648 1.724 1 97 295 SER B N 1
ATOM 5128 C CA . SER B 1 295 ? 16.984 8.492 1.706 1 97 295 SER B CA 1
ATOM 5129 C C . SER B 1 295 ? 18.438 8.93 1.646 1 97 295 SER B C 1
ATOM 5131 O O . SER B 1 295 ? 19.344 8.109 1.837 1 97 295 SER B O 1
ATOM 5133 N N . ASP B 1 296 ? 18.703 10.156 1.346 1 97.38 296 ASP B N 1
ATOM 5134 C CA . ASP B 1 296 ? 20.078 10.617 1.176 1 97.38 296 ASP B CA 1
ATOM 5135 C C . ASP B 1 296 ? 20.75 10.852 2.527 1 97.38 296 ASP B C 1
ATOM 5137 O O . ASP B 1 296 ? 20.547 11.883 3.16 1 97.38 296 ASP B O 1
ATOM 5141 N N . LEU B 1 297 ? 21.594 9.961 2.922 1 96.94 297 LEU B N 1
ATOM 5142 C CA . LEU B 1 297 ? 22.219 9.992 4.242 1 96.94 297 LEU B CA 1
ATOM 5143 C C . LEU B 1 297 ? 23.234 11.133 4.336 1 96.94 297 LEU B C 1
ATOM 5145 O O . LEU B 1 297 ? 23.422 11.711 5.41 1 96.94 297 LEU B O 1
ATOM 5149 N N . ASP B 1 298 ? 23.797 11.469 3.238 1 97.62 298 ASP B N 1
ATOM 5150 C CA . ASP B 1 298 ? 24.75 12.57 3.244 1 97.62 298 ASP B CA 1
ATOM 5151 C C . ASP B 1 298 ? 24.062 13.898 3.52 1 97.62 298 ASP B C 1
ATOM 5153 O O . ASP B 1 298 ? 24.625 14.781 4.16 1 97.62 298 ASP B O 1
ATOM 5157 N N . VAL B 1 299 ? 22.859 14.047 3.02 1 98 299 VAL B N 1
ATOM 5158 C CA . VAL B 1 299 ? 22.078 15.25 3.291 1 98 299 VAL B CA 1
ATOM 5159 C C . VAL B 1 299 ? 21.656 15.273 4.758 1 98 299 VAL B C 1
ATOM 5161 O O . VAL B 1 299 ? 21.75 16.297 5.426 1 98 299 VAL B O 1
ATOM 5164 N N . LEU B 1 300 ? 21.297 14.125 5.281 1 97.69 300 LEU B N 1
ATOM 5165 C CA . LEU B 1 300 ? 20.859 14.023 6.672 1 97.69 300 LEU B CA 1
ATOM 5166 C C . LEU B 1 300 ? 22 14.391 7.617 1 97.69 300 LEU B C 1
ATOM 5168 O O . LEU B 1 300 ? 21.781 15.078 8.617 1 97.69 300 LEU B O 1
ATOM 5172 N N . THR B 1 301 ? 23.219 14.023 7.305 1 96.38 301 THR B N 1
ATOM 5173 C CA . THR B 1 301 ? 24.375 14.234 8.18 1 96.38 301 THR B CA 1
ATOM 5174 C C . THR B 1 301 ? 24.922 15.648 8.031 1 96.38 301 THR B C 1
ATOM 5176 O O . THR B 1 301 ? 25.719 16.094 8.844 1 96.38 301 THR B O 1
ATOM 5179 N N . GLY B 1 302 ? 24.531 16.328 6.934 1 95.88 302 GLY B N 1
ATOM 5180 C CA . GLY B 1 302 ? 25.047 17.656 6.672 1 95.88 302 GLY B CA 1
ATOM 5181 C C . GLY B 1 302 ? 26.297 17.672 5.809 1 95.88 302 GLY B C 1
ATOM 5182 O O . GLY B 1 302 ? 26.875 18.719 5.555 1 95.88 302 GLY B O 1
ATOM 5183 N N . GLU B 1 303 ? 26.641 16.531 5.273 1 96.31 303 GLU B N 1
ATOM 5184 C CA . GLU B 1 303 ? 27.812 16.438 4.406 1 96.31 303 GLU B CA 1
ATOM 5185 C C . GLU B 1 303 ? 27.516 16.984 3.012 1 96.31 303 GLU B C 1
ATOM 5187 O O . GLU B 1 303 ? 28.422 17.391 2.295 1 96.31 303 GLU B O 1
ATOM 5192 N N . LYS B 1 304 ? 26.25 16.891 2.645 1 96.81 304 LYS B N 1
ATOM 5193 C CA . LYS B 1 304 ? 25.766 17.391 1.365 1 96.81 304 LYS B CA 1
ATOM 5194 C C . LYS B 1 304 ? 24.578 18.328 1.564 1 96.81 304 LYS B C 1
ATOM 5196 O O . LYS B 1 304 ? 23.766 18.125 2.479 1 96.81 304 LYS B O 1
ATOM 5201 N N . THR B 1 305 ? 24.516 19.344 0.813 1 96.19 305 THR B N 1
ATOM 5202 C CA . THR B 1 305 ? 23.359 20.234 0.835 1 96.19 305 THR B CA 1
ATOM 5203 C C . THR B 1 305 ? 22.328 19.797 -0.204 1 96.19 305 THR B C 1
ATOM 5205 O O . THR B 1 305 ? 22.672 19.484 -1.345 1 96.19 305 THR B O 1
ATOM 5208 N N . LEU B 1 306 ? 21.125 19.828 0.182 1 96.38 306 LEU B N 1
ATOM 5209 C CA . LEU B 1 306 ? 20.047 19.453 -0.723 1 96.38 306 LEU B CA 1
ATOM 5210 C C . LEU B 1 306 ? 19.859 20.5 -1.819 1 96.38 306 LEU B C 1
ATOM 5212 O O . LEU B 1 306 ? 19.719 21.688 -1.53 1 96.38 306 LEU B O 1
ATOM 5216 N N . LYS B 1 307 ? 19.844 20.141 -3.023 1 90.62 307 LYS B N 1
ATOM 5217 C CA . LYS B 1 307 ? 19.766 21.047 -4.164 1 90.62 307 LYS B CA 1
ATOM 5218 C C . LYS B 1 307 ? 18.328 21.484 -4.434 1 90.62 307 LYS B C 1
ATOM 5220 O O . LYS B 1 307 ? 18.078 22.656 -4.688 1 90.62 307 LYS B O 1
ATOM 5225 N N . ASN B 1 308 ? 17.359 20.547 -4.43 1 92.69 308 ASN B N 1
ATOM 5226 C CA . ASN B 1 308 ? 15.961 20.812 -4.762 1 92.69 308 ASN B CA 1
ATOM 5227 C C . ASN B 1 308 ? 15.102 20.922 -3.506 1 92.69 308 ASN B C 1
ATOM 5229 O O . ASN B 1 308 ? 14.711 19.906 -2.922 1 92.69 308 ASN B O 1
ATOM 5233 N N . THR B 1 309 ? 14.789 22.203 -3.078 1 94.62 309 THR B N 1
ATOM 5234 C CA . THR B 1 309 ? 13.992 22.438 -1.887 1 94.62 309 THR B CA 1
ATOM 5235 C C . THR B 1 309 ? 13.008 23.594 -2.119 1 94.62 309 THR B C 1
ATOM 5237 O O . THR B 1 309 ? 13.266 24.469 -2.947 1 94.62 309 THR B O 1
ATOM 5240 N N . LYS B 1 310 ? 11.961 23.594 -1.421 1 92.56 310 LYS B N 1
ATOM 5241 C CA . LYS B 1 310 ? 10.969 24.656 -1.518 1 92.56 310 LYS B CA 1
ATOM 5242 C C . LYS B 1 310 ? 11.25 25.781 -0.519 1 92.56 310 LYS B C 1
ATOM 5244 O O . LYS B 1 310 ? 10.578 26.797 -0.52 1 92.56 310 LYS B O 1
ATOM 5249 N N . TYR B 1 311 ? 12.273 25.609 0.245 1 93.31 311 TYR B N 1
ATOM 5250 C CA . TYR B 1 311 ? 12.609 26.641 1.219 1 93.31 311 TYR B CA 1
ATOM 5251 C C . TYR B 1 311 ? 13.094 27.906 0.525 1 93.31 311 TYR B C 1
ATOM 5253 O O . TYR B 1 311 ? 13.945 27.859 -0.36 1 93.31 311 TYR B O 1
ATOM 5261 N N . VAL B 1 312 ? 12.461 28.969 0.901 1 91.12 312 VAL B N 1
ATOM 5262 C CA . VAL B 1 312 ? 12.883 30.312 0.539 1 91.12 312 VAL B CA 1
ATOM 5263 C C . VAL B 1 312 ? 13.125 31.125 1.803 1 91.12 312 VAL B C 1
ATOM 5265 O O . VAL B 1 312 ? 12.211 31.344 2.602 1 91.12 312 VAL B O 1
ATOM 5268 N N . PRO B 1 313 ? 14.305 31.578 1.963 1 91.06 313 PRO B N 1
ATOM 5269 C CA . PRO B 1 313 ? 14.594 32.344 3.189 1 91.06 313 PRO B CA 1
ATOM 5270 C C . PRO B 1 313 ? 13.719 33.562 3.346 1 91.06 313 PRO B C 1
ATOM 5272 O O . PRO B 1 313 ? 13.508 34.312 2.377 1 91.06 313 PRO B O 1
ATOM 5275 N N . GLU B 1 314 ? 13.195 33.75 4.492 1 93.88 314 GLU B N 1
ATOM 5276 C CA . GLU B 1 314 ? 12.391 34.906 4.863 1 93.88 314 GLU B CA 1
ATOM 5277 C C . GLU B 1 314 ? 12.984 35.625 6.07 1 93.88 314 GLU B C 1
ATOM 5279 O O . GLU B 1 314 ? 13.742 35.031 6.84 1 93.88 314 GLU B O 1
ATOM 5284 N N . LYS B 1 315 ? 12.688 36.938 6.125 1 91.31 315 LYS B N 1
ATOM 5285 C CA . LYS B 1 315 ? 13.062 37.688 7.332 1 91.31 315 LYS B CA 1
ATOM 5286 C C . LYS B 1 315 ? 12.156 37.312 8.5 1 91.31 315 LYS B C 1
ATOM 5288 O O . LYS B 1 315 ? 10.93 37.438 8.406 1 91.31 315 LYS B O 1
ATOM 5293 N N . ILE B 1 316 ? 12.781 36.812 9.555 1 95.12 316 ILE B N 1
ATOM 5294 C CA . ILE B 1 316 ? 12.023 36.406 10.719 1 95.12 316 ILE B CA 1
ATOM 5295 C C . ILE B 1 316 ? 12.328 37.312 11.906 1 95.12 316 ILE B C 1
ATOM 5297 O O . ILE B 1 316 ? 13.492 37.594 12.195 1 95.12 316 ILE B O 1
ATOM 5301 N N . ASP B 1 317 ? 11.281 37.781 12.508 1 91.88 317 ASP B N 1
ATOM 5302 C CA . ASP B 1 317 ? 11.422 38.562 13.734 1 91.88 317 ASP B CA 1
ATOM 5303 C C . ASP B 1 317 ? 11.57 37.625 14.945 1 91.88 317 ASP B C 1
ATOM 5305 O O . ASP B 1 317 ? 10.758 36.719 15.156 1 91.88 317 ASP B O 1
ATOM 5309 N N . ILE B 1 318 ? 12.633 37.875 15.758 1 95.75 318 ILE B N 1
ATOM 5310 C CA . ILE B 1 318 ? 12.82 37.062 16.969 1 95.75 318 ILE B CA 1
ATOM 5311 C C . ILE B 1 318 ? 13.18 37.969 18.141 1 95.75 318 ILE B C 1
ATOM 5313 O O . ILE B 1 318 ? 13.938 38.938 17.969 1 95.75 318 ILE B O 1
ATOM 5317 N N . SER B 1 319 ? 12.625 37.719 19.25 1 96.19 319 SER B N 1
ATOM 5318 C CA . SER B 1 319 ? 12.914 38.5 20.453 1 96.19 319 SER B CA 1
ATOM 5319 C C . SER B 1 319 ? 14.305 38.188 21 1 96.19 319 SER B C 1
ATOM 5321 O O . SER B 1 319 ? 14.852 37.094 20.734 1 96.19 319 SER B O 1
ATOM 5323 N N . GLU B 1 320 ? 14.828 39.094 21.766 1 97.5 320 GLU B N 1
ATOM 5324 C CA . GLU B 1 320 ? 16.125 38.906 22.406 1 97.5 320 GLU B CA 1
ATOM 5325 C C . GLU B 1 320 ? 16.094 37.688 23.344 1 97.5 320 GLU B C 1
ATOM 5327 O O . GLU B 1 320 ? 17.047 36.906 23.406 1 97.5 320 GLU B O 1
ATOM 5332 N N . LYS B 1 321 ? 15.086 37.562 24.016 1 97.06 321 LYS B N 1
ATOM 5333 C CA . LYS B 1 321 ? 14.898 36.469 24.938 1 97.06 321 LYS B CA 1
ATOM 5334 C C . LYS B 1 321 ? 15.039 35.125 24.219 1 97.06 321 LYS B C 1
ATOM 5336 O O . LYS B 1 321 ? 15.82 34.25 24.641 1 97.06 321 LYS B O 1
ATOM 5341 N N . ASN B 1 322 ? 14.258 34.938 23.141 1 97.38 322 ASN B N 1
ATOM 5342 C CA . ASN B 1 322 ? 14.25 33.656 22.422 1 97.38 322 ASN B CA 1
ATOM 5343 C C . ASN B 1 322 ? 15.562 33.438 21.688 1 97.38 322 ASN B C 1
ATOM 5345 O O . ASN B 1 322 ? 16.016 32.281 21.562 1 97.38 322 ASN B O 1
ATOM 5349 N N . LEU B 1 323 ? 16.188 34.5 21.203 1 97.44 323 LEU B N 1
ATOM 5350 C CA . LEU B 1 323 ? 17.5 34.375 20.578 1 97.44 323 LEU B CA 1
ATOM 5351 C C . LEU B 1 323 ? 18.547 33.906 21.578 1 97.44 323 LEU B C 1
ATOM 5353 O O . LEU B 1 323 ? 19.359 33.031 21.25 1 97.44 323 LEU B O 1
ATOM 5357 N N . GLU B 1 324 ? 18.484 34.469 22.75 1 97.75 324 GLU B N 1
ATOM 5358 C CA . GLU B 1 324 ? 19.391 34.031 23.812 1 97.75 324 GLU B CA 1
ATOM 5359 C C . GLU B 1 324 ? 19.141 32.562 24.203 1 97.75 324 GLU B C 1
ATOM 5361 O O . GLU B 1 324 ? 20.094 31.828 24.469 1 97.75 324 GLU B O 1
ATOM 5366 N N . LEU B 1 325 ? 17.906 32.25 24.25 1 96.88 325 LEU B N 1
ATOM 5367 C CA . LEU B 1 325 ? 17.578 30.875 24.594 1 96.88 325 LEU B CA 1
ATOM 5368 C C . LEU B 1 325 ? 18.141 29.922 23.547 1 96.88 325 LEU B C 1
ATOM 5370 O O . LEU B 1 325 ? 18.75 28.906 23.891 1 96.88 325 LEU B O 1
ATOM 5374 N N . ILE B 1 326 ? 17.984 30.172 22.219 1 97.38 326 ILE B N 1
ATOM 5375 C CA . ILE B 1 326 ? 18.516 29.344 21.141 1 97.38 326 ILE B CA 1
ATOM 5376 C C . ILE B 1 326 ? 20.031 29.219 21.312 1 97.38 326 ILE B C 1
ATOM 5378 O O . ILE B 1 326 ? 20.578 28.109 21.203 1 97.38 326 ILE B O 1
ATOM 5382 N N . ASN B 1 327 ? 20.656 30.312 21.625 1 97.31 327 ASN B N 1
ATOM 5383 C CA . ASN B 1 327 ? 22.109 30.312 21.781 1 97.31 327 ASN B CA 1
ATOM 5384 C C . ASN B 1 327 ? 22.531 29.469 22.984 1 97.31 327 ASN B C 1
ATOM 5386 O O . ASN B 1 327 ? 23.547 28.766 22.922 1 97.31 327 ASN B O 1
ATOM 5390 N N . SER B 1 328 ? 21.844 29.547 24 1 97.69 328 SER B N 1
ATOM 5391 C CA . SER B 1 328 ? 22.172 28.812 25.203 1 97.69 328 SER B CA 1
ATOM 5392 C C . SER B 1 328 ? 22 27.312 25.016 1 97.69 328 SER B C 1
ATOM 5394 O O . SER B 1 328 ? 22.609 26.5 25.719 1 97.69 328 SER B O 1
ATOM 5396 N N . LEU B 1 329 ? 21.125 26.922 24.047 1 97.25 329 LEU B N 1
ATOM 5397 C CA . LEU B 1 329 ? 20.828 25.516 23.812 1 97.25 329 LEU B CA 1
ATOM 5398 C C . LEU B 1 329 ? 21.75 24.938 22.734 1 97.25 329 LEU B C 1
ATOM 5400 O O . LEU B 1 329 ? 21.578 23.797 22.328 1 97.25 329 LEU B O 1
ATOM 5404 N N . SER B 1 330 ? 22.734 25.672 22.312 1 96.38 330 SER B N 1
ATOM 5405 C CA . SER B 1 330 ? 23.547 25.312 21.156 1 96.38 330 SER B CA 1
ATOM 5406 C C . SER B 1 330 ? 24.188 23.938 21.344 1 96.38 330 SER B C 1
ATOM 5408 O O . SER B 1 330 ? 24.109 23.094 20.453 1 96.38 330 SER B O 1
ATOM 5410 N N . LYS B 1 331 ? 24.781 23.672 22.5 1 96.94 331 LYS B N 1
ATOM 5411 C CA . LYS B 1 331 ? 25.438 22.406 22.766 1 96.94 331 LYS B CA 1
ATOM 5412 C C . LYS B 1 331 ? 24.438 21.266 22.828 1 96.94 331 LYS B C 1
ATOM 5414 O O . LYS B 1 331 ? 24.688 20.172 22.312 1 96.94 331 LYS B O 1
ATOM 5419 N N . GLN B 1 332 ? 23.328 21.531 23.469 1 96.94 332 GLN B N 1
ATOM 5420 C CA . GLN B 1 332 ? 22.266 20.516 23.578 1 96.94 332 GLN B CA 1
ATOM 5421 C C . GLN B 1 332 ? 21.688 20.188 22.203 1 96.94 332 GLN B C 1
ATOM 5423 O O . GLN B 1 332 ? 21.375 19.016 21.938 1 96.94 332 GLN B O 1
ATOM 5428 N N . LEU B 1 333 ? 21.531 21.156 21.391 1 97.62 333 LEU B N 1
ATOM 5429 C CA . LEU B 1 333 ? 21.016 20.969 20.047 1 97.62 333 LEU B CA 1
ATOM 5430 C C . LEU B 1 333 ? 21.953 20.094 19.219 1 97.62 333 LEU B C 1
ATOM 5432 O O . LEU B 1 333 ? 21.516 19.141 18.562 1 97.62 333 LEU B O 1
ATOM 5436 N N . ASP B 1 334 ? 23.234 20.406 19.312 1 96.94 334 ASP B N 1
ATOM 5437 C CA . ASP B 1 334 ? 24.219 19.609 18.594 1 96.94 334 ASP B CA 1
ATOM 5438 C C . ASP B 1 334 ? 24.172 18.156 19.016 1 96.94 334 ASP B C 1
ATOM 5440 O O . ASP B 1 334 ? 24.203 17.25 18.172 1 96.94 334 ASP B O 1
ATOM 5444 N N . LYS B 1 335 ? 24.078 17.969 20.281 1 97.38 335 LYS B N 1
ATOM 5445 C CA . LYS B 1 335 ? 24.031 16.609 20.812 1 97.38 335 LYS B CA 1
ATOM 5446 C C . LYS B 1 335 ? 22.781 15.875 20.344 1 97.38 335 LYS B C 1
ATOM 5448 O O . LYS B 1 335 ? 22.844 14.695 20 1 97.38 335 LYS B O 1
ATOM 5453 N N . LYS B 1 336 ? 21.641 16.562 20.391 1 97.12 336 LYS B N 1
ATOM 5454 C CA . LYS B 1 336 ? 20.375 15.961 19.969 1 97.12 336 LYS B CA 1
ATOM 5455 C C . LYS B 1 336 ? 20.391 15.617 18.484 1 97.12 336 LYS B C 1
ATOM 5457 O O . LYS B 1 336 ? 19.938 14.539 18.094 1 97.12 336 LYS B O 1
ATOM 5462 N N . ILE B 1 337 ? 20.859 16.484 17.703 1 97.62 337 ILE B N 1
ATOM 5463 C CA . ILE B 1 337 ? 20.953 16.266 16.25 1 97.62 337 ILE B CA 1
ATOM 5464 C C . ILE B 1 337 ? 21.844 15.07 15.977 1 97.62 337 ILE B C 1
ATOM 5466 O O . ILE B 1 337 ? 21.484 14.195 15.18 1 97.62 337 ILE B O 1
ATOM 5470 N N . GLU B 1 338 ? 22.969 15.055 16.641 1 97.06 338 GLU B N 1
ATOM 5471 C CA . GLU B 1 338 ? 23.891 13.938 16.469 1 97.06 338 GLU B CA 1
ATOM 5472 C C . GLU B 1 338 ? 23.219 12.617 16.859 1 97.06 338 GLU B C 1
ATOM 5474 O O . GLU B 1 338 ? 23.406 11.602 16.203 1 97.06 338 GLU B O 1
ATOM 5479 N N . SER B 1 339 ? 22.547 12.672 17.906 1 96.62 339 SER B N 1
ATOM 5480 C CA . SER B 1 339 ? 21.859 11.477 18.375 1 96.62 339 SER B CA 1
ATOM 5481 C C . SER B 1 339 ? 20.844 10.992 17.344 1 96.62 339 SER B C 1
ATOM 5483 O O . SER B 1 339 ? 20.781 9.805 17.031 1 96.62 339 SER B O 1
ATOM 5485 N N . TYR B 1 340 ? 19.969 11.883 16.812 1 95.94 340 TYR B N 1
ATOM 5486 C CA . TYR B 1 340 ? 18.984 11.539 15.789 1 95.94 340 TYR B CA 1
ATOM 5487 C C . TYR B 1 340 ? 19.656 10.953 14.555 1 95.94 340 TYR B C 1
ATOM 5489 O O . TYR B 1 340 ? 19.234 9.922 14.031 1 95.94 340 TYR B O 1
ATOM 5497 N N . VAL B 1 341 ? 20.703 11.594 14.133 1 97 341 VAL B N 1
ATOM 5498 C CA . VAL B 1 341 ? 21.406 11.195 12.914 1 97 341 VAL B CA 1
ATOM 5499 C C . VAL B 1 341 ? 22.031 9.82 13.109 1 97 341 VAL B C 1
ATOM 5501 O O . VAL B 1 341 ? 21.875 8.93 12.273 1 97 341 VAL B O 1
ATOM 5504 N N . LYS B 1 342 ? 22.719 9.648 14.242 1 96.38 342 LYS B N 1
ATOM 5505 C CA . LYS B 1 342 ? 23.375 8.383 14.523 1 96.38 342 LYS B CA 1
ATOM 5506 C C . LYS B 1 342 ? 22.375 7.234 14.578 1 96.38 342 LYS B C 1
ATOM 5508 O O . LYS B 1 342 ? 22.609 6.172 13.992 1 96.38 342 LYS B O 1
ATOM 5513 N N . THR B 1 343 ? 21.344 7.48 15.25 1 95.5 343 THR B N 1
ATOM 5514 C CA . THR B 1 343 ? 20.312 6.457 15.383 1 95.5 343 THR B CA 1
ATOM 5515 C C . THR B 1 343 ? 19.703 6.133 14.023 1 95.5 343 THR B C 1
ATOM 5517 O O . THR B 1 343 ? 19.484 4.961 13.703 1 95.5 343 THR B O 1
ATOM 5520 N N . THR B 1 344 ? 19.422 7.117 13.219 1 95.94 344 THR B N 1
ATOM 5521 C CA . THR B 1 344 ? 18.828 6.949 11.898 1 95.94 344 THR B CA 1
ATOM 5522 C C . THR B 1 344 ? 19.766 6.168 10.984 1 95.94 344 THR B C 1
ATOM 5524 O O . THR B 1 344 ? 19.328 5.254 10.281 1 95.94 344 THR B O 1
ATOM 5527 N N . ILE B 1 345 ? 21.047 6.5 11.039 1 95.19 345 ILE B N 1
ATOM 5528 C CA . ILE B 1 345 ? 22.031 5.809 10.219 1 95.19 345 ILE B CA 1
ATOM 5529 C C . ILE B 1 345 ? 22.109 4.344 10.633 1 95.19 345 ILE B C 1
ATOM 5531 O O . ILE B 1 345 ? 22.141 3.451 9.781 1 95.19 345 ILE B O 1
ATOM 5535 N N . ARG B 1 346 ? 22.125 4.102 11.914 1 93.69 346 ARG B N 1
ATOM 5536 C CA . ARG B 1 346 ? 22.188 2.738 12.422 1 93.69 346 ARG B CA 1
ATOM 5537 C C . ARG B 1 346 ? 20.984 1.919 11.945 1 93.69 346 ARG B C 1
ATOM 5539 O O . ARG B 1 346 ? 21.156 0.773 11.523 1 93.69 346 ARG B O 1
ATOM 5546 N N . LYS B 1 347 ? 19.859 2.543 11.922 1 90.75 347 LYS B N 1
ATOM 5547 C CA . LYS B 1 347 ? 18.641 1.854 11.516 1 90.75 347 LYS B CA 1
ATOM 5548 C C . LYS B 1 347 ? 18.625 1.625 10.008 1 90.75 347 LYS B C 1
ATOM 5550 O O . LYS B 1 347 ? 18.047 0.641 9.531 1 90.75 347 LYS B O 1
ATOM 5555 N N . SER B 1 348 ? 19.172 2.49 9.281 1 90.75 348 SER B N 1
ATOM 5556 C CA . SER B 1 348 ? 19.156 2.428 7.824 1 90.75 348 SER B CA 1
ATOM 5557 C C . SER B 1 348 ? 20.031 1.294 7.309 1 90.75 348 SER B C 1
ATOM 5559 O O . SER B 1 348 ? 19.906 0.876 6.156 1 90.75 348 SER B O 1
ATOM 5561 N N . GLN B 1 349 ? 20.922 0.869 8.141 1 84.38 349 GLN B N 1
ATOM 5562 C CA . GLN B 1 349 ? 21.844 -0.19 7.75 1 84.38 349 GLN B CA 1
ATOM 5563 C C . GLN B 1 349 ? 21.266 -1.568 8.055 1 84.38 349 GLN B C 1
ATOM 5565 O O . GLN B 1 349 ? 21.859 -2.59 7.707 1 84.38 349 GLN B O 1
ATOM 5570 N N . LYS B 1 350 ? 20.125 -1.648 8.641 1 73.94 350 LYS B N 1
ATOM 5571 C CA . LYS B 1 350 ? 19.469 -2.914 8.945 1 73.94 350 LYS B CA 1
ATOM 5572 C C . LYS B 1 350 ? 18.469 -3.283 7.863 1 73.94 350 LYS B C 1
ATOM 5574 O O . LYS B 1 350 ? 17.781 -2.41 7.316 1 73.94 350 LYS B O 1
#

Solvent-accessible surface area (backbone atoms only — not comparable to full-atom values): 35945 Å² total; per-residue (Å²): 128,60,42,58,55,40,48,53,42,12,44,53,10,30,51,41,32,35,74,64,69,41,65,54,31,36,40,35,38,72,45,65,46,36,60,42,48,64,54,89,44,52,42,46,66,44,68,42,53,66,40,45,85,76,50,87,52,63,74,74,42,44,60,53,69,54,58,54,49,29,50,47,51,52,28,54,43,32,24,28,52,67,60,21,43,27,35,40,38,78,75,51,56,69,59,48,41,54,50,43,34,50,49,18,52,73,60,21,36,61,35,29,38,34,46,63,88,75,69,66,90,72,42,68,58,90,44,42,48,26,44,36,35,81,60,36,47,71,47,65,70,60,25,52,71,39,28,60,60,56,58,63,67,59,47,52,52,49,46,52,52,39,43,75,71,71,31,44,31,30,37,33,36,45,39,49,81,76,79,56,78,76,46,50,58,51,43,54,50,49,42,60,76,64,65,49,48,31,39,34,39,32,53,41,66,62,30,81,88,35,87,38,44,75,46,55,52,50,38,46,60,60,50,25,39,56,45,10,52,48,27,66,74,39,51,78,45,47,31,32,38,28,48,46,85,62,35,51,40,31,46,29,56,35,42,38,5,27,40,39,28,45,32,54,70,68,57,63,80,31,33,43,21,40,63,22,46,41,50,53,47,20,44,46,58,51,62,37,42,66,24,37,59,43,46,57,62,47,26,66,71,64,78,34,78,66,83,52,50,80,81,59,85,45,94,62,77,66,54,71,67,56,53,50,49,55,60,72,38,46,72,58,27,53,52,49,40,50,50,54,46,50,53,21,53,59,51,32,74,101,127,61,41,58,57,40,47,53,42,12,45,52,9,30,51,41,31,35,73,64,67,40,64,53,32,36,41,33,38,72,46,64,46,37,60,41,48,64,52,90,44,51,41,47,65,44,67,42,54,66,41,46,85,74,50,88,52,64,74,74,40,42,59,55,69,54,59,53,49,28,50,48,50,52,27,54,43,32,24,28,52,67,60,20,43,28,35,41,37,79,75,50,55,68,60,47,42,53,49,44,33,50,48,18,52,72,60,22,36,61,35,29,38,34,46,63,88,76,67,66,90,72,41,67,58,91,44,43,48,27,44,35,35,81,60,37,47,70,47,66,70,61,26,52,71,39,28,62,59,56,58,63,66,61,46,51,52,50,47,51,53,39,44,75,72,71,31,43,30,29,37,33,36,45,38,48,80,75,80,56,79,77,45,51,58,53,43,54,50,50,40,60,75,65,64,47,49,31,38,34,40,32,52,41,66,60,32,81,87,34,87,38,45,75,46,56,53,51,39,47,58,59,50,25,40,57,45,10,53,49,28,66,74,38,52,78,48,47,31,34,38,30,50,48,84,60,35,52,40,30,47,28,56,35,42,39,6,27,39,39,28,43,31,54,67,67,56,64,80,32,34,42,22,42,63,23,44,40,51,54,48,20,43,44,57,51,64,38,42,63,24,38,59,43,46,57,61,47,27,67,70,62,78,35,79,67,82,54,50,79,80,59,84,46,94,61,78,67,55,70,68,57,52,50,50,56,60,72,38,46,67,58,26,53,52,48,41,48,50,54,46,52,52,22,53,58,51,29,73,102

Nearest PDB structures (foldseek):
  3t7v-assembly1_A  TM=7.645E-01  e=6.120E-12  Methanosarcina barkeri str. Fusaro
  8vdw-assembly1_A  TM=7.617E-01  e=3.460E-12  Veillonella parvula
  8vcw-assembly1_A  TM=7.742E-01  e=1.022E-11  Blautia obeum
  5exi-assembly1_A  TM=5.894E-01  e=7.728E-07  Mycobacterium tuberculosis H37Rv
  5exk-assembly4_G  TM=7.283E-01  e=1.337E-05  Mycobacterium tuberculosis H37Rv

Secondary structure (DSSP, 8-state):
--HHHHHHHHHHHHHHHHHHH-SEEEE-EEEESBS----SS--TT-HHHHHGGG-S-GGGGBPPHHHHHHHHHHHHHTT--EEEEE--S---HHHHHHHHHHHHHHHTS-EEEESSS--GGGS-GGGEEEEEEEEE---HHHHHHH-TTS-HHHHHHHHHHHHHTT-EEEEEEEESSS--GGGHHHHHHHHHHHT-SEEEEEE----TTSTTTTPPPPPHHHHHHHHHHHHHH-TTSEEEEE--GGGGGGHHHHHHTT-SEEE---HHHHTTSHHHHHHHHHHHTTTPEESS-SS-HHHHHTSS--SS-----------HHHHHHHHHTHHHHHHHHHHHHHHHHHHHT-/--HHHHHHHHHHHHHHHHHHH-SEEEEEEEEE-BS----SS--TT-HHHHHGGG-S-GGGGBPPHHHHHHHHHHHHHTT-EEEEEE--S---HHHHHHHHHHHHHHHTS-EEEESSS--GGGS-GGGEEEEEEEEE---HHHHHHH-TTS-HHHHHHHHHHHHHTT-EEEEEEEESSS--GGGHHHHHHHHHHHT-SEEEEEE----TTSTTTT-----HHHHHHHHHHHHHH-TTSEEEEE--GGGGGGHHHHHHTT-SEEE---HHHHTTSHHHHHHHHHHHTTTPEESS-SS-HHHHHTSS--SS-----------HHHHHHHHHTHHHHHHHHHHHHHHHHHHHT-

pLDDT: mean 96.2, std 3.16, range [73.88, 98.94]

InterPro domains:
  IPR002684 Biotin synthase/Biotin biosynthesis bifunctional protein BioAB [PTHR22976] (5-281)
  IPR006638 Elp3/MiaA/NifB-like, radical SAM core domain [SM00729] (28-229)
  IPR007197 Radical SAM [PF04055] (37-190)
  IPR007197 Radical SAM [PS51918] (20-236)
  IPR007197 Radical SAM [SFLDS00029] (37-191)
  IPR010722 Biotin and thiamin synthesis-associated domain [SM00876] (200-290)
  IPR013785 Aldolase-type TIM barrel [G3DSA:3.20.20.70] (3-299)
  IPR058240 Radical SAM superfamily [SSF102114] (13-290)

Organism: Methanococcus maripaludis (strain DSM 14266 / JCM 13030 / NBRC 101832 / S2 / LL) (NCBI:txid267377)

Radius of gyration: 27.85 Å; Cα contacts (8 Å, |Δi|>4): 1392; chains: 2; bounding box: 52×86×65 Å

Sequence (700 aa):
MNSAEILENSIKAFKLTEKHHGNITTLERALFLGWYCNLDDPCKFCFMSTQKEKIKDPLKARRKPESILAESILMKRIGWKLEFISGGYGYKTEELNDTIEMVSYIQQAKQYLNVGIIDFENLNLNNIEGVVGAVETVNPKLHEELCPGKPLSNTKEMLKKAKDMGLKTGITIILGMGETEKDIDLLLNLIEELNLDRITFYSLNPQDETVFQGKTSVTTLEYMNWVSTVRLNFPKMKIITGTWVDKLTNIGPLVMAGSNVITKFPLFSIYGKKEGKTVENEIASTGRELYSTFSDLDVLTGEKTLKNTKYVPEKIDISEKNLELINSLSKQLDKKIESYVKTTIRKSQKMNSAEILENSIKAFKLTEKHHGNITTLERALFLGWYCNLDDPCKFCFMSTQKEKIKDPLKARRKPESILAESILMKRIGWKLEFISGGYGYKTEELNDTIEMVSYIQQAKQYLNVGIIDFENLNLNNIEGVVGAVETVNPKLHEELCPGKPLSNTKEMLKKAKDMGLKTGITIILGMGETEKDIDLLLNLIEELNLDRITFYSLNPQDETVFQGKTSVTTLEYMNWVSTVRLNFPKMKIITGTWVDKLTNIGPLVMAGSNVITKFPLFSIYGKKEGKTVENEIASTGRELYSTFSDLDVLTGEKTLKNTKYVPEKIDISEKNLELINSLSKQLDKKIESYVKTTIRKSQK